Protein 1TV8 (pdb70)

B-factor: mean 43.77, std 9.43, range [25.91, 100.23]

Sequence (653 aa):
EQIKDKLGRPIRDLRLSVTDRCNFRCDYCMPKEVFGDDFVFLPKNELLTFDEMARIAKVYAELGVKKIRITGGEPLMRRDLDVLIAKLNQIDGIEDIGLTTNGLLLKKHGQKLYDAGLRRINVSLDAIDDTLFQSINNRNIKATTILEQIDYATSIGLNVKVNVVIQKGINDDQIIPMLEYFKDKHIEIRFIEFMDVGNDNGWDFSKVVTKDEMLTMIEQHFEIDPVEPKYFGEVAKYYRHKDNGVQFGLITSVSQSFCSTCTRARLSSDGKFYGCLFATVDGFNVKAFIRSGVTDEELKEQFKALWQIRDDRYSDERTAQTVANRQQIKDKLGRPIRDLRLSVTDRCNFRCDYCMPKEVFGDDFVFLPKNELLTFDEMARIAKVYAELGVKKIRITGGEPLMRRDLDVLIAKLNQIDGIEDIGLTTNGLLLKKHGQKLYDAGLRRINVSLDAIDDTLFQSINNRNIKATTILEQIDYATSIGLNVKVNVVIQKGINDDQIIPMLEYFKDKHIEIRFIEFMDVGNDNGWDFSKVVTKDEMLTMIEQHFEIDPVEPKYFGEVAKYYRHKDNGVQFGLITSVSQSFCSTCTRARLSSDGKFYGCLFATVDGFNVKAFIRSGVTDEELKEQFKALWQIRDDRYSDERTAQTVANRQ

Nearest PDB structures (foldseek):
  2fb2-assembly1_B  TM=1.000E+00  e=4.065E-64  Staphylococcus aureus
  1tv7-assembly1_B  TM=9.977E-01  e=3.564E-62  Staphylococcus aureus
  6efn-assembly1_A-2  TM=7.565E-01  e=4.386E-12  Bacillus subtilis subsp. subtilis str. 168
  7voc-assembly1_C  TM=6.382E-01  e=5.412E-11  Streptomyces griseochromogenes
  6q2q-assembly2_B  TM=7.773E-01  e=8.758E-09  Mus musculus

Secondary structure (DSSP, 8-state):
---B-TTSPBP-EEEEE--S--S---TTTS-TTTSSTT--PPPGGGSPPHHHHHHHHHHHHHTT--EEEEESS-GGGSTTHHHHHHHHTT-TT--EEEEEE-STTHHHHHHHHHHHT--EEEEE---SSHHHHHHHHSS---HHHHHHHHHHHHHTT-EEEEEEEE-TTTTGGGHHHHHHHHHHTT--EEEEEPP-B-SSSSB--SS---HHHHHHHHHHHS-EEEE--SSTT-SSEEEEETTT--EEEEE-TTTS--GGG--EEEE-TTS-EESSS--SS----HHHHHHT---HHHHHHHHHHHHHT----HHHHHHHHHHHHT-/--B-TTSPBP--EEEE--S--S---TTTS-TTTSSTTPPPPPGGGSPPHHHHHHHHHHHHTTT--EEEEESS-GGGSTTHHHHHHHHTT-TT--EEEEEE-STTHHHHHHHHHHTT--EEEEE-S-SSHHHHHHHHSS---HHHHHHHHHHHHHTT-EEEEEEEE-TTTTGGGHHHHHHHHHHTT-EEEEEEPP-B-TTSSB--TT---HHHHHHHHHTT--EEEPPPSSTT--SEEEEETTT--EEEEE-TTTS--GGG---EEE-TT-EEESSS--SS--EEHHHHHHS---HHHHHHHHHHHHHT----HHHHHHHHHHHHT-

Structure (mmCIF, N/CA/C/O backbone):
data_1TV8
#
_entry.id   1TV8
#
_cell.length_a   47.982
_cell.length_b   103.305
_cell.length_c   189.925
_cell.angle_alpha   90.00
_cell.angle_beta   90.00
_cell.angle_gamma   90.00
#
_symmetry.space_group_name_H-M   'P 21 21 21'
#
loop_
_entity.id
_entity.type
_entity.pdbx_description
1 polymer 'Molybdenum cofactor biosynthesis protein A'
2 non-polymer 'SULFATE ION'
3 non-polymer S-ADENOSYLMETHIONINE
4 non-polymer 'IRON/SULFUR CLUSTER'
5 non-polymer (2R,3S)-1,4-DIMERCAPTOBUTANE-2,3-DIOL
6 water water
#
loop_
_atom_site.group_PDB
_atom_site.id
_atom_site.type_symbol
_atom_site.label_atom_id
_atom_site.label_alt_id
_atom_site.label_comp_id
_atom_site.label_asym_id
_atom_site.label_entity_id
_atom_site.label_seq_id
_atom_site.pdbx_PDB_ins_code
_atom_site.Cartn_x
_atom_site.Cartn_y
_atom_site.Cartn_z
_atom_site.occupancy
_atom_site.B_iso_or_equiv
_atom_site.auth_seq_id
_atom_site.auth_comp_id
_atom_site.auth_asym_id
_atom_site.auth_atom_id
_atom_site.pdbx_PDB_model_num
ATOM 1 N N . GLU A 1 3 ? 41.927 84.353 26.929 1.00 59.91 3 GLU A N 1
ATOM 2 C CA . GLU A 1 3 ? 41.985 83.469 25.719 1.00 60.32 3 GLU A CA 1
ATOM 3 C C . GLU A 1 3 ? 41.278 82.109 25.995 1.00 59.50 3 GLU A C 1
ATOM 4 O O . GLU A 1 3 ? 40.871 81.423 25.039 1.00 60.17 3 GLU A O 1
ATOM 10 N N . GLN A 1 4 ? 41.162 81.737 27.283 1.00 57.55 4 GLN A N 1
ATOM 11 C CA . GLN A 1 4 ? 40.343 80.600 27.753 1.00 55.65 4 GLN A CA 1
ATOM 12 C C . GLN A 1 4 ? 39.468 80.995 28.948 1.00 53.93 4 GLN A C 1
ATOM 13 O O . GLN A 1 4 ? 39.937 81.309 30.038 1.00 54.11 4 GLN A O 1
ATOM 19 N N . ILE A 1 5 ? 38.179 80.903 28.730 1.00 51.48 5 ILE A N 1
ATOM 20 C CA . ILE A 1 5 ? 37.197 81.396 29.660 1.00 49.56 5 ILE A CA 1
ATOM 21 C C . ILE A 1 5 ? 36.476 80.136 30.136 1.00 46.25 5 ILE A C 1
ATOM 22 O O . ILE A 1 5 ? 36.258 79.219 29.343 1.00 45.97 5 ILE A O 1
ATOM 27 N N . LYS A 1 6 ? 36.205 80.052 31.429 1.00 42.56 6 LYS A N 1
ATOM 28 C CA . LYS A 1 6 ? 35.500 78.902 32.006 1.00 40.56 6 LYS A CA 1
ATOM 29 C C . LYS A 1 6 ? 34.277 79.368 32.742 1.00 38.67 6 LYS A C 1
ATOM 30 O O . LYS A 1 6 ? 34.263 80.454 33.270 1.00 37.76 6 LYS A O 1
ATOM 36 N N . ASP A 1 7 ? 33.254 78.519 32.767 1.00 37.23 7 ASP A N 1
ATOM 37 C CA . ASP A 1 7 ? 31.988 78.839 33.408 1.00 37.09 7 ASP A CA 1
ATOM 38 C C . ASP A 1 7 ? 31.945 78.325 34.851 1.00 36.28 7 ASP A C 1
ATOM 39 O O . ASP A 1 7 ? 32.916 77.811 35.331 1.00 34.59 7 ASP A O 1
ATOM 44 N N . LYS A 1 8 ? 30.817 78.435 35.531 1.00 36.55 8 LYS A N 1
ATOM 45 C CA . LYS A 1 8 ? 30.769 78.054 36.963 1.00 37.63 8 LYS A CA 1
ATOM 46 C C . LYS A 1 8 ? 31.057 76.581 37.234 1.00 36.55 8 LYS A C 1
ATOM 47 O O . LYS A 1 8 ? 31.316 76.215 38.343 1.00 36.47 8 LYS A O 1
ATOM 53 N N . LEU A 1 9 ? 30.961 75.717 36.235 1.00 36.41 9 LEU A N 1
ATOM 54 C CA . LEU A 1 9 ? 31.289 74.310 36.419 1.00 35.40 9 LEU A CA 1
ATOM 55 C C . LEU A 1 9 ? 32.612 73.923 35.776 1.00 34.60 9 LEU A C 1
ATOM 56 O O . LEU A 1 9 ? 32.806 72.756 35.478 1.00 35.77 9 LEU A O 1
ATOM 61 N N . GLY A 1 10 ? 33.519 74.875 35.568 1.00 34.04 10 GLY A N 1
ATOM 62 C CA . GLY A 1 10 ? 34.860 74.596 35.037 1.00 33.75 10 GLY A CA 1
ATOM 63 C C . GLY A 1 10 ? 34.970 74.393 33.509 1.00 33.73 10 GLY A C 1
ATOM 64 O O . GLY A 1 10 ? 36.031 74.044 32.988 1.00 31.98 10 GLY A O 1
ATOM 65 N N . ARG A 1 11 ? 33.865 74.543 32.795 1.00 33.50 11 ARG A N 1
ATOM 66 C CA . ARG A 1 11 ? 33.818 74.156 31.385 1.00 34.54 11 ARG A CA 1
ATOM 67 C C . ARG A 1 11 ? 34.250 75.332 30.479 1.00 35.12 11 ARG A C 1
ATOM 68 O O . ARG A 1 11 ? 33.735 76.441 30.621 1.00 35.29 11 ARG A O 1
ATOM 76 N N . PRO A 1 12 ? 35.202 75.103 29.584 1.00 35.36 12 PRO A N 1
ATOM 77 C CA . PRO A 1 12 ? 35.633 76.146 28.646 1.00 35.79 12 PRO A CA 1
ATOM 78 C C . PRO A 1 12 ? 34.600 76.365 27.539 1.00 36.32 12 PRO A C 1
ATOM 79 O O . PRO A 1 12 ? 33.786 75.476 27.241 1.00 36.06 12 PRO A O 1
ATOM 83 N N . ILE A 1 13 ? 34.587 77.557 26.970 1.00 37.14 13 ILE A N 1
ATOM 84 C CA . ILE A 1 13 ? 33.817 77.773 25.747 1.00 38.64 13 ILE A CA 1
ATOM 85 C C . ILE A 1 13 ? 34.604 77.268 24.517 1.00 38.98 13 ILE A C 1
ATOM 86 O O . ILE A 1 13 ? 35.792 77.483 24.389 1.00 39.45 13 ILE A O 1
ATOM 91 N N . ARG A 1 14 ? 33.933 76.520 23.661 1.00 40.12 14 ARG A N 1
ATOM 92 C CA . ARG A 1 14 ? 34.582 75.908 22.513 1.00 41.57 14 ARG A CA 1
ATOM 93 C C . ARG A 1 14 ? 33.755 75.898 21.244 1.00 41.33 14 ARG A C 1
ATOM 94 O O . ARG A 1 14 ? 34.332 75.920 20.164 1.00 39.74 14 ARG A O 1
ATOM 102 N N . ASP A 1 15 ? 32.425 75.831 21.363 1.00 41.18 15 ASP A N 1
ATOM 103 C CA . ASP A 1 15 ? 31.563 75.682 20.206 1.00 42.16 15 ASP A CA 1
ATOM 104 C C . ASP A 1 15 ? 30.492 76.770 20.227 1.00 41.42 15 ASP A C 1
ATOM 105 O O . ASP A 1 15 ? 30.013 77.174 21.290 1.00 42.13 15 ASP A O 1
ATOM 110 N N . LEU A 1 16 ? 30.158 77.276 19.061 1.00 39.80 16 LEU A N 1
ATOM 111 C CA . LEU A 1 16 ? 29.089 78.242 18.929 1.00 40.18 16 LEU A CA 1
ATOM 112 C C . LEU A 1 16 ? 28.072 77.670 17.954 1.00 39.70 16 LEU A C 1
ATOM 113 O O . LEU A 1 16 ? 28.390 77.314 16.832 1.00 40.15 16 LEU A O 1
ATOM 118 N N . ARG A 1 17 ? 26.863 77.496 18.424 1.00 41.20 17 ARG A N 1
ATOM 119 C CA . ARG A 1 17 ? 25.732 77.112 17.578 1.00 41.47 17 ARG A CA 1
ATOM 120 C C . ARG A 1 17 ? 25.052 78.395 17.179 1.00 39.76 17 ARG A C 1
ATOM 121 O O . ARG A 1 17 ? 24.579 79.133 18.035 1.00 38.97 17 ARG A O 1
ATOM 129 N N . LEU A 1 18 ? 25.018 78.680 15.874 1.00 39.53 18 LEU A N 1
ATOM 130 C CA . LEU A 1 18 ? 24.354 79.865 15.296 1.00 39.31 18 LEU A CA 1
ATOM 131 C C . LEU A 1 18 ? 23.119 79.464 14.613 1.00 37.99 18 LEU A C 1
ATOM 132 O O . LEU A 1 18 ? 23.153 78.808 13.558 1.00 37.13 18 LEU A O 1
ATOM 137 N N . SER A 1 19 ? 21.986 79.881 15.166 1.00 37.04 19 SER A N 1
ATOM 138 C CA . SER A 1 19 ? 20.732 79.609 14.546 1.00 37.99 19 SER A CA 1
ATOM 139 C C . SER A 1 19 ? 20.422 80.756 13.579 1.00 38.35 19 SER A C 1
ATOM 140 O O . SER A 1 19 ? 20.403 81.925 13.988 1.00 40.20 19 SER A O 1
ATOM 143 N N . VAL A 1 20 ? 20.162 80.459 12.301 1.00 36.46 20 VAL A N 1
ATOM 144 C CA . VAL A 1 20 ? 20.125 81.532 11.317 1.00 35.17 20 VAL A CA 1
ATOM 145 C C . VAL A 1 20 ? 18.751 81.829 10.844 1.00 35.61 20 VAL A C 1
ATOM 146 O O . VAL A 1 20 ? 18.541 82.792 10.089 1.00 36.67 20 VAL A O 1
ATOM 150 N N . THR A 1 21 ? 17.771 80.985 11.191 1.00 34.26 21 THR A N 1
ATOM 151 C CA . THR A 1 21 ? 16.424 81.286 10.927 1.00 34.08 21 THR A CA 1
ATOM 152 C C . THR A 1 21 ? 15.558 80.480 11.878 1.00 34.59 21 THR A C 1
ATOM 153 O O . THR A 1 21 ? 16.017 79.461 12.382 1.00 34.15 21 THR A O 1
ATOM 157 N N . ASP A 1 22 ? 14.360 80.964 12.124 1.00 34.19 22 ASP A N 1
ATOM 158 C CA . ASP A 1 22 ? 13.272 80.203 12.775 1.00 35.85 22 ASP A CA 1
ATOM 159 C C . ASP A 1 22 ? 12.340 79.479 11.770 1.00 34.86 22 ASP A C 1
ATOM 160 O O . ASP A 1 22 ? 11.557 78.689 12.163 1.00 36.54 22 ASP A O 1
ATOM 165 N N . ARG A 1 23 ? 12.455 79.756 10.491 1.00 35.57 23 ARG A N 1
ATOM 166 C CA . ARG A 1 23 ? 11.678 79.065 9.462 1.00 36.05 23 ARG A CA 1
ATOM 167 C C . ARG A 1 23 ? 12.082 77.632 9.271 1.00 34.18 23 ARG A C 1
ATOM 168 O O . ARG A 1 23 ? 13.197 77.269 9.496 1.00 33.19 23 ARG A O 1
ATOM 176 N N . CYS A 1 24 ? 11.155 76.816 8.802 1.00 34.81 24 CYS A N 1
ATOM 177 C CA . CYS A 1 24 ? 11.485 75.465 8.371 1.00 34.51 24 CYS A CA 1
ATOM 178 C C . CYS A 1 24 ? 10.562 74.952 7.250 1.00 34.73 24 CYS A C 1
ATOM 179 O O . CYS A 1 24 ? 9.435 75.412 7.087 1.00 34.02 24 CYS A O 1
ATOM 182 N N . ASN A 1 25 ? 11.083 74.023 6.452 1.00 35.10 25 ASN A N 1
ATOM 183 C CA . ASN A 1 25 ? 10.303 73.447 5.370 1.00 35.50 25 ASN A CA 1
ATOM 184 C C . ASN A 1 25 ? 9.686 72.106 5.746 1.00 35.76 25 ASN A C 1
ATOM 185 O O . ASN A 1 25 ? 8.878 71.560 4.975 1.00 35.64 25 ASN A O 1
ATOM 190 N N . PHE A 1 26 ? 10.026 71.609 6.929 1.00 35.87 26 PHE A N 1
ATOM 191 C CA . PHE A 1 26 ? 9.347 70.472 7.522 1.00 36.79 26 PHE A CA 1
ATOM 192 C C . PHE A 1 26 ? 8.510 70.947 8.725 1.00 37.18 26 PHE A C 1
ATOM 193 O O . PHE A 1 26 ? 8.592 72.100 9.131 1.00 36.04 26 PHE A O 1
ATOM 201 N N . ARG A 1 27 ? 7.705 70.037 9.284 1.00 38.53 27 ARG A N 1
ATOM 202 C CA . ARG A 1 27 ? 6.977 70.250 10.535 1.00 39.44 27 ARG A CA 1
ATOM 203 C C . ARG A 1 27 ? 7.068 68.962 11.374 1.00 40.25 27 ARG A C 1
ATOM 204 O O . ARG A 1 27 ? 6.107 68.283 11.614 1.00 40.41 27 ARG A O 1
ATOM 212 N N . CYS A 1 28 ? 8.266 68.626 11.799 1.00 42.06 28 CYS A N 1
ATOM 213 C CA . CYS A 1 28 ? 8.511 67.347 12.457 1.00 42.68 28 CYS A CA 1
ATOM 214 C C . CYS A 1 28 ? 7.706 67.319 13.757 1.00 43.56 28 CYS A C 1
ATOM 215 O O . CYS A 1 28 ? 7.700 68.289 14.484 1.00 42.39 28 CYS A O 1
ATOM 218 N N . ASP A 1 29 ? 6.997 66.223 14.006 1.00 45.77 29 ASP A N 1
ATOM 219 C CA . ASP A 1 29 ? 6.017 66.170 15.106 1.00 47.36 29 ASP A CA 1
ATOM 220 C C . ASP A 1 29 ? 6.632 66.567 16.467 1.00 47.73 29 ASP A C 1
ATOM 221 O O . ASP A 1 29 ? 6.032 67.352 17.204 1.00 47.53 29 ASP A O 1
ATOM 226 N N . TYR A 1 30 ? 7.880 66.159 16.722 1.00 47.43 30 TYR A N 1
ATOM 227 C CA . TYR A 1 30 ? 8.536 66.453 18.001 1.00 47.83 30 TYR A CA 1
ATOM 228 C C . TYR A 1 30 ? 9.362 67.756 18.097 1.00 47.40 30 TYR A C 1
ATOM 229 O O . TYR A 1 30 ? 9.990 68.002 19.130 1.00 45.95 30 TYR A O 1
ATOM 238 N N . CYS A 1 31 ? 9.335 68.593 17.046 1.00 46.00 31 CYS A N 1
ATOM 239 C CA . CYS A 1 31 ? 10.137 69.816 16.998 1.00 44.77 31 CYS A CA 1
ATOM 240 C C . CYS A 1 31 ? 9.336 71.035 16.602 1.00 44.18 31 CYS A C 1
ATOM 241 O O . CYS A 1 31 ? 9.277 72.013 17.329 1.00 43.01 31 CYS A O 1
ATOM 244 N N . MET A 1 32 ? 8.729 70.993 15.423 1.00 44.34 32 MET A N 1
ATOM 245 C CA . MET A 1 32 ? 7.793 72.023 15.012 1.00 43.86 32 MET A CA 1
ATOM 246 C C . MET A 1 32 ? 6.464 71.393 14.566 1.00 43.88 32 MET A C 1
ATOM 247 O O . MET A 1 32 ? 6.128 71.377 13.357 1.00 41.29 32 MET A O 1
ATOM 252 N N . PRO A 1 33 ? 5.679 70.894 15.545 1.00 44.81 33 PRO A N 1
ATOM 253 C CA . PRO A 1 33 ? 4.394 70.271 15.221 1.00 44.63 33 PRO A CA 1
ATOM 254 C C . PRO A 1 33 ? 3.543 71.317 14.513 1.00 45.32 33 PRO A C 1
ATOM 255 O O . PRO A 1 33 ? 3.588 72.486 14.913 1.00 43.63 33 PRO A O 1
ATOM 259 N N . LYS A 1 34 ? 2.808 70.908 13.483 1.00 47.23 34 LYS A N 1
ATOM 260 C CA . LYS A 1 34 ? 1.904 71.812 12.746 1.00 49.82 34 LYS A CA 1
ATOM 261 C C . LYS A 1 34 ? 0.791 72.455 13.619 1.00 50.49 34 LYS A C 1
ATOM 262 O O . LYS A 1 34 ? 0.244 73.500 13.264 1.00 50.96 34 LYS A O 1
ATOM 268 N N . GLU A 1 35 ? 0.467 71.837 14.749 1.00 50.95 35 GLU A N 1
ATOM 269 C CA . GLU A 1 35 ? -0.634 72.312 15.587 1.00 52.10 35 GLU A CA 1
ATOM 270 C C . GLU A 1 35 ? -0.209 73.629 16.233 1.00 52.22 35 GLU A C 1
ATOM 271 O O . GLU A 1 35 ? -1.040 74.473 16.562 1.00 51.74 35 GLU A O 1
ATOM 277 N N . VAL A 1 36 ? 1.101 73.783 16.409 1.00 51.79 36 VAL A N 1
ATOM 278 C CA . VAL A 1 36 ? 1.680 74.997 16.958 1.00 52.23 36 VAL A CA 1
ATOM 279 C C . VAL A 1 36 ? 2.213 75.906 15.821 1.00 52.41 36 VAL A C 1
ATOM 280 O O . VAL A 1 36 ? 1.898 77.099 15.774 1.00 52.51 36 VAL A O 1
ATOM 284 N N . PHE A 1 37 ? 3.041 75.343 14.930 1.00 51.22 37 PHE A N 1
ATOM 285 C CA . PHE A 1 37 ? 3.554 76.076 13.767 1.00 50.34 37 PHE A CA 1
ATOM 286 C C . PHE A 1 37 ? 2.684 75.854 12.493 1.00 50.27 37 PHE A C 1
ATOM 287 O O . PHE A 1 37 ? 3.160 75.305 11.495 1.00 51.18 37 PHE A O 1
ATOM 295 N N . GLY A 1 38 ? 1.431 76.313 12.529 1.00 49.06 38 GLY A N 1
ATOM 296 C CA . GLY A 1 38 ? 0.479 76.146 11.450 1.00 48.31 38 GLY A CA 1
ATOM 297 C C . GLY A 1 38 ? 0.283 77.496 10.807 1.00 48.14 38 GLY A C 1
ATOM 298 O O . GLY A 1 38 ? 1.124 78.386 10.977 1.00 45.86 38 GLY A O 1
ATOM 299 N N . ASP A 1 39 ? -0.864 77.664 10.175 1.00 47.59 39 ASP A N 1
ATOM 300 C CA . ASP A 1 39 ? -1.102 78.737 9.228 1.00 49.68 39 ASP A CA 1
ATOM 301 C C . ASP A 1 39 ? -0.980 80.134 9.863 1.00 49.75 39 ASP A C 1
ATOM 302 O O . ASP A 1 39 ? -0.426 81.125 9.225 1.00 51.86 39 ASP A O 1
ATOM 307 N N . ASP A 1 40 ? -1.514 80.212 11.106 1.00 48.82 40 ASP A N 1
ATOM 308 C CA . ASP A 1 40 ? -1.571 81.481 11.834 1.00 49.06 40 ASP A CA 1
ATOM 309 C C . ASP A 1 40 ? -0.354 81.847 12.635 1.00 47.36 40 ASP A C 1
ATOM 310 O O . ASP A 1 40 ? -0.336 82.968 13.185 1.00 46.91 40 ASP A O 1
ATOM 315 N N . PHE A 1 41 ? 0.665 80.950 12.666 1.00 47.78 41 PHE A N 1
ATOM 316 C CA . PHE A 1 41 ? 1.888 81.230 13.404 1.00 46.30 41 PHE A CA 1
ATOM 317 C C . PHE A 1 41 ? 2.421 82.466 12.718 1.00 45.79 41 PHE A C 1
ATOM 318 O O . PHE A 1 41 ? 2.348 82.586 11.501 1.00 48.02 41 PHE A O 1
ATOM 326 N N . VAL A 1 42 ? 2.962 83.394 13.518 1.00 44.83 42 VAL A N 1
ATOM 327 C CA . VAL A 1 42 ? 3.842 84.479 13.011 1.00 44.06 42 VAL A CA 1
ATOM 328 C C . VAL A 1 42 ? 5.371 84.259 13.314 1.00 42.31 42 VAL A C 1
ATOM 329 O O . VAL A 1 42 ? 5.809 84.239 14.450 1.00 40.48 42 VAL A O 1
ATOM 333 N N . PHE A 1 43 ? 6.143 84.095 12.256 1.00 41.97 43 PHE A N 1
ATOM 334 C CA . PHE A 1 43 ? 7.592 83.945 12.313 1.00 40.50 43 PHE A CA 1
ATOM 335 C C . PHE A 1 43 ? 8.249 85.307 12.488 1.00 41.51 43 PHE A C 1
ATOM 336 O O . PHE A 1 43 ? 7.563 86.333 12.408 1.00 41.52 43 PHE A O 1
ATOM 344 N N . LEU A 1 44 ? 9.564 85.336 12.758 1.00 42.38 44 LEU A N 1
ATOM 345 C CA . LEU A 1 44 ? 10.236 86.604 13.038 1.00 42.88 44 LEU A CA 1
ATOM 346 C C . LEU A 1 44 ? 10.239 87.483 11.814 1.00 42.82 44 LEU A C 1
ATOM 347 O O . LEU A 1 44 ? 10.581 87.011 10.761 1.00 42.31 44 LEU A O 1
ATOM 352 N N . PRO A 1 45 ? 9.953 88.772 11.951 1.00 43.59 45 PRO A N 1
ATOM 353 C CA . PRO A 1 45 ? 10.232 89.702 10.849 1.00 44.37 45 PRO A CA 1
ATOM 354 C C . PRO A 1 45 ? 11.749 89.698 10.482 1.00 45.77 45 PRO A C 1
ATOM 355 O O . PRO A 1 45 ? 12.6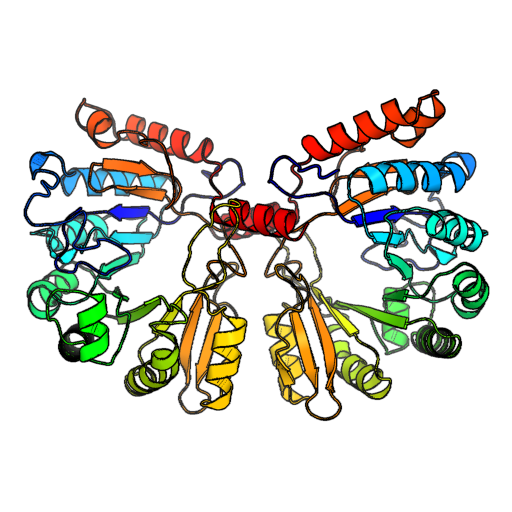35 89.420 11.333 1.00 42.98 45 PRO A O 1
ATOM 359 N N . LYS A 1 46 ? 12.013 89.959 9.205 1.00 47.27 46 LYS A N 1
ATOM 360 C CA . LYS A 1 46 ? 13.347 89.850 8.634 1.00 49.14 46 LYS A CA 1
ATOM 361 C C . LYS A 1 46 ? 14.357 90.691 9.434 1.00 48.55 46 LYS A C 1
ATOM 362 O O . LYS A 1 46 ? 15.412 90.215 9.821 1.00 47.63 46 LYS A O 1
ATOM 368 N N . ASN A 1 47 ? 13.990 91.927 9.720 1.00 48.50 47 ASN A N 1
ATOM 369 C CA . ASN A 1 47 ? 14.842 92.836 10.480 1.00 48.82 47 ASN A CA 1
ATOM 370 C C . ASN A 1 47 ? 15.099 92.433 11.953 1.00 47.69 47 ASN A C 1
ATOM 371 O O . ASN A 1 47 ? 16.005 92.989 12.592 1.00 47.78 47 ASN A O 1
ATOM 376 N N . GLU A 1 48 ? 14.290 91.521 12.502 1.00 45.62 48 GLU A N 1
ATOM 377 C CA . GLU A 1 48 ? 14.550 90.961 13.819 1.00 44.35 48 GLU A CA 1
ATOM 378 C C . GLU A 1 48 ? 15.519 89.762 13.793 1.00 42.33 48 GLU A C 1
ATOM 379 O O . GLU A 1 48 ? 15.885 89.275 14.847 1.00 41.32 48 GLU A O 1
ATOM 385 N N . LEU A 1 49 ? 15.913 89.282 12.616 1.00 40.76 49 LEU A N 1
ATOM 386 C CA . LEU A 1 49 ? 17.054 88.307 12.523 1.00 41.14 49 LEU A CA 1
ATOM 387 C C . LEU A 1 49 ? 18.346 89.070 12.706 1.00 39.53 49 LEU A C 1
ATOM 388 O O . LEU A 1 49 ? 18.370 90.252 12.476 1.00 40.90 49 LEU A O 1
ATOM 393 N N . LEU A 1 50 ? 19.390 88.449 13.233 1.00 39.34 50 LEU A N 1
ATOM 394 C CA . LEU A 1 50 ? 20.744 88.991 13.115 1.00 37.65 50 LEU A CA 1
ATOM 395 C C . LEU A 1 50 ? 21.165 89.075 11.663 1.00 37.42 50 LEU A C 1
ATOM 396 O O . LEU A 1 50 ? 20.860 88.205 10.850 1.00 37.41 50 LEU A O 1
ATOM 401 N N . THR A 1 51 ? 21.850 90.140 11.298 1.00 37.30 51 THR A N 1
ATOM 402 C CA . THR A 1 51 ? 22.464 90.191 9.988 1.00 36.98 51 THR A CA 1
ATOM 403 C C . THR A 1 51 ? 23.739 89.343 9.967 1.00 37.43 51 THR A C 1
ATOM 404 O O . THR A 1 51 ? 24.350 89.058 10.995 1.00 37.35 51 THR A O 1
ATOM 408 N N . PHE A 1 52 ? 24.173 88.985 8.775 1.00 36.71 52 PHE A N 1
ATOM 409 C CA . PHE A 1 52 ? 25.390 88.242 8.641 1.00 36.48 52 PHE A CA 1
ATOM 410 C C . PHE A 1 52 ? 26.618 89.012 9.170 1.00 37.26 52 PHE A C 1
ATOM 411 O O . PHE A 1 52 ? 27.521 88.389 9.736 1.00 35.73 52 PHE A O 1
ATOM 419 N N . ASP A 1 53 ? 26.671 90.324 8.976 1.00 37.02 53 ASP A N 1
ATOM 420 C CA . ASP A 1 53 ? 27.755 91.122 9.580 1.00 38.36 53 ASP A CA 1
ATOM 421 C C . ASP A 1 53 ? 27.724 91.018 11.108 1.00 37.77 53 ASP A C 1
ATOM 422 O O . ASP A 1 53 ? 28.759 90.889 11.743 1.00 36.94 53 ASP A O 1
ATOM 427 N N . GLU A 1 54 ? 26.526 91.057 11.695 1.00 37.55 54 GLU A N 1
ATOM 428 C CA . GLU A 1 54 ? 26.397 90.949 13.147 1.00 37.59 54 GLU A CA 1
ATOM 429 C C . GLU A 1 54 ? 26.912 89.564 13.611 1.00 36.40 54 GLU A C 1
ATOM 430 O O . GLU A 1 54 ? 27.685 89.463 14.550 1.00 35.66 54 GLU A O 1
ATOM 436 N N . MET A 1 55 ? 26.538 88.523 12.894 1.00 35.40 55 MET A N 1
ATOM 437 C CA . MET A 1 55 ? 27.013 87.185 13.186 1.00 35.43 55 MET A CA 1
ATOM 438 C C . MET A 1 55 ? 28.530 86.999 13.080 1.00 35.49 55 MET A C 1
ATOM 439 O O . MET A 1 55 ? 29.148 86.355 13.952 1.00 32.80 55 MET A O 1
ATOM 444 N N . ALA A 1 56 ? 29.134 87.601 12.067 1.00 35.32 56 ALA A N 1
ATOM 445 C CA . ALA A 1 56 ? 30.560 87.488 11.847 1.00 36.28 56 ALA A CA 1
ATOM 446 C C . ALA A 1 56 ? 31.314 88.201 12.965 1.00 36.36 56 ALA A C 1
ATOM 447 O O . ALA A 1 56 ? 32.325 87.721 13.440 1.00 35.43 56 ALA A O 1
ATOM 449 N N . ARG A 1 57 ? 30.797 89.357 13.349 1.00 36.43 57 ARG A N 1
ATOM 450 C CA . ARG A 1 57 ? 31.357 90.145 14.442 1.00 36.61 57 ARG A CA 1
ATOM 451 C C . ARG A 1 57 ? 31.197 89.399 15.761 1.00 35.36 57 ARG A C 1
ATOM 452 O O . ARG A 1 57 ? 32.085 89.308 16.553 1.00 35.96 57 ARG A O 1
ATOM 460 N N . ILE A 1 58 ? 30.080 88.742 15.951 1.00 36.17 58 ILE A N 1
ATOM 461 C CA . ILE A 1 58 ? 29.904 87.955 17.168 1.00 34.98 58 ILE A CA 1
ATOM 462 C C . ILE A 1 58 ? 30.890 86.759 17.164 1.00 35.18 58 ILE A C 1
ATOM 463 O O . ILE A 1 58 ? 31.480 86.441 18.171 1.00 33.62 58 ILE A O 1
ATOM 468 N N . ALA A 1 59 ? 31.043 86.094 16.013 1.00 35.26 59 ALA A N 1
ATOM 469 C CA . ALA A 1 59 ? 31.905 84.929 15.890 1.00 34.79 59 ALA A CA 1
ATOM 470 C C . ALA A 1 59 ? 33.381 85.266 16.094 1.00 35.54 59 ALA A C 1
ATOM 471 O O . ALA A 1 59 ? 34.106 84.534 16.739 1.00 34.34 59 ALA A O 1
ATOM 473 N N . LYS A 1 60 ? 33.799 86.414 15.601 1.00 35.49 60 LYS A N 1
ATOM 474 C CA . LYS A 1 60 ? 35.114 86.873 15.788 1.00 36.74 60 LYS A CA 1
ATOM 475 C C . LYS A 1 60 ? 35.500 87.068 17.258 1.00 36.54 60 LYS A C 1
ATOM 476 O O . LYS A 1 60 ? 36.540 86.598 17.727 1.00 34.69 60 LYS A O 1
ATOM 482 N N . VAL A 1 61 ? 34.662 87.795 17.981 1.00 36.92 61 VAL A N 1
ATOM 483 C CA . VAL A 1 61 ? 34.916 88.054 19.388 1.00 37.33 61 VAL A CA 1
ATOM 484 C C . VAL A 1 61 ? 34.866 86.730 20.201 1.00 36.28 61 VAL A C 1
ATOM 485 O O . VAL A 1 61 ? 35.688 86.510 21.053 1.00 34.63 61 VAL A O 1
ATOM 489 N N . TYR A 1 62 ? 33.919 85.842 19.908 1.00 35.31 62 TYR A N 1
ATOM 490 C CA . TYR A 1 62 ? 33.952 84.512 20.522 1.00 35.22 62 TYR A CA 1
ATOM 491 C C . TYR A 1 62 ? 35.236 83.685 20.197 1.00 35.30 62 TYR A C 1
ATOM 492 O O . TYR A 1 62 ? 35.732 82.935 21.020 1.00 33.76 62 TYR A O 1
ATOM 501 N N . ALA A 1 63 ? 35.738 83.806 18.980 1.00 35.71 63 ALA A N 1
ATOM 502 C CA . ALA A 1 63 ? 37.025 83.170 18.621 1.00 36.17 63 ALA A CA 1
ATOM 503 C C . ALA A 1 63 ? 38.171 83.674 19.535 1.00 36.14 63 ALA A C 1
ATOM 504 O O . ALA A 1 63 ? 39.004 82.889 19.955 1.00 35.59 63 ALA A O 1
ATOM 506 N N . GLU A 1 64 ? 38.152 84.949 19.889 1.00 36.19 64 GLU A N 1
ATOM 507 C CA . GLU A 1 64 ? 39.071 85.466 20.912 1.00 37.15 64 GLU A CA 1
ATOM 508 C C . GLU A 1 64 ? 38.884 84.876 22.273 1.00 36.49 64 GLU A C 1
ATOM 509 O O . GLU A 1 64 ? 39.794 84.865 23.030 1.00 37.47 64 GLU A O 1
ATOM 515 N N . LEU A 1 65 ? 37.702 84.382 22.594 1.00 37.13 65 LEU A N 1
ATOM 516 C CA . LEU A 1 65 ? 37.463 83.757 23.867 1.00 36.44 65 LEU A CA 1
ATOM 517 C C . LEU A 1 65 ? 37.601 82.252 23.861 1.00 36.52 65 LEU A C 1
ATOM 518 O O . LEU A 1 65 ? 37.221 81.595 24.860 1.00 36.68 65 LEU A O 1
ATOM 523 N N . GLY A 1 66 ? 38.120 81.700 22.758 1.00 36.45 66 GLY A N 1
ATOM 524 C CA . GLY A 1 66 ? 38.394 80.276 22.619 1.00 36.28 66 GLY A CA 1
ATOM 525 C C . GLY A 1 66 ? 37.426 79.427 21.796 1.00 36.00 66 GLY A C 1
ATOM 526 O O . GLY A 1 66 ? 37.632 78.222 21.650 1.00 36.02 66 GLY A O 1
ATOM 527 N N . VAL A 1 67 ? 36.387 80.018 21.205 1.00 35.46 67 VAL A N 1
ATOM 528 C CA . VAL A 1 67 ? 35.548 79.247 20.302 1.00 34.47 67 VAL A CA 1
ATOM 529 C C . VAL A 1 67 ? 36.395 78.832 19.107 1.00 35.26 67 VAL A C 1
ATOM 530 O O . VAL A 1 67 ? 37.141 79.652 18.534 1.00 34.05 67 VAL A O 1
ATOM 534 N N . LYS A 1 68 ? 36.281 77.550 18.760 1.00 36.02 68 LYS A N 1
ATOM 535 C CA . LYS A 1 68 ? 37.010 76.925 17.654 1.00 37.85 68 LYS A CA 1
ATOM 536 C C . LYS A 1 68 ? 36.050 76.351 16.559 1.00 36.97 68 LYS A C 1
ATOM 537 O O . LYS A 1 68 ? 36.485 76.083 15.471 1.00 36.47 68 LYS A O 1
ATOM 543 N N . LYS A 1 69 ? 34.823 76.036 16.911 1.00 37.72 69 LYS A N 1
ATOM 544 C CA . LYS A 1 69 ? 33.847 75.425 15.976 1.00 39.01 69 LYS A CA 1
ATOM 545 C C . LYS A 1 69 ? 32.604 76.232 15.972 1.00 36.72 69 LYS A C 1
ATOM 546 O O . LYS A 1 69 ? 32.171 76.708 17.025 1.00 36.10 69 LYS A O 1
ATOM 552 N N . ILE A 1 70 ? 32.034 76.376 14.785 1.00 35.92 70 ILE A N 1
ATOM 553 C CA . ILE A 1 70 ? 30.695 76.988 14.599 1.00 35.90 70 ILE A CA 1
ATOM 554 C C . ILE A 1 70 ? 29.806 76.011 13.849 1.00 35.17 70 ILE A C 1
ATOM 555 O O . ILE A 1 70 ? 30.165 75.500 12.775 1.00 35.11 70 ILE A O 1
ATOM 560 N N . ARG A 1 71 ? 28.635 75.780 14.388 1.00 36.12 71 ARG A N 1
ATOM 561 C CA . ARG A 1 71 ? 27.615 74.999 13.735 1.00 37.75 71 ARG A CA 1
ATOM 562 C C . ARG A 1 71 ? 26.480 75.932 13.308 1.00 36.78 71 ARG A C 1
ATOM 563 O O . ARG A 1 71 ? 25.954 76.712 14.133 1.00 35.52 71 ARG A O 1
ATOM 571 N N . ILE A 1 72 ? 26.097 75.868 12.033 1.00 35.90 72 ILE A N 1
ATOM 572 C CA . ILE A 1 72 ? 24.982 76.653 11.512 1.00 35.68 72 ILE A CA 1
ATOM 573 C C . ILE A 1 72 ? 23.724 75.761 11.541 1.00 36.56 72 ILE A C 1
ATOM 574 O O . ILE A 1 72 ? 23.722 74.610 11.062 1.00 34.61 72 ILE A O 1
ATOM 579 N N . THR A 1 73 ? 22.663 76.303 12.119 1.00 36.19 73 THR A N 1
ATOM 580 C CA . THR A 1 73 ? 21.420 75.555 12.254 1.00 38.09 73 THR A CA 1
ATOM 581 C C . THR A 1 73 ? 20.218 76.532 12.245 1.00 36.96 73 THR A C 1
ATOM 582 O O . THR A 1 73 ? 20.319 77.708 11.833 1.00 36.91 73 THR A O 1
ATOM 586 N N . GLY A 1 74 ? 19.101 76.088 12.740 1.00 37.47 74 GLY A N 1
ATOM 587 C CA . GLY A 1 74 ? 17.870 76.888 12.618 1.00 38.61 74 GLY A CA 1
ATOM 588 C C . GLY A 1 74 ? 16.852 76.359 13.600 1.00 37.82 74 GLY A C 1
ATOM 589 O O . GLY A 1 74 ? 17.243 76.008 14.661 1.00 39.52 74 GLY A O 1
ATOM 590 N N . GLY A 1 75 ? 15.613 76.115 13.222 1.00 36.40 75 GLY A N 1
ATOM 591 C CA . GLY A 1 75 ? 15.135 76.160 11.861 1.00 35.84 75 GLY A CA 1
ATOM 592 C C . GLY A 1 75 ? 15.899 75.258 10.893 1.00 34.91 75 GLY A C 1
ATOM 593 O O . GLY A 1 75 ? 16.784 74.502 11.283 1.00 34.65 75 GLY A O 1
ATOM 594 N N . GLU A 1 76 ? 15.554 75.386 9.618 1.00 31.96 76 GLU A N 1
ATOM 595 C CA . GLU A 1 76 ? 16.277 74.746 8.572 1.00 32.69 76 GLU A CA 1
ATOM 596 C C . GLU A 1 76 ? 17.165 75.847 7.961 1.00 31.77 76 GLU A C 1
ATOM 597 O O . GLU A 1 76 ? 16.666 76.752 7.326 1.00 31.89 76 GLU A O 1
ATOM 603 N N . PRO A 1 77 ? 18.458 75.794 8.219 1.00 32.12 77 PRO A N 1
ATOM 604 C CA . PRO A 1 77 ? 19.389 76.865 7.802 1.00 32.10 77 PRO A CA 1
ATOM 605 C C . PRO A 1 77 ? 19.447 77.130 6.301 1.00 31.99 77 PRO A C 1
ATOM 606 O O . PRO A 1 77 ? 19.645 78.269 5.936 1.00 31.60 77 PRO A O 1
ATOM 610 N N . LEU A 1 78 ? 19.169 76.130 5.456 1.00 32.47 78 LEU A N 1
ATOM 611 C CA . LEU A 1 78 ? 19.126 76.382 4.044 1.00 33.87 78 LEU A CA 1
ATOM 612 C C . LEU A 1 78 ? 17.990 77.307 3.559 1.00 35.37 78 LEU A C 1
ATOM 613 O O . LEU A 1 78 ? 18.011 77.780 2.412 1.00 35.25 78 LEU A O 1
ATOM 618 N N . MET A 1 79 ? 16.982 77.510 4.387 1.00 35.91 79 MET A N 1
ATOM 619 C CA . MET A 1 79 ? 15.969 78.487 4.062 1.00 36.53 79 MET A CA 1
ATOM 620 C C . MET A 1 79 ? 16.431 79.949 4.190 1.00 36.31 79 MET A C 1
ATOM 621 O O . MET A 1 79 ? 15.808 80.840 3.637 1.00 34.64 79 MET A O 1
ATOM 626 N N . ARG A 1 80 ? 17.545 80.190 4.891 1.00 35.31 80 ARG A N 1
ATOM 627 C CA . ARG A 1 80 ? 18.022 81.532 5.058 1.00 35.80 80 ARG A CA 1
ATOM 628 C C . ARG A 1 80 ? 18.698 81.947 3.724 1.00 36.54 80 ARG A C 1
ATOM 629 O O . ARG A 1 80 ? 19.739 81.349 3.284 1.00 35.82 80 ARG A O 1
ATOM 637 N N . ARG A 1 81 ? 18.135 82.984 3.127 1.00 36.49 81 ARG A N 1
ATOM 638 C CA . ARG A 1 81 ? 18.651 83.580 1.906 1.00 37.96 81 ARG A CA 1
ATOM 639 C C . ARG A 1 81 ? 20.168 83.978 2.013 1.00 36.28 81 ARG A C 1
ATOM 640 O O . ARG A 1 81 ? 20.603 84.646 2.970 1.00 36.51 81 ARG A O 1
ATOM 648 N N . ASP A 1 82 ? 20.906 83.619 0.978 1.00 35.41 82 ASP A N 1
ATOM 649 C CA . ASP A 1 82 ? 22.307 83.958 0.779 1.00 34.72 82 ASP A CA 1
ATOM 650 C C . ASP A 1 82 ? 23.188 83.462 1.938 1.00 34.52 82 ASP A C 1
ATOM 651 O O . ASP A 1 82 ? 24.118 84.151 2.339 1.00 34.05 82 ASP A O 1
ATOM 656 N N . LEU A 1 83 ? 22.885 82.269 2.443 1.00 33.47 83 LEU A N 1
ATOM 657 C CA . LEU A 1 83 ? 23.615 81.659 3.517 1.00 33.20 83 LEU A CA 1
ATOM 658 C C . LEU A 1 83 ? 25.172 81.588 3.200 1.00 33.68 83 LEU A C 1
ATOM 659 O O . LEU A 1 83 ? 26.001 81.671 4.102 1.00 32.53 83 LEU A O 1
ATOM 664 N N . ASP A 1 84 ? 25.497 81.398 1.928 1.00 33.88 84 ASP A N 1
ATOM 665 C CA . ASP A 1 84 ? 26.885 81.369 1.426 1.00 34.83 84 ASP A CA 1
ATOM 666 C C . ASP A 1 84 ? 27.722 82.630 1.737 1.00 34.59 84 ASP A C 1
ATOM 667 O O . ASP A 1 84 ? 28.895 82.554 2.058 1.00 35.43 84 ASP A O 1
ATOM 672 N N . VAL A 1 85 ? 27.070 83.766 1.838 1.00 35.46 85 VAL A N 1
ATOM 673 C CA . VAL A 1 85 ? 27.720 84.990 2.266 1.00 34.73 85 VAL A CA 1
ATOM 674 C C . VAL A 1 85 ? 28.134 84.886 3.744 1.00 34.30 85 VAL A C 1
ATOM 675 O O . VAL A 1 85 ? 29.214 85.299 4.071 1.00 33.36 85 VAL A O 1
ATOM 679 N N . LEU A 1 86 ? 27.289 84.309 4.614 1.00 33.91 86 LEU A N 1
ATOM 680 C CA . LEU A 1 86 ? 27.691 84.033 5.971 1.00 32.96 86 LEU A CA 1
ATOM 681 C C . LEU A 1 86 ? 28.836 83.048 6.042 1.00 31.89 86 LEU A C 1
ATOM 682 O O . LEU A 1 86 ? 29.791 83.253 6.781 1.00 31.89 86 LEU A O 1
ATOM 687 N N . ILE A 1 87 ? 28.747 81.949 5.321 1.00 30.85 87 ILE A N 1
ATOM 688 C CA . ILE A 1 87 ? 29.832 81.002 5.381 1.00 31.55 87 ILE A CA 1
ATOM 689 C C . ILE A 1 87 ? 31.162 81.722 5.038 1.00 30.89 87 ILE A C 1
ATOM 690 O O . ILE A 1 87 ? 32.171 81.504 5.696 1.00 30.71 87 ILE A O 1
ATOM 695 N N . ALA A 1 88 ? 31.129 82.629 4.060 1.00 31.73 88 ALA A N 1
ATOM 696 C CA . ALA A 1 88 ? 32.357 83.279 3.546 1.00 31.35 88 ALA A CA 1
ATOM 697 C C . ALA A 1 88 ? 32.929 84.191 4.591 1.00 31.70 88 ALA A C 1
ATOM 698 O O . ALA A 1 88 ? 34.171 84.271 4.783 1.00 32.92 88 ALA A O 1
ATOM 700 N N . LYS A 1 89 ? 32.062 84.893 5.299 1.00 32.61 89 LYS A N 1
ATOM 701 C CA . LYS A 1 89 ? 32.587 85.773 6.366 1.00 32.94 89 LYS A CA 1
ATOM 702 C C . LYS A 1 89 ? 33.153 84.944 7.509 1.00 31.69 89 LYS A C 1
ATOM 703 O O . LYS A 1 89 ? 34.134 85.286 8.042 1.00 32.75 89 LYS A O 1
ATOM 709 N N . LEU A 1 90 ? 32.558 83.816 7.829 1.00 33.25 90 LEU A N 1
ATOM 710 C CA . LEU A 1 90 ? 33.021 82.978 8.954 1.00 34.03 90 LEU A CA 1
ATOM 711 C C . LEU A 1 90 ? 34.298 82.311 8.613 1.00 35.22 90 LEU A C 1
ATOM 712 O O . LEU A 1 90 ? 35.167 82.149 9.472 1.00 36.55 90 LEU A O 1
ATOM 717 N N . ASN A 1 91 ? 34.459 81.987 7.342 1.00 36.27 91 ASN A N 1
ATOM 718 C CA . ASN A 1 91 ? 35.718 81.440 6.843 1.00 37.45 91 ASN A CA 1
ATOM 719 C C . ASN A 1 91 ? 36.882 82.388 6.918 1.00 36.98 91 ASN A C 1
ATOM 720 O O . ASN A 1 91 ? 38.001 81.962 6.761 1.00 37.32 91 ASN A O 1
ATOM 725 N N . GLN A 1 92 ? 36.644 83.675 7.130 1.00 37.16 92 GLN A N 1
ATOM 726 C CA . GLN A 1 92 ? 37.739 84.650 7.272 1.00 38.11 92 GLN A CA 1
ATOM 727 C C . GLN A 1 92 ? 38.162 84.903 8.724 1.00 38.15 92 GLN A C 1
ATOM 728 O O . GLN A 1 92 ? 38.949 85.789 8.952 1.00 39.78 92 GLN A O 1
ATOM 734 N N . ILE A 1 93 ? 37.675 84.139 9.702 1.00 37.55 93 ILE A N 1
ATOM 735 C CA . ILE A 1 93 ? 37.897 84.474 11.104 1.00 36.44 93 ILE A CA 1
ATOM 736 C C . ILE A 1 93 ? 38.968 83.600 11.713 1.00 37.68 93 ILE A C 1
ATOM 737 O O . ILE A 1 93 ? 38.776 82.388 11.756 1.00 35.06 93 ILE A O 1
ATOM 742 N N . ASP A 1 94 ? 40.098 84.245 12.141 1.00 38.34 94 ASP A N 1
ATOM 743 C CA . ASP A 1 94 ? 41.200 83.589 12.826 1.00 40.35 94 ASP A CA 1
ATOM 744 C C . ASP A 1 94 ? 40.699 82.850 14.049 1.00 39.92 94 ASP A C 1
ATOM 745 O O . ASP A 1 94 ? 39.932 83.381 14.854 1.00 39.46 94 ASP A O 1
ATOM 750 N N . GLY A 1 95 ? 41.160 81.635 14.196 1.00 39.75 95 GLY A N 1
ATOM 751 C CA . GLY A 1 95 ? 40.854 80.861 15.362 1.00 39.62 95 GLY A CA 1
ATOM 752 C C . GLY A 1 95 ? 39.737 79.905 15.077 1.00 39.67 95 GLY A C 1
ATOM 753 O O . GLY A 1 95 ? 39.696 78.909 15.753 1.00 39.33 95 GLY A O 1
ATOM 754 N N . ILE A 1 96 ? 38.830 80.179 14.118 1.00 39.22 96 ILE A N 1
ATOM 755 C CA . ILE A 1 96 ? 37.778 79.225 13.825 1.00 39.09 96 ILE A CA 1
ATOM 756 C C . ILE A 1 96 ? 38.455 78.165 12.965 1.00 39.57 96 ILE A C 1
ATOM 757 O O . ILE A 1 96 ? 38.984 78.444 11.942 1.00 38.15 96 ILE A O 1
ATOM 762 N N . GLU A 1 97 ? 38.437 76.935 13.415 1.00 40.96 97 GLU A N 1
ATOM 763 C CA . GLU A 1 97 ? 39.022 75.826 12.645 1.00 42.32 97 GLU A CA 1
ATOM 764 C C . GLU A 1 97 ? 37.933 74.988 11.866 1.00 42.31 97 GLU A C 1
ATOM 765 O O . GLU A 1 97 ? 38.276 74.276 10.967 1.00 43.70 97 GLU A O 1
ATOM 771 N N . ASP A 1 98 ? 36.702 74.976 12.321 1.00 41.68 98 ASP A N 1
ATOM 772 C CA . ASP A 1 98 ? 35.638 74.143 11.727 1.00 43.90 98 ASP A CA 1
ATOM 773 C C . ASP A 1 98 ? 34.322 74.890 11.685 1.00 40.83 98 ASP A C 1
ATOM 774 O O . ASP A 1 98 ? 33.986 75.528 12.650 1.00 40.22 98 ASP A O 1
ATOM 779 N N . ILE A 1 99 ? 33.634 74.821 10.540 1.00 39.93 99 ILE A N 1
ATOM 780 C CA . ILE A 1 99 ? 32.296 75.340 10.328 1.00 38.93 99 ILE A CA 1
ATOM 781 C C . ILE A 1 99 ? 31.486 74.175 9.806 1.00 38.83 99 ILE A C 1
ATOM 782 O O . ILE A 1 99 ? 31.922 73.503 8.892 1.00 38.60 99 ILE A O 1
ATOM 787 N N . GLY A 1 100 ? 30.349 73.909 10.449 1.00 37.14 100 GLY A N 1
ATOM 788 C CA . GLY A 1 100 ? 29.509 72.765 10.168 1.00 36.49 100 GLY A CA 1
ATOM 789 C C . GLY A 1 100 ? 28.083 73.254 9.946 1.00 36.41 100 GLY A C 1
ATOM 790 O O . GLY A 1 100 ? 27.707 74.312 10.416 1.00 35.82 100 GLY A O 1
ATOM 791 N N . LEU A 1 101 ? 27.302 72.501 9.200 1.00 36.27 101 LEU A N 1
ATOM 792 C CA . LEU A 1 101 ? 25.906 72.849 8.983 1.00 36.78 101 LEU A CA 1
ATOM 793 C C . LEU A 1 101 ? 25.055 71.684 9.313 1.00 35.13 101 LEU A C 1
ATOM 794 O O . LEU A 1 101 ? 25.346 70.593 8.897 1.00 35.36 101 LEU A O 1
ATOM 799 N N . THR A 1 102 ? 23.994 71.891 10.059 1.00 35.09 102 THR A N 1
ATOM 800 C CA . THR A 1 102 ? 23.036 70.809 10.198 1.00 36.38 102 THR A CA 1
ATOM 801 C C . THR A 1 102 ? 21.699 71.159 9.605 1.00 34.85 102 THR A C 1
ATOM 802 O O . THR A 1 102 ? 21.188 72.258 9.781 1.00 34.32 102 THR A O 1
ATOM 806 N N . THR A 1 103 ? 21.257 70.238 8.753 1.00 33.43 103 THR A N 1
ATOM 807 C CA . THR A 1 103 ? 20.222 70.478 7.812 1.00 33.84 103 THR A CA 1
ATOM 808 C C . THR A 1 103 ? 19.392 69.218 7.627 1.00 33.48 103 THR A C 1
ATOM 809 O O . THR A 1 103 ? 19.916 68.128 7.828 1.00 33.73 103 THR A O 1
ATOM 813 N N . ASN A 1 104 ? 18.127 69.383 7.299 1.00 32.00 104 ASN A N 1
ATOM 814 C CA . ASN A 1 104 ? 17.328 68.263 6.791 1.00 33.16 104 ASN A CA 1
ATOM 815 C C . ASN A 1 104 ? 17.705 67.864 5.357 1.00 32.36 104 ASN A C 1
ATOM 816 O O . ASN A 1 104 ? 17.222 66.883 4.864 1.00 32.46 104 ASN A O 1
ATOM 821 N N . GLY A 1 105 ? 18.549 68.652 4.700 1.00 32.16 105 GLY A N 1
ATOM 822 C CA . GLY A 1 105 ? 19.088 68.278 3.415 1.00 32.21 105 GLY A CA 1
ATOM 823 C C . GLY A 1 105 ? 18.256 68.529 2.179 1.00 32.08 105 GLY A C 1
ATOM 824 O O . GLY A 1 105 ? 18.773 68.389 1.063 1.00 31.86 105 GLY A O 1
ATOM 825 N N . LEU A 1 106 ? 16.996 68.912 2.351 1.00 32.13 106 LEU A N 1
ATOM 826 C CA . LEU A 1 106 ? 16.092 69.048 1.206 1.00 32.12 106 LEU A CA 1
ATOM 827 C C . LEU A 1 106 ? 16.631 70.010 0.121 1.00 32.32 106 LEU A C 1
ATOM 828 O O . LEU A 1 106 ? 16.442 69.738 -1.066 1.00 31.82 106 LEU A O 1
ATOM 833 N N . LEU A 1 107 ? 17.210 71.130 0.540 1.00 32.60 107 LEU A N 1
ATOM 834 C CA . LEU A 1 107 ? 17.697 72.178 -0.360 1.00 33.59 107 LEU A CA 1
ATOM 835 C C . LEU A 1 107 ? 19.184 72.079 -0.735 1.00 33.39 107 LEU A C 1
ATOM 836 O O . LEU A 1 107 ? 19.778 73.023 -1.269 1.00 33.28 107 LEU A O 1
ATOM 841 N N . LEU A 1 108 ? 19.783 70.908 -0.553 1.00 33.93 108 LEU A N 1
ATOM 842 C CA . LEU A 1 108 ? 21.213 70.763 -0.813 1.00 34.43 108 LEU A CA 1
ATOM 843 C C . LEU A 1 108 ? 21.603 70.883 -2.323 1.00 34.83 108 LEU A C 1
ATOM 844 O O . LEU A 1 108 ? 22.633 71.459 -2.622 1.00 34.49 108 LEU A O 1
ATOM 849 N N . LYS A 1 109 ? 20.815 70.332 -3.247 1.00 33.84 109 LYS A N 1
ATOM 850 C CA . LYS A 1 109 ? 20.973 70.551 -4.697 1.00 35.32 109 LYS A CA 1
ATOM 851 C C . LYS A 1 109 ? 20.822 71.998 -5.091 1.00 35.75 109 LYS A C 1
ATOM 852 O O . LYS A 1 109 ? 21.532 72.481 -5.952 1.00 36.60 109 LYS A O 1
ATOM 858 N N . LYS A 1 110 ? 19.919 72.702 -4.450 1.00 36.73 110 LYS A N 1
ATOM 859 C CA . LYS A 1 110 ? 19.746 74.102 -4.718 1.00 38.13 110 LYS A CA 1
ATOM 860 C C . LYS A 1 110 ? 20.940 74.968 -4.271 1.00 37.85 110 LYS A C 1
ATOM 861 O O . LYS A 1 110 ? 21.313 75.851 -4.975 1.00 37.59 110 LYS A O 1
ATOM 867 N N . HIS A 1 111 ? 21.548 74.697 -3.118 1.00 37.87 111 HIS A N 1
ATOM 868 C CA . HIS A 1 111 ? 22.472 75.633 -2.497 1.00 36.71 111 HIS A CA 1
ATOM 869 C C . HIS A 1 111 ? 23.856 75.097 -2.225 1.00 36.13 111 HIS A C 1
ATOM 870 O O . HIS A 1 111 ? 24.759 75.846 -1.913 1.00 35.40 111 HIS A O 1
ATOM 877 N N . GLY A 1 112 ? 24.000 73.797 -2.355 1.00 35.64 112 GLY A N 1
ATOM 878 C CA . GLY A 1 112 ? 25.184 73.096 -1.953 1.00 34.49 112 GLY A CA 1
ATOM 879 C C . GLY A 1 112 ? 26.451 73.631 -2.604 1.00 35.38 112 GLY A C 1
ATOM 880 O O . GLY A 1 112 ? 27.481 73.822 -1.900 1.00 33.93 112 GLY A O 1
ATOM 881 N N . GLN A 1 113 ? 26.406 73.903 -3.906 1.00 33.92 113 GLN A N 1
ATOM 882 C CA . GLN A 1 113 ? 27.612 74.334 -4.627 1.00 34.25 113 GLN A CA 1
ATOM 883 C C . GLN A 1 113 ? 28.069 75.703 -4.121 1.00 34.74 113 GLN A C 1
ATOM 884 O O . GLN A 1 113 ? 29.287 75.925 -3.952 1.00 32.95 113 GLN A O 1
ATOM 890 N N . LYS A 1 114 ? 27.118 76.618 -3.974 1.00 34.06 114 LYS A N 1
ATOM 891 C CA . LYS A 1 114 ? 27.386 77.942 -3.453 1.00 36.07 114 LYS A CA 1
ATOM 892 C C . LYS A 1 114 ? 28.065 77.874 -2.080 1.00 36.00 114 LYS A C 1
ATOM 893 O O . LYS A 1 114 ? 28.944 78.690 -1.781 1.00 35.13 114 LYS A O 1
ATOM 899 N N . LEU A 1 115 ? 27.583 76.955 -1.220 1.00 34.43 115 LEU A N 1
ATOM 900 C CA . LEU A 1 115 ? 28.098 76.828 0.110 1.00 32.73 115 LEU A CA 1
ATOM 901 C C . LEU A 1 115 ? 29.498 76.257 0.069 1.00 33.61 115 LEU A C 1
ATOM 902 O O . LEU A 1 115 ? 30.390 76.761 0.736 1.00 32.22 115 LEU A O 1
ATOM 907 N N . TYR A 1 116 ? 29.707 75.203 -0.698 1.00 32.43 116 TYR A N 1
ATOM 908 C CA . TYR A 1 116 ? 30.997 74.685 -0.966 1.00 32.94 116 TYR A CA 1
ATOM 909 C C . TYR A 1 116 ? 31.981 75.784 -1.458 1.00 33.23 116 TYR A C 1
ATOM 910 O O . TYR A 1 116 ? 33.099 75.930 -0.959 1.00 30.10 116 TYR A O 1
ATOM 919 N N . ASP A 1 117 ? 31.510 76.607 -2.374 1.00 33.05 117 ASP A N 1
ATOM 920 C CA . ASP A 1 117 ? 32.376 77.624 -2.972 1.00 33.01 117 ASP A CA 1
ATOM 921 C C . ASP A 1 117 ? 32.829 78.580 -1.915 1.00 31.85 117 ASP A C 1
ATOM 922 O O . ASP A 1 117 ? 33.928 79.029 -1.927 1.00 32.10 117 ASP A O 1
ATOM 927 N N . ALA A 1 118 ? 31.930 78.878 -0.987 1.00 33.23 118 ALA A N 1
ATOM 928 C CA . ALA A 1 118 ? 32.204 79.819 0.096 1.00 33.10 118 ALA A CA 1
ATOM 929 C C . ALA A 1 118 ? 33.013 79.215 1.261 1.00 31.83 118 ALA A C 1
ATOM 930 O O . ALA A 1 118 ? 33.412 79.931 2.105 1.00 32.45 118 ALA A O 1
ATOM 932 N N . GLY A 1 119 ? 33.296 77.913 1.236 1.00 31.94 119 GLY A N 1
ATOM 933 C CA . GLY A 1 119 ? 34.209 77.275 2.150 1.00 32.79 119 GLY A CA 1
ATOM 934 C C . GLY A 1 119 ? 33.603 76.199 3.017 1.00 33.21 119 GLY A C 1
ATOM 935 O O . GLY A 1 119 ? 34.284 75.609 3.829 1.00 33.19 119 GLY A O 1
ATOM 936 N N . LEU A 1 120 ? 32.323 75.889 2.861 1.00 33.63 120 LEU A N 1
ATOM 937 C CA . LEU A 1 120 ? 31.735 74.812 3.673 1.00 34.07 120 LEU A CA 1
ATOM 938 C C . LEU A 1 120 ? 32.223 73.456 3.220 1.00 33.88 120 LEU A C 1
ATOM 939 O O . LEU A 1 120 ? 32.202 73.184 2.043 1.00 33.32 120 LEU A O 1
ATOM 944 N N . ARG A 1 121 ? 32.576 72.577 4.145 1.00 33.94 121 ARG A N 1
ATOM 945 C CA . ARG A 1 121 ? 33.107 71.263 3.784 1.00 36.39 121 ARG A CA 1
ATOM 946 C C . ARG A 1 121 ? 32.433 70.131 4.513 1.00 38.17 121 ARG A C 1
ATOM 947 O O . ARG A 1 121 ? 32.649 69.001 4.138 1.00 39.75 121 ARG A O 1
ATOM 955 N N . ARG A 1 122 ? 31.635 70.421 5.542 1.00 40.20 122 ARG A N 1
ATOM 956 C CA . ARG A 1 122 ? 31.032 69.402 6.404 1.00 41.26 122 ARG A CA 1
ATOM 957 C C . ARG A 1 122 ? 29.575 69.740 6.631 1.00 41.14 122 ARG A C 1
ATOM 958 O O . ARG A 1 122 ? 29.250 70.882 6.989 1.00 41.37 122 ARG A O 1
ATOM 966 N N . ILE A 1 123 ? 28.717 68.738 6.483 1.00 39.61 123 ILE A N 1
ATOM 967 C CA . ILE A 1 123 ? 27.324 68.868 6.799 1.00 40.36 123 ILE A CA 1
ATOM 968 C C . ILE A 1 123 ? 26.871 67.664 7.619 1.00 39.34 123 ILE A C 1
ATOM 969 O O . ILE A 1 123 ? 27.435 66.582 7.494 1.00 39.32 123 ILE A O 1
ATOM 974 N N . ASN A 1 124 ? 25.918 67.880 8.505 1.00 37.61 124 ASN A N 1
ATOM 975 C CA . ASN A 1 124 ? 25.234 66.808 9.212 1.00 38.28 124 ASN A CA 1
ATOM 976 C C . ASN A 1 124 ? 23.772 66.845 8.772 1.00 36.44 124 ASN A C 1
ATOM 977 O O . ASN A 1 124 ? 23.107 67.843 8.988 1.00 36.59 124 ASN A O 1
ATOM 982 N N . VAL A 1 125 ? 23.308 65.786 8.133 1.00 36.51 125 VAL A N 1
ATOM 983 C CA . VAL A 1 125 ? 21.934 65.677 7.597 1.00 36.88 125 VAL A CA 1
ATOM 984 C C . VAL A 1 125 ? 21.072 64.925 8.595 1.00 35.87 125 VAL A C 1
ATOM 985 O O . VAL A 1 125 ? 21.420 63.834 8.969 1.00 34.99 125 VAL A O 1
ATOM 989 N N . SER A 1 126 ? 20.007 65.543 9.104 1.00 35.28 126 SER A N 1
ATOM 990 C CA . SER A 1 126 ? 19.050 64.841 9.986 1.00 35.56 126 SER A CA 1
ATOM 991 C C . SER A 1 126 ? 18.073 64.041 9.134 1.00 36.32 126 SER A C 1
ATOM 992 O O . SER A 1 126 ? 17.413 64.638 8.310 1.00 37.18 126 SER A O 1
ATOM 995 N N . LEU A 1 127 ? 17.974 62.722 9.330 1.00 36.35 127 LEU A N 1
ATOM 996 C CA . LEU A 1 127 ? 17.049 61.847 8.575 1.00 37.55 127 LEU A CA 1
ATOM 997 C C . LEU A 1 127 ? 16.555 60.733 9.486 1.00 37.53 127 LEU A C 1
ATOM 998 O O . LEU A 1 127 ? 17.338 59.867 9.872 1.00 38.47 127 LEU A O 1
ATOM 1003 N N . ASP A 1 128 ? 15.291 60.795 9.889 1.00 37.65 128 ASP A N 1
ATOM 1004 C CA . ASP A 1 128 ? 14.751 59.897 10.930 1.00 37.85 128 ASP A CA 1
ATOM 1005 C C . ASP A 1 128 ? 14.175 58.558 10.413 1.00 37.73 128 ASP A C 1
ATOM 1006 O O . ASP A 1 128 ? 13.793 57.696 11.192 1.00 37.10 128 ASP A O 1
ATOM 1011 N N . ALA A 1 129 ? 14.109 58.394 9.106 1.00 38.42 129 ALA A N 1
ATOM 1012 C CA . ALA A 1 129 ? 13.682 57.138 8.508 1.00 39.24 129 ALA A CA 1
ATOM 1013 C C . ALA A 1 129 ? 14.136 57.075 7.059 1.00 40.02 129 ALA A C 1
ATOM 1014 O O . ALA A 1 129 ? 14.415 58.095 6.451 1.00 40.37 129 ALA A O 1
ATOM 1016 N N . ILE A 1 130 ? 14.203 55.870 6.520 1.00 41.46 130 ILE A N 1
ATOM 1017 C CA . ILE A 1 130 ? 14.596 55.614 5.129 1.00 42.37 130 ILE A CA 1
ATOM 1018 C C . ILE A 1 130 ? 13.439 55.016 4.284 1.00 43.06 130 ILE A C 1
ATOM 1019 O O . ILE A 1 130 ? 13.522 54.886 3.041 1.00 43.53 130 ILE A O 1
ATOM 1024 N N . ASP A 1 131 ? 12.350 54.665 4.962 1.00 43.36 131 ASP A N 1
ATOM 1025 C CA . ASP A 1 131 ? 11.123 54.251 4.310 1.00 43.49 131 ASP A CA 1
ATOM 1026 C C . ASP A 1 131 ? 10.278 55.504 4.066 1.00 43.01 131 ASP A C 1
ATOM 1027 O O . ASP A 1 131 ? 10.078 56.300 4.982 1.00 41.67 131 ASP A O 1
ATOM 1032 N N . ASP A 1 132 ? 9.761 55.646 2.841 1.00 42.91 132 ASP A N 1
ATOM 1033 C CA . ASP A 1 132 ? 9.085 56.868 2.406 1.00 43.17 132 ASP A CA 1
ATOM 1034 C C . ASP A 1 132 ? 7.795 57.207 3.136 1.00 42.92 132 ASP A C 1
ATOM 1035 O O . ASP A 1 132 ? 7.582 58.369 3.516 1.00 42.24 132 ASP A O 1
ATOM 1040 N N . THR A 1 133 ? 6.959 56.197 3.370 1.00 43.00 133 THR A N 1
ATOM 1041 C CA . THR A 1 133 ? 5.678 56.410 4.039 1.00 42.86 133 THR A CA 1
ATOM 1042 C C . THR A 1 133 ? 5.906 56.850 5.465 1.00 42.29 133 THR A C 1
ATOM 1043 O O . THR A 1 133 ? 5.350 57.843 5.908 1.00 41.71 133 THR A O 1
ATOM 1047 N N . LEU A 1 134 ? 6.717 56.092 6.186 1.00 42.46 134 LEU A N 1
ATOM 1048 C CA . LEU A 1 134 ? 7.158 56.506 7.529 1.00 42.53 134 LEU A CA 1
ATOM 1049 C C . LEU A 1 134 ? 7.722 57.943 7.561 1.00 41.39 134 LEU A C 1
ATOM 1050 O O . LEU A 1 134 ? 7.289 58.769 8.355 1.00 41.44 134 LEU A O 1
ATOM 1055 N N . PHE A 1 135 ? 8.674 58.251 6.696 1.00 40.89 135 PHE A N 1
ATOM 1056 C CA . PHE A 1 135 ? 9.329 59.575 6.757 1.00 40.57 135 PHE A CA 1
ATOM 1057 C C . PHE A 1 135 ? 8.357 60.720 6.551 1.00 40.33 135 PHE A C 1
ATOM 1058 O O . PHE A 1 135 ? 8.407 61.730 7.273 1.00 38.98 135 PHE A O 1
ATOM 1066 N N . GLN A 1 136 ? 7.468 60.543 5.577 1.00 40.25 136 GLN A N 1
ATOM 1067 C CA . GLN A 1 136 ? 6.381 61.479 5.353 1.00 41.08 136 GLN A CA 1
ATOM 1068 C C . GLN A 1 136 ? 5.519 61.672 6.592 1.00 40.72 136 GLN A C 1
ATOM 1069 O O . GLN A 1 136 ? 5.114 62.791 6.891 1.00 41.11 136 GLN A O 1
ATOM 1075 N N . SER A 1 137 ? 5.258 60.607 7.333 1.00 40.26 137 SER A N 1
ATOM 1076 C CA . SER A 1 137 ? 4.423 60.722 8.539 1.00 41.15 137 SER A CA 1
ATOM 1077 C C . SER A 1 137 ? 5.161 61.531 9.633 1.00 41.08 137 SER A C 1
ATOM 1078 O O . SER A 1 137 ? 4.535 62.123 10.512 1.00 42.78 137 SER A O 1
ATOM 1081 N N . ILE A 1 138 ? 6.476 61.561 9.576 1.00 40.56 138 ILE A N 1
ATOM 1082 C CA . ILE A 1 138 ? 7.281 62.332 10.541 1.00 40.53 138 ILE A CA 1
ATOM 1083 C C . ILE A 1 138 ? 7.477 63.803 10.149 1.00 39.26 138 ILE A C 1
ATOM 1084 O O . ILE A 1 138 ? 7.231 64.683 10.942 1.00 39.44 138 ILE A O 1
ATOM 1089 N N . ASN A 1 139 ? 7.939 64.073 8.936 1.00 38.36 139 ASN A N 1
ATOM 1090 C CA . ASN A 1 139 ? 8.109 65.456 8.500 1.00 37.99 139 ASN A CA 1
ATOM 1091 C C . ASN A 1 139 ? 6.820 66.243 8.274 1.00 37.49 139 ASN A C 1
ATOM 1092 O O . ASN A 1 139 ? 6.833 67.478 8.309 1.00 36.75 139 ASN A O 1
ATOM 1097 N N . ASN A 1 140 ? 5.727 65.526 7.986 1.00 37.70 140 ASN A N 1
ATOM 1098 C CA . ASN A 1 140 ? 4.399 66.115 7.785 1.00 37.73 140 ASN A CA 1
ATOM 1099 C C . ASN A 1 140 ? 4.316 67.115 6.619 1.00 38.70 140 ASN A C 1
ATOM 1100 O O . ASN A 1 140 ? 3.397 67.927 6.549 1.00 38.54 140 ASN A O 1
ATOM 1105 N N . ARG A 1 141 ? 5.284 67.061 5.698 1.00 39.00 141 ARG A N 1
ATOM 1106 C CA . ARG A 1 141 ? 5.254 67.929 4.510 1.00 38.79 141 ARG A CA 1
ATOM 1107 C C . ARG A 1 141 ? 5.421 67.143 3.224 1.00 38.25 141 ARG A C 1
ATOM 1108 O O . ARG A 1 141 ? 5.821 67.696 2.218 1.00 37.89 141 ARG A O 1
ATOM 1116 N N . ASN A 1 142 ? 5.112 65.847 3.272 1.00 37.50 142 ASN A N 1
ATOM 1117 C CA . ASN A 1 142 ? 5.051 65.016 2.097 1.00 38.14 142 ASN A CA 1
ATOM 1118 C C . ASN A 1 142 ? 6.412 64.857 1.437 1.00 37.90 142 ASN A C 1
ATOM 1119 O O . ASN A 1 142 ? 6.491 64.565 0.279 1.00 37.91 142 ASN A O 1
ATOM 1124 N N . ILE A 1 143 ? 7.498 64.999 2.200 1.00 37.91 143 ILE A N 1
ATOM 1125 C CA . ILE A 1 143 ? 8.820 64.772 1.663 1.00 38.13 143 ILE A CA 1
ATOM 1126 C C . ILE A 1 143 ? 9.241 63.336 1.894 1.00 37.73 143 ILE A C 1
ATOM 1127 O O . ILE A 1 143 ? 9.175 62.817 3.021 1.00 37.64 143 ILE A O 1
ATOM 1132 N N . LYS A 1 144 ? 9.658 62.705 0.802 1.00 38.35 144 LYS A N 1
ATOM 1133 C CA . LYS A 1 144 ? 10.089 61.320 0.779 1.00 38.96 144 LYS A CA 1
ATOM 1134 C C . LYS A 1 144 ? 11.510 61.224 1.211 1.00 39.32 144 LYS A C 1
ATOM 1135 O O . LYS A 1 144 ? 12.299 62.133 0.960 1.00 40.65 144 LYS A O 1
ATOM 1141 N N . ALA A 1 145 ? 11.855 60.123 1.883 1.00 39.49 145 ALA A N 1
ATOM 1142 C CA . ALA A 1 145 ? 13.220 59.890 2.323 1.00 38.37 145 ALA A CA 1
ATOM 1143 C C . ALA A 1 145 ? 14.124 59.771 1.124 1.00 38.28 145 ALA A C 1
ATOM 1144 O O . ALA A 1 145 ? 15.258 60.257 1.155 1.00 37.55 145 ALA A O 1
ATOM 1146 N N . THR A 1 146 ? 13.603 59.157 0.060 1.00 37.48 146 THR A N 1
ATOM 1147 C CA . THR A 1 146 ? 14.329 59.010 -1.185 1.00 37.58 146 THR A CA 1
ATOM 1148 C C . THR A 1 146 ? 14.790 60.364 -1.736 1.00 36.63 146 THR A C 1
ATOM 1149 O O . THR A 1 146 ? 15.849 60.460 -2.319 1.00 35.63 146 THR A O 1
ATOM 1153 N N . THR A 1 147 ? 13.992 61.405 -1.568 1.00 35.37 147 THR A N 1
ATOM 1154 C CA . THR A 1 147 ? 14.453 62.709 -1.987 1.00 35.68 147 THR A CA 1
ATOM 1155 C C . THR A 1 147 ? 15.723 63.092 -1.146 1.00 35.70 147 THR A C 1
ATOM 1156 O O . THR A 1 147 ? 16.735 63.517 -1.693 1.00 34.88 147 THR A O 1
ATOM 1160 N N . ILE A 1 148 ? 15.677 62.895 0.170 1.00 34.78 148 ILE A N 1
ATOM 1161 C CA . ILE A 1 148 ? 16.820 63.219 1.008 1.00 35.02 148 ILE A CA 1
ATOM 1162 C C . ILE A 1 148 ? 18.070 62.397 0.634 1.00 35.66 148 ILE A C 1
ATOM 1163 O O . ILE A 1 148 ? 19.181 62.936 0.623 1.00 35.82 148 ILE A O 1
ATOM 1168 N N . LEU A 1 149 ? 17.889 61.135 0.256 1.00 36.08 149 LEU A N 1
ATOM 1169 C CA . LEU A 1 149 ? 19.011 60.282 -0.135 1.00 36.49 149 LEU A CA 1
ATOM 1170 C C . LEU A 1 149 ? 19.732 60.797 -1.386 1.00 37.03 149 LEU A C 1
ATOM 1171 O O . LEU A 1 149 ? 20.975 60.734 -1.469 1.00 37.24 149 LEU A O 1
ATOM 1176 N N . GLU A 1 150 ? 18.958 61.291 -2.352 1.00 37.15 150 GLU A N 1
ATOM 1177 C CA . GLU A 1 150 ? 19.516 61.904 -3.560 1.00 37.66 150 GLU A CA 1
ATOM 1178 C C . GLU A 1 150 ? 20.263 63.212 -3.216 1.00 36.80 150 GLU A C 1
ATOM 1179 O O . GLU A 1 150 ? 21.273 63.525 -3.806 1.00 35.93 150 GLU A O 1
ATOM 1185 N N . GLN A 1 151 ? 19.781 63.948 -2.224 1.00 36.16 151 GLN A N 1
ATOM 1186 C CA . GLN A 1 151 ? 20.452 65.178 -1.809 1.00 35.58 151 GLN A CA 1
ATOM 1187 C C . GLN A 1 151 ? 21.809 64.836 -1.201 1.00 35.30 151 GLN A C 1
ATOM 1188 O O . GLN A 1 151 ? 22.799 65.479 -1.495 1.00 35.32 151 GLN A O 1
ATOM 1194 N N . ILE A 1 152 ? 21.822 63.829 -0.341 1.00 35.06 152 ILE A N 1
ATOM 1195 C CA . ILE A 1 152 ? 23.037 63.322 0.250 1.00 36.07 152 ILE A CA 1
ATOM 1196 C C . ILE A 1 152 ? 24.048 62.923 -0.809 1.00 36.79 152 ILE A C 1
ATOM 1197 O O . ILE A 1 152 ? 25.210 63.321 -0.709 1.00 36.47 152 ILE A O 1
ATOM 1202 N N . ASP A 1 153 ? 23.615 62.180 -1.837 1.00 37.98 153 ASP A N 1
ATOM 1203 C CA . ASP A 1 153 ? 24.543 61.719 -2.888 1.00 38.33 153 ASP A CA 1
ATOM 1204 C C . ASP A 1 153 ? 25.031 62.882 -3.726 1.00 38.25 153 ASP A C 1
ATOM 1205 O O . ASP A 1 153 ? 26.199 62.926 -4.054 1.00 39.10 153 ASP A O 1
ATOM 1210 N N . TYR A 1 154 ? 24.189 63.866 -4.029 1.00 36.76 154 TYR A N 1
ATOM 1211 C CA . TYR A 1 154 ? 24.732 65.077 -4.635 1.00 36.28 154 TYR A CA 1
ATOM 1212 C C . TYR A 1 154 ? 25.745 65.822 -3.716 1.00 36.42 154 TYR A C 1
ATOM 1213 O O . TYR A 1 154 ? 26.756 66.311 -4.190 1.00 36.10 154 TYR A O 1
ATOM 1222 N N . ALA A 1 155 ? 25.486 65.933 -2.418 1.00 36.54 155 ALA A N 1
ATOM 1223 C CA . ALA A 1 155 ? 26.420 66.665 -1.563 1.00 36.34 155 ALA A CA 1
ATOM 1224 C C . ALA A 1 155 ? 27.800 66.002 -1.550 1.00 36.13 155 ALA A C 1
ATOM 1225 O O . ALA A 1 155 ? 28.805 66.686 -1.665 1.00 35.24 155 ALA A O 1
ATOM 1227 N N . THR A 1 156 ? 27.852 64.682 -1.410 1.00 37.25 156 THR A N 1
ATOM 1228 C CA . THR A 1 156 ? 29.134 63.970 -1.487 1.00 38.30 156 THR A CA 1
ATOM 1229 C C . THR A 1 156 ? 29.800 64.171 -2.840 1.00 37.87 156 THR A C 1
ATOM 1230 O O . THR A 1 156 ? 30.956 64.481 -2.901 1.00 38.36 156 THR A O 1
ATOM 1234 N N . SER A 1 157 ? 29.044 64.104 -3.917 1.00 38.61 157 SER A N 1
ATOM 1235 C CA . SER A 1 157 ? 29.646 64.231 -5.230 1.00 39.29 157 SER A CA 1
ATOM 1236 C C . SER A 1 157 ? 30.320 65.611 -5.430 1.00 39.15 157 SER A C 1
ATOM 1237 O O . SER A 1 157 ? 31.254 65.696 -6.187 1.00 37.81 157 SER A O 1
ATOM 1240 N N . ILE A 1 158 ? 29.878 66.683 -4.763 1.00 37.85 158 ILE A N 1
ATOM 1241 C CA . ILE A 1 158 ? 30.519 67.973 -5.021 1.00 37.06 158 ILE A CA 1
ATOM 1242 C C . ILE A 1 158 ? 31.667 68.251 -4.059 1.00 36.61 158 ILE A C 1
ATOM 1243 O O . ILE A 1 158 ? 32.330 69.278 -4.162 1.00 36.37 158 ILE A O 1
ATOM 1248 N N . GLY A 1 159 ? 31.877 67.328 -3.131 1.00 35.91 159 GLY A N 1
ATOM 1249 C CA . GLY A 1 159 ? 33.006 67.351 -2.229 1.00 36.34 159 GLY A CA 1
ATOM 1250 C C . GLY A 1 159 ? 32.635 67.838 -0.830 1.00 36.95 159 GLY A C 1
ATOM 1251 O O . GLY A 1 159 ? 33.471 68.351 -0.159 1.00 37.03 159 GLY A O 1
ATOM 1252 N N . LEU A 1 160 ? 31.362 67.804 -0.454 1.00 37.35 160 LEU A N 1
ATOM 1253 C CA . LEU A 1 160 ? 31.006 67.975 0.957 1.00 37.49 160 LEU A CA 1
ATOM 1254 C C . LEU A 1 160 ? 31.167 66.633 1.679 1.00 37.32 160 LEU A C 1
ATOM 1255 O O . LEU A 1 160 ? 30.812 65.599 1.140 1.00 38.42 160 LEU A O 1
ATOM 1260 N N . ASN A 1 161 ? 31.661 66.668 2.906 1.00 36.99 161 ASN A N 1
ATOM 1261 C CA . ASN A 1 161 ? 31.635 65.515 3.786 1.00 36.91 161 ASN A CA 1
ATOM 1262 C C . ASN A 1 161 ? 30.273 65.475 4.496 1.00 36.94 161 ASN A C 1
ATOM 1263 O O . ASN A 1 161 ? 29.872 66.430 5.108 1.00 34.13 161 ASN A O 1
ATOM 1268 N N . VAL A 1 162 ? 29.584 64.348 4.389 1.00 37.35 162 VAL A N 1
ATOM 1269 C CA . VAL A 1 162 ? 28.262 64.173 4.957 1.00 37.09 162 VAL A CA 1
ATOM 1270 C C . VAL A 1 162 ? 28.255 63.159 6.075 1.00 36.68 162 VAL A C 1
ATOM 1271 O O . VAL A 1 162 ? 28.730 62.062 5.916 1.00 36.51 162 VAL A O 1
ATOM 1275 N N . LYS A 1 163 ? 27.659 63.543 7.196 1.00 37.15 163 LYS A N 1
ATOM 1276 C CA . LYS A 1 163 ? 27.229 62.613 8.236 1.00 37.85 163 LYS A CA 1
ATOM 1277 C C . LYS A 1 163 ? 25.716 62.697 8.395 1.00 37.61 163 LYS A C 1
ATOM 1278 O O . LYS A 1 163 ? 25.099 63.703 8.037 1.00 36.74 163 LYS A O 1
ATOM 1284 N N . VAL A 1 164 ? 25.126 61.641 8.943 1.00 37.30 164 VAL A N 1
ATOM 1285 C CA . VAL A 1 164 ? 23.687 61.548 9.118 1.00 37.17 164 VAL A CA 1
ATOM 1286 C C . VAL A 1 164 ? 23.357 61.367 10.591 1.00 36.91 164 VAL A C 1
ATOM 1287 O O . VAL A 1 164 ? 23.967 60.570 11.274 1.00 36.41 164 VAL A O 1
ATOM 1291 N N . ASN A 1 165 ? 22.367 62.102 11.075 1.00 37.36 165 ASN A N 1
ATOM 1292 C CA . ASN A 1 165 ? 21.885 61.973 12.455 1.00 38.75 165 ASN A CA 1
ATOM 1293 C C . ASN A 1 165 ? 20.471 61.408 12.412 1.00 37.34 165 ASN A C 1
ATOM 1294 O O . ASN A 1 165 ? 19.631 61.946 11.660 1.00 35.81 165 ASN A O 1
ATOM 1299 N N . VAL A 1 166 ? 20.162 60.456 13.295 1.00 36.84 166 VAL A N 1
ATOM 1300 C CA . VAL A 1 166 ? 18.824 59.828 13.365 1.00 36.17 166 VAL A CA 1
ATOM 1301 C C . VAL A 1 166 ? 18.338 59.773 14.809 1.00 37.13 166 VAL A C 1
ATOM 1302 O O . VAL A 1 166 ? 18.935 59.109 15.630 1.00 36.77 166 VAL A O 1
ATOM 1306 N N . VAL A 1 167 ? 17.266 60.482 15.123 1.00 38.10 167 VAL A N 1
ATOM 1307 C CA . VAL A 1 167 ? 16.622 60.373 16.427 1.00 38.65 167 VAL A CA 1
ATOM 1308 C C . VAL A 1 167 ? 15.608 59.220 16.439 1.00 39.05 167 VAL A C 1
ATOM 1309 O O . VAL A 1 167 ? 14.745 59.127 15.586 1.00 39.14 167 VAL A O 1
ATOM 1313 N N . ILE A 1 168 ? 15.718 58.357 17.441 1.00 39.88 168 ILE A N 1
ATOM 1314 C CA . ILE A 1 168 ? 14.890 57.178 17.514 1.00 40.02 168 ILE A CA 1
ATOM 1315 C C . ILE A 1 168 ? 13.875 57.333 18.605 1.00 40.86 168 ILE A C 1
ATOM 1316 O O . ILE A 1 168 ? 14.236 57.698 19.725 1.00 39.97 168 ILE A O 1
ATOM 1321 N N . GLN A 1 169 ? 12.601 57.135 18.221 1.00 41.39 169 GLN A N 1
ATOM 1322 C CA . GLN A 1 169 ? 11.467 57.033 19.127 1.00 42.24 169 GLN A CA 1
ATOM 1323 C C . GLN A 1 169 ? 10.940 55.609 19.056 1.00 42.43 169 GLN A C 1
ATOM 1324 O O . GLN A 1 169 ? 10.614 55.158 17.978 1.00 41.71 169 GLN A O 1
ATOM 1330 N N . LYS A 1 170 ? 10.906 54.895 20.182 1.00 43.67 170 LYS A N 1
ATOM 1331 C CA . LYS A 1 170 ? 10.326 53.552 20.230 1.00 44.30 170 LYS A CA 1
ATOM 1332 C C . LYS A 1 170 ? 8.831 53.574 19.809 1.00 44.49 170 LYS A C 1
ATOM 1333 O O . LYS A 1 170 ? 8.033 54.399 20.279 1.00 44.26 170 LYS A O 1
ATOM 1339 N N . GLY A 1 171 ? 8.465 52.672 18.914 1.00 44.55 171 GLY A N 1
ATOM 1340 C CA . GLY A 1 171 ? 7.110 52.631 18.393 1.00 45.00 171 GLY A CA 1
ATOM 1341 C C . GLY A 1 171 ? 6.953 53.325 17.054 1.00 45.29 171 GLY A C 1
ATOM 1342 O O . GLY A 1 171 ? 5.992 53.062 16.363 1.00 45.03 171 GLY A O 1
ATOM 1343 N N . ILE A 1 172 ? 7.908 54.177 16.676 1.00 45.22 172 ILE A N 1
ATOM 1344 C CA . ILE A 1 172 ? 7.804 54.973 15.457 1.00 45.57 172 ILE A CA 1
ATOM 1345 C C . ILE A 1 172 ? 8.851 54.573 14.422 1.00 44.89 172 ILE A C 1
ATOM 1346 O O . ILE A 1 172 ? 8.504 54.088 13.363 1.00 45.23 172 ILE A O 1
ATOM 1351 N N . ASN A 1 173 ? 10.130 54.774 14.725 1.00 44.75 173 ASN A N 1
ATOM 1352 C CA . ASN A 1 173 ? 11.204 54.533 13.755 1.00 44.32 173 ASN A CA 1
ATOM 1353 C C . ASN A 1 173 ? 12.357 53.661 14.259 1.00 44.49 173 ASN A C 1
ATOM 1354 O O . ASN A 1 173 ? 13.466 53.711 13.708 1.00 44.57 173 ASN A O 1
ATOM 1359 N N . ASP A 1 174 ? 12.106 52.863 15.296 1.00 44.08 174 ASP A N 1
ATOM 1360 C CA . ASP A 1 174 ? 13.147 51.974 15.816 1.00 44.19 174 ASP A CA 1
ATOM 1361 C C . ASP A 1 174 ? 13.359 50.759 14.911 1.00 43.68 174 ASP A C 1
ATOM 1362 O O . ASP A 1 174 ? 14.436 50.172 14.888 1.00 43.14 174 ASP A O 1
ATOM 1367 N N . ASP A 1 175 ? 12.338 50.411 14.130 1.00 43.66 175 ASP A N 1
ATOM 1368 C CA . ASP A 1 175 ? 12.504 49.430 13.057 1.00 43.64 175 ASP A CA 1
ATOM 1369 C C . ASP A 1 175 ? 13.389 49.933 11.890 1.00 42.98 175 ASP A C 1
ATOM 1370 O O . ASP A 1 175 ? 13.707 49.179 10.985 1.00 42.73 175 ASP A O 1
ATOM 1375 N N . GLN A 1 176 ? 13.807 51.199 11.935 1.00 42.54 176 GLN A N 1
ATOM 1376 C CA . GLN A 1 176 ? 14.665 51.775 10.901 1.00 41.96 176 GLN A CA 1
ATOM 1377 C C . GLN A 1 176 ? 16.174 51.671 11.181 1.00 41.90 176 GLN A C 1
ATOM 1378 O O . GLN A 1 176 ? 16.976 51.898 10.273 1.00 41.59 176 GLN A O 1
ATOM 1384 N N . ILE A 1 177 ? 16.564 51.340 12.415 1.00 41.53 177 ILE A N 1
ATOM 1385 C CA . ILE A 1 177 ? 17.989 51.268 12.765 1.00 41.44 177 ILE A CA 1
ATOM 1386 C C . ILE A 1 177 ? 18.746 50.368 11.799 1.00 41.53 177 ILE A C 1
ATOM 1387 O O . ILE A 1 177 ? 19.776 50.778 11.299 1.00 41.80 177 ILE A O 1
ATOM 1392 N N . ILE A 1 178 ? 18.232 49.162 11.520 1.00 41.90 178 ILE A N 1
ATOM 1393 C CA . ILE A 1 178 ? 18.953 48.188 10.668 1.00 41.71 178 ILE A CA 1
ATOM 1394 C C . ILE A 1 178 ? 19.017 48.566 9.169 1.00 41.28 178 ILE A C 1
ATOM 1395 O O . ILE A 1 178 ? 20.092 48.519 8.583 1.00 41.18 178 ILE A O 1
ATOM 1400 N N . PRO A 1 179 ? 17.894 48.891 8.531 1.00 40.99 179 PRO A N 1
ATOM 1401 C CA . PRO A 1 179 ? 17.929 49.378 7.141 1.00 40.75 179 PRO A CA 1
ATOM 1402 C C . PRO A 1 179 ? 18.867 50.588 6.908 1.00 40.61 179 PRO A C 1
ATOM 1403 O O . PRO A 1 179 ? 19.591 50.604 5.906 1.00 40.13 179 PRO A O 1
ATOM 1407 N N . MET A 1 180 ? 18.879 51.558 7.824 1.00 40.27 180 MET A N 1
ATOM 1408 C CA . MET A 1 180 ? 19.729 52.736 7.674 1.00 40.58 180 MET A CA 1
ATOM 1409 C C . MET A 1 180 ? 21.197 52.404 7.879 1.00 40.68 180 MET A C 1
ATOM 1410 O O . MET A 1 180 ? 22.043 52.883 7.128 1.00 39.98 180 MET A O 1
ATOM 1415 N N . LEU A 1 181 ? 21.511 51.557 8.864 1.00 41.47 181 LEU A N 1
ATOM 1416 C CA . LEU A 1 181 ? 22.898 51.108 9.061 1.00 41.92 181 LEU A CA 1
ATOM 1417 C C . LEU A 1 181 ? 23.398 50.431 7.797 1.00 42.26 181 LEU A C 1
ATOM 1418 O O . LEU A 1 181 ? 24.491 50.720 7.333 1.00 41.91 181 LEU A O 1
ATOM 1423 N N . GLU A 1 182 ? 22.582 49.537 7.229 1.00 43.11 182 GLU A N 1
ATOM 1424 C CA . GLU A 1 182 ? 22.960 48.810 6.011 1.00 43.46 182 GLU A CA 1
ATOM 1425 C C . GLU A 1 182 ? 23.185 49.772 4.847 1.00 42.90 182 GLU A C 1
ATOM 1426 O O . GLU A 1 182 ? 24.205 49.671 4.155 1.00 43.04 182 GLU A O 1
ATOM 1432 N N . TYR A 1 183 ? 22.266 50.719 4.661 1.00 42.38 183 TYR A N 1
ATOM 1433 C CA . TYR A 1 183 ? 22.320 51.617 3.504 1.00 42.14 183 TYR A CA 1
ATOM 1434 C C . TYR A 1 183 ? 23.541 52.513 3.533 1.00 41.89 183 TYR A C 1
ATOM 1435 O O . TYR A 1 183 ? 24.211 52.678 2.520 1.00 41.90 183 TYR A O 1
ATOM 1444 N N . PHE A 1 184 ? 23.842 53.096 4.686 1.00 42.27 184 PHE A N 1
ATOM 1445 C CA . PHE A 1 184 ? 24.969 54.046 4.780 1.00 42.23 184 PHE A CA 1
ATOM 1446 C C . PHE A 1 184 ? 26.307 53.366 4.985 1.00 42.39 184 PHE A C 1
ATOM 1447 O O . PHE A 1 184 ? 27.345 53.949 4.681 1.00 42.33 184 PHE A O 1
ATOM 1455 N N . LYS A 1 185 ? 26.294 52.145 5.501 1.00 43.32 185 LYS A N 1
ATOM 1456 C CA . LYS A 1 185 ? 27.506 51.316 5.511 1.00 44.13 185 LYS A CA 1
ATOM 1457 C C . LYS A 1 185 ? 28.028 51.116 4.089 1.00 44.70 185 LYS A C 1
ATOM 1458 O O . LYS A 1 185 ? 29.225 51.206 3.834 1.00 45.05 185 LYS A O 1
ATOM 1464 N N . ASP A 1 186 ? 27.117 50.823 3.173 1.00 45.60 186 ASP A N 1
ATOM 1465 C CA . ASP A 1 186 ? 27.468 50.609 1.770 1.00 46.58 186 ASP A CA 1
ATOM 1466 C C . ASP A 1 186 ? 27.844 51.934 1.065 1.00 46.67 186 ASP A C 1
ATOM 1467 O O . ASP A 1 186 ? 28.594 51.914 0.092 1.00 46.77 186 ASP A O 1
ATOM 1472 N N . LYS A 1 187 ? 27.360 53.078 1.573 1.00 46.96 187 LYS A N 1
ATOM 1473 C CA . LYS A 1 187 ? 27.727 54.402 1.024 1.00 46.74 187 LYS A CA 1
ATOM 1474 C C . LYS A 1 187 ? 28.980 55.014 1.663 1.00 46.38 187 LYS A C 1
ATOM 1475 O O . LYS A 1 187 ? 29.412 56.100 1.274 1.00 46.67 187 LYS A O 1
ATOM 1481 N N . HIS A 1 188 ? 29.562 54.323 2.637 1.00 45.92 188 HIS A N 1
ATOM 1482 C CA . HIS A 1 188 ? 30.739 54.820 3.379 1.00 45.77 188 HIS A CA 1
ATOM 1483 C C . HIS A 1 188 ? 30.476 56.165 4.070 1.00 44.48 188 HIS A C 1
ATOM 1484 O O . HIS A 1 188 ? 31.334 57.056 4.106 1.00 44.30 188 HIS A O 1
ATOM 1491 N N . ILE A 1 189 ? 29.286 56.269 4.638 1.00 43.03 189 ILE A N 1
ATOM 1492 C CA . ILE A 1 189 ? 28.856 57.466 5.334 1.00 42.15 189 ILE A CA 1
ATOM 1493 C C . ILE A 1 189 ? 28.569 57.096 6.778 1.00 42.01 189 ILE A C 1
ATOM 1494 O O . ILE A 1 189 ? 27.936 56.079 7.060 1.00 42.35 189 ILE A O 1
ATOM 1499 N N . GLU A 1 190 ? 29.054 57.932 7.684 1.00 41.79 190 GLU A N 1
ATOM 1500 C CA . GLU A 1 190 ? 28.901 57.744 9.114 1.00 41.97 190 GLU A CA 1
ATOM 1501 C C . GLU A 1 190 ? 27.505 58.159 9.564 1.00 41.91 190 GLU A C 1
ATOM 1502 O O . GLU A 1 190 ? 27.082 59.302 9.348 1.00 41.69 190 GLU A O 1
ATOM 1508 N N . ILE A 1 191 ? 26.790 57.229 10.189 1.00 41.54 191 ILE A N 1
ATOM 1509 C CA . ILE A 1 191 ? 25.475 57.512 10.732 1.00 42.01 191 ILE A CA 1
ATOM 1510 C C . ILE A 1 191 ? 25.547 57.496 12.251 1.00 42.58 191 ILE A C 1
ATOM 1511 O O . ILE A 1 191 ? 26.376 56.794 12.831 1.00 42.99 191 ILE A O 1
ATOM 1516 N N . ARG A 1 192 ? 24.692 58.290 12.883 1.00 42.43 192 ARG A N 1
ATOM 1517 C CA . ARG A 1 192 ? 24.638 58.397 14.330 1.00 43.05 192 ARG A CA 1
ATOM 1518 C C . ARG A 1 192 ? 23.211 58.290 14.845 1.00 41.27 192 ARG A C 1
ATOM 1519 O O . ARG A 1 192 ? 22.370 59.041 14.398 1.00 41.21 192 ARG A O 1
ATOM 1527 N N . PHE A 1 193 ? 22.955 57.400 15.798 1.00 39.13 193 PHE A N 1
ATOM 1528 C CA . PHE A 1 193 ? 21.642 57.288 16.378 1.00 38.83 193 PHE A CA 1
ATOM 1529 C C . PHE A 1 193 ? 21.566 57.984 17.728 1.00 39.38 193 PHE A C 1
ATOM 1530 O O . PHE A 1 193 ? 22.459 57.824 18.567 1.00 39.81 193 PHE A O 1
ATOM 1538 N N . ILE A 1 194 ? 20.483 58.730 17.940 1.00 38.81 194 ILE A N 1
ATOM 1539 C CA . ILE A 1 194 ? 20.347 59.614 19.082 1.00 39.21 194 ILE A CA 1
ATOM 1540 C C . ILE A 1 194 ? 19.145 59.226 19.936 1.00 39.64 194 ILE A C 1
ATOM 1541 O O . ILE A 1 194 ? 18.056 58.984 19.418 1.00 39.83 194 ILE A O 1
ATOM 1546 N N . GLU A 1 195 ? 19.350 59.156 21.246 1.00 39.75 195 GLU A N 1
ATOM 1547 C CA . GLU A 1 195 ? 18.270 58.855 22.141 1.00 39.87 195 GLU A CA 1
ATOM 1548 C C . GLU A 1 195 ? 17.324 60.044 22.141 1.00 40.54 195 GLU A C 1
ATOM 1549 O O . GLU A 1 195 ? 17.761 61.196 22.200 1.00 39.86 195 GLU A O 1
ATOM 1555 N N . PHE A 1 196 ? 16.030 59.740 22.069 1.00 41.13 196 PHE A N 1
ATOM 1556 C CA . PHE A 1 196 ? 14.968 60.726 22.178 1.00 41.91 196 PHE A CA 1
ATOM 1557 C C . PHE A 1 196 ? 14.912 61.313 23.588 1.00 42.41 196 PHE A C 1
ATOM 1558 O O . PHE A 1 196 ? 14.860 60.592 24.580 1.00 42.29 196 PHE A O 1
ATOM 1566 N N . MET A 1 197 ? 14.941 62.632 23.664 1.00 42.99 197 MET A N 1
ATOM 1567 C CA . MET A 1 197 ? 14.823 63.339 24.912 1.00 44.05 197 MET A CA 1
ATOM 1568 C C . MET A 1 197 ? 13.387 63.831 25.080 1.00 44.83 197 MET A C 1
ATOM 1569 O O . MET A 1 197 ? 12.872 64.575 24.255 1.00 44.98 197 MET A O 1
ATOM 1574 N N . ASP A 1 198 ? 12.778 63.431 26.177 1.00 45.48 198 ASP A N 1
ATOM 1575 C CA . ASP A 1 198 ? 11.422 63.811 26.517 1.00 46.69 198 ASP A CA 1
ATOM 1576 C C . ASP A 1 198 ? 11.299 63.810 28.032 1.00 46.99 198 ASP A C 1
ATOM 1577 O O . ASP A 1 198 ? 11.603 62.811 28.664 1.00 47.07 198 ASP A O 1
ATOM 1582 N N . VAL A 1 199 ? 10.918 64.946 28.605 1.00 47.71 199 VAL A N 1
ATOM 1583 C CA . VAL A 1 199 ? 10.822 65.100 30.044 1.00 48.32 199 VAL A CA 1
ATOM 1584 C C . VAL A 1 199 ? 9.412 64.786 30.434 1.00 49.36 199 VAL A C 1
ATOM 1585 O O . VAL A 1 199 ? 8.472 65.364 29.894 1.00 50.07 199 VAL A O 1
ATOM 1589 N N . GLY A 1 200 ? 9.278 63.853 31.370 1.00 50.32 200 GLY A N 1
ATOM 1590 C CA . GLY A 1 200 ? 7.992 63.394 31.833 1.00 50.82 200 GLY A CA 1
ATOM 1591 C C . GLY A 1 200 ? 7.362 64.343 32.813 1.00 51.69 200 GLY A C 1
ATOM 1592 O O . GLY A 1 200 ? 7.905 65.384 33.185 1.00 51.29 200 GLY A O 1
ATOM 1593 N N . ASN A 1 201 ? 6.186 63.932 33.248 1.00 53.17 201 ASN A N 1
ATOM 1594 C CA . ASN A 1 201 ? 5.380 64.695 34.164 1.00 54.30 201 ASN A CA 1
ATOM 1595 C C . ASN A 1 201 ? 6.145 65.078 35.424 1.00 54.19 201 ASN A C 1
ATOM 1596 O O . ASN A 1 201 ? 5.942 66.186 35.963 1.00 55.05 201 ASN A O 1
ATOM 1601 N N . ASP A 1 202 ? 7.071 64.193 35.836 1.00 54.35 202 ASP A N 1
ATOM 1602 C CA . ASP A 1 202 ? 7.433 63.997 37.265 1.00 54.33 202 ASP A CA 1
ATOM 1603 C C . ASP A 1 202 ? 8.625 64.669 38.011 1.00 54.16 202 ASP A C 1
ATOM 1604 O O . ASP A 1 202 ? 8.609 64.658 39.251 1.00 55.64 202 ASP A O 1
ATOM 1609 N N . ASN A 1 203 ? 9.651 65.223 37.390 1.00 53.63 203 ASN A N 1
ATOM 1610 C CA . ASN A 1 203 ? 9.838 65.382 35.952 1.00 53.42 203 ASN A CA 1
ATOM 1611 C C . ASN A 1 203 ? 11.311 65.061 35.606 1.00 51.98 203 ASN A C 1
ATOM 1612 O O . ASN A 1 203 ? 12.134 65.944 35.362 1.00 51.98 203 ASN A O 1
ATOM 1617 N N . GLY A 1 204 ? 11.626 63.766 35.657 1.00 50.32 204 GLY A N 1
ATOM 1618 C CA . GLY A 1 204 ? 12.860 63.229 35.131 1.00 48.99 204 GLY A CA 1
ATOM 1619 C C . GLY A 1 204 ? 12.557 62.811 33.721 1.00 47.32 204 GLY A C 1
ATOM 1620 O O . GLY A 1 204 ? 11.555 63.234 33.176 1.00 47.55 204 GLY A O 1
ATOM 1621 N N . TRP A 1 205 ? 13.411 61.983 33.140 1.00 45.34 205 TRP A N 1
ATOM 1622 C CA . TRP A 1 205 ? 13.237 61.524 31.777 1.00 43.66 205 TRP A CA 1
ATOM 1623 C C . TRP A 1 205 ? 11.992 60.660 31.623 1.00 43.88 205 TRP A C 1
ATOM 1624 O O . TRP A 1 205 ? 11.629 59.908 32.523 1.00 42.61 205 TRP A O 1
ATOM 1635 N N . ASP A 1 206 ? 11.352 60.777 30.464 1.00 43.76 206 ASP A N 1
ATOM 1636 C CA . ASP A 1 206 ? 10.245 59.913 30.078 1.00 43.89 206 ASP A CA 1
ATOM 1637 C C . ASP A 1 206 ? 10.858 58.880 29.162 1.00 43.69 206 ASP A C 1
ATOM 1638 O O . ASP A 1 206 ? 11.244 59.197 28.054 1.00 42.93 206 ASP A O 1
ATOM 1643 N N . PHE A 1 207 ? 10.956 57.640 29.620 1.00 44.14 207 PHE A N 1
ATOM 1644 C CA . PHE A 1 207 ? 11.538 56.586 28.792 1.00 45.03 207 PHE A CA 1
ATOM 1645 C C . PHE A 1 207 ? 10.543 55.893 27.865 1.00 45.29 207 PHE A C 1
ATOM 1646 O O . PHE A 1 207 ? 10.907 54.922 27.183 1.00 45.30 207 PHE A O 1
ATOM 1654 N N . SER A 1 208 ? 9.307 56.389 27.800 1.00 45.75 208 SER A N 1
ATOM 1655 C CA . SER A 1 208 ? 8.242 55.590 27.175 1.00 46.58 208 SER A CA 1
ATOM 1656 C C . SER A 1 208 ? 8.567 55.323 25.700 1.00 46.83 208 SER A C 1
ATOM 1657 O O . SER A 1 208 ? 8.044 54.382 25.119 1.00 46.73 208 SER A O 1
ATOM 1660 N N . LYS A 1 209 ? 9.466 56.115 25.102 1.00 47.79 209 LYS A N 1
ATOM 1661 C CA . LYS A 1 209 ? 10.014 55.735 23.801 1.00 47.66 209 LYS A CA 1
ATOM 1662 C C . LYS A 1 209 ? 11.161 56.574 23.377 1.00 46.37 209 LYS A C 1
ATOM 1663 O O . LYS A 1 209 ? 11.231 56.937 22.216 1.00 46.42 209 LYS A O 1
ATOM 1669 N N . VAL A 1 210 ? 12.161 56.820 24.189 1.00 45.39 210 VAL A N 1
ATOM 1670 C CA . VAL A 1 210 ? 13.314 55.978 24.533 1.00 43.72 210 VAL A CA 1
ATOM 1671 C C . VAL A 1 210 ? 13.499 54.523 24.181 1.00 42.44 210 VAL A C 1
ATOM 1672 O O . VAL A 1 210 ? 12.924 53.634 24.780 1.00 43.38 210 VAL A O 1
ATOM 1676 N N . VAL A 1 211 ? 14.357 54.334 23.182 1.00 41.00 211 VAL A N 1
ATOM 1677 C CA . VAL A 1 211 ? 15.226 53.182 23.058 1.00 40.15 211 VAL A CA 1
ATOM 1678 C C . VAL A 1 211 ? 16.616 53.656 23.481 1.00 40.04 211 VAL A C 1
ATOM 1679 O O . VAL A 1 211 ? 17.158 54.605 22.917 1.00 39.24 211 VAL A O 1
ATOM 1683 N N . THR A 1 212 ? 17.196 52.990 24.474 1.00 40.53 212 THR A N 1
ATOM 1684 C CA . THR A 1 212 ? 18.505 53.379 25.007 1.00 41.13 212 THR A CA 1
ATOM 1685 C C . THR A 1 212 ? 19.606 52.871 24.088 1.00 41.96 212 THR A C 1
ATOM 1686 O O . THR A 1 212 ? 19.390 51.954 23.296 1.00 41.92 212 THR A O 1
ATOM 1690 N N . LYS A 1 213 ? 20.781 53.472 24.222 1.00 42.91 213 LYS A N 1
ATOM 1691 C CA . LYS A 1 213 ? 21.984 53.049 23.524 1.00 44.05 213 LYS A CA 1
ATOM 1692 C C . LYS A 1 213 ? 22.267 51.572 23.769 1.00 44.11 213 LYS A C 1
ATOM 1693 O O . LYS A 1 213 ? 22.652 50.858 22.859 1.00 43.66 213 LYS A O 1
ATOM 1699 N N . ASP A 1 214 ? 22.077 51.129 25.006 1.00 44.97 214 ASP A N 1
ATOM 1700 C CA . ASP A 1 214 ? 22.268 49.716 25.362 1.00 45.83 214 ASP A CA 1
ATOM 1701 C C . ASP A 1 214 ? 21.318 48.805 24.575 1.00 45.92 214 ASP A C 1
ATOM 1702 O O . ASP A 1 214 ? 21.747 47.787 24.030 1.00 45.97 214 ASP A O 1
ATOM 1707 N N . GLU A 1 215 ? 20.040 49.176 24.512 1.00 46.35 215 GLU A N 1
ATOM 1708 C CA . GLU A 1 215 ? 19.044 48.395 23.765 1.00 46.99 215 GLU A CA 1
ATOM 1709 C C . GLU A 1 215 ? 19.320 48.440 22.266 1.00 47.05 215 GLU A C 1
ATOM 1710 O O . GLU A 1 215 ? 19.111 47.448 21.569 1.00 46.85 215 GLU A O 1
ATOM 1716 N N . MET A 1 216 ? 19.749 49.605 21.775 1.00 47.37 216 MET A N 1
ATOM 1717 C CA . MET A 1 216 ? 20.009 49.807 20.344 1.00 47.60 216 MET A CA 1
ATOM 1718 C C . MET A 1 216 ? 21.122 48.863 19.919 1.00 47.71 216 MET A C 1
ATOM 1719 O O . MET A 1 216 ? 21.081 48.266 18.859 1.00 47.48 216 MET A O 1
ATOM 1724 N N . LEU A 1 217 ? 22.109 48.723 20.787 1.00 48.14 217 LEU A N 1
ATOM 1725 C CA . LEU A 1 217 ? 23.258 47.871 20.532 1.00 48.74 217 LEU A CA 1
ATOM 1726 C C . LEU A 1 217 ? 22.882 46.375 20.515 1.00 48.39 217 LEU A C 1
ATOM 1727 O O . LEU A 1 217 ? 23.461 45.609 19.751 1.00 48.11 217 LEU A O 1
ATOM 1732 N N . THR A 1 218 ? 21.916 45.967 21.342 1.00 48.38 218 THR A N 1
ATOM 1733 C CA . THR A 1 218 ? 21.449 44.576 21.348 1.00 48.45 218 THR A CA 1
ATOM 1734 C C . THR A 1 218 ? 20.743 44.244 20.026 1.00 49.03 218 THR A C 1
ATOM 1735 O O . THR A 1 218 ? 20.902 43.153 19.484 1.00 49.10 218 THR A O 1
ATOM 1739 N N . MET A 1 219 ? 19.951 45.187 19.522 1.00 49.66 219 MET A N 1
ATOM 1740 C CA . MET A 1 219 ? 19.400 45.096 18.174 1.00 50.12 219 MET A CA 1
ATOM 1741 C C . MET A 1 219 ? 20.526 45.005 17.138 1.00 49.78 219 MET A C 1
ATOM 1742 O O . MET A 1 219 ? 20.494 44.153 16.252 1.00 49.76 219 MET A O 1
ATOM 1747 N N . ILE A 1 220 ? 21.525 45.879 17.259 1.00 49.72 220 ILE A N 1
ATOM 1748 C CA . ILE A 1 220 ? 22.547 46.026 16.219 1.00 49.53 220 ILE A CA 1
ATOM 1749 C C . ILE A 1 220 ? 23.447 44.794 16.107 1.00 49.50 220 ILE A C 1
ATOM 1750 O O . ILE A 1 220 ? 23.747 44.359 15.005 1.00 49.31 220 ILE A O 1
ATOM 1755 N N . GLU A 1 221 ? 23.876 44.241 17.237 1.00 49.78 221 GLU A N 1
ATOM 1756 C CA . GLU A 1 221 ? 24.878 43.166 17.221 1.00 50.27 221 GLU A CA 1
ATOM 1757 C C . GLU A 1 221 ? 24.343 41.844 16.653 1.00 50.45 221 GLU A C 1
ATOM 1758 O O . GLU A 1 221 ? 25.116 40.917 16.423 1.00 50.52 221 GLU A O 1
ATOM 1764 N N . GLN A 1 222 ? 23.035 41.769 16.411 1.00 50.68 222 GLN A N 1
ATOM 1765 C CA . GLN A 1 222 ? 22.434 40.585 15.805 1.00 51.04 222 GLN A CA 1
ATOM 1766 C C . GLN A 1 222 ? 22.593 40.561 14.279 1.00 51.18 222 GLN A C 1
ATOM 1767 O O . GLN A 1 222 ? 22.871 39.512 13.702 1.00 51.54 222 GLN A O 1
ATOM 1773 N N . HIS A 1 223 ? 22.439 41.711 13.629 1.00 51.40 223 HIS A N 1
ATOM 1774 C CA . HIS A 1 223 ? 22.554 41.794 12.166 1.00 51.54 223 HIS A CA 1
ATOM 1775 C C . HIS A 1 223 ? 23.991 42.069 11.673 1.00 51.44 223 HIS A C 1
ATOM 1776 O O . HIS A 1 223 ? 24.323 41.759 10.524 1.00 51.36 223 HIS A O 1
ATOM 1783 N N . PHE A 1 224 ? 24.833 42.638 12.537 1.00 51.33 224 PHE A N 1
ATOM 1784 C CA . PHE A 1 224 ? 26.184 43.055 12.157 1.00 51.24 224 PHE A CA 1
ATOM 1785 C C . PHE A 1 224 ? 27.216 42.617 13.183 1.00 51.29 224 PHE A C 1
ATOM 1786 O O . PHE A 1 224 ? 26.920 42.542 14.376 1.00 51.26 224 PHE A O 1
ATOM 1794 N N . GLU A 1 225 ? 28.434 42.351 12.717 1.00 51.34 225 GLU A N 1
ATOM 1795 C CA . GLU A 1 225 ? 29.545 42.012 13.605 1.00 51.45 225 GLU A CA 1
ATOM 1796 C C . GLU A 1 225 ? 30.355 43.274 13.843 1.00 51.22 225 GLU A C 1
ATOM 1797 O O . GLU A 1 225 ? 30.882 43.865 12.900 1.00 51.00 225 GLU A O 1
ATOM 1803 N N . ILE A 1 226 ? 30.463 43.675 15.107 1.00 51.30 226 ILE A N 1
ATOM 1804 C CA . ILE A 1 226 ? 30.907 45.026 15.449 1.00 51.35 226 ILE A CA 1
ATOM 1805 C C . ILE A 1 226 ? 31.938 45.040 16.574 1.00 51.31 226 ILE A C 1
ATOM 1806 O O . ILE A 1 226 ? 31.931 44.172 17.443 1.00 51.33 226 ILE A O 1
ATOM 1811 N N . ASP A 1 227 ? 32.826 46.031 16.529 1.00 51.21 227 ASP A N 1
ATOM 1812 C CA . ASP A 1 227 ? 33.763 46.295 17.608 1.00 51.30 227 ASP A CA 1
ATOM 1813 C C . ASP A 1 227 ? 33.660 47.738 18.068 1.00 51.57 227 ASP A C 1
ATOM 1814 O O . ASP A 1 227 ? 33.272 48.612 17.286 1.00 51.37 227 ASP A O 1
ATOM 1819 N N . PRO A 1 228 ? 34.007 48.010 19.326 1.00 51.79 228 PRO A N 1
ATOM 1820 C CA . PRO A 1 228 ? 34.111 49.404 19.771 1.00 51.99 228 PRO A CA 1
ATOM 1821 C C . PRO A 1 228 ? 35.230 50.128 19.029 1.00 52.24 228 PRO A C 1
ATOM 1822 O O . PRO A 1 228 ? 36.109 49.497 18.434 1.00 51.83 228 PRO A O 1
ATOM 1826 N N . VAL A 1 229 ? 35.141 51.448 19.027 1.00 52.65 229 VAL A N 1
ATOM 1827 C CA . VAL A 1 229 ? 36.211 52.318 18.584 1.00 53.05 229 VAL A CA 1
ATOM 1828 C C . VAL A 1 229 ? 36.527 53.142 19.822 1.00 53.83 229 VAL A C 1
ATOM 1829 O O . VAL A 1 229 ? 35.630 53.699 20.449 1.00 53.69 229 VAL A O 1
ATOM 1833 N N . GLU A 1 230 ? 37.787 53.191 20.218 1.00 54.98 230 GLU A N 1
ATOM 1834 C CA . GLU A 1 230 ? 38.129 53.962 21.395 1.00 55.84 230 GLU A CA 1
ATOM 1835 C C . GLU A 1 230 ? 37.941 55.440 21.057 1.00 56.52 230 GLU A C 1
ATOM 1836 O O . GLU A 1 230 ? 38.053 55.823 19.890 1.00 56.92 230 GLU A O 1
ATOM 1842 N N . PRO A 1 231 ? 37.607 56.260 22.049 1.00 56.93 231 PRO A N 1
ATOM 1843 C CA . PRO A 1 231 ? 37.474 57.702 21.824 1.00 57.38 231 PRO A CA 1
ATOM 1844 C C . PRO A 1 231 ? 38.707 58.369 21.193 1.00 57.93 231 PRO A C 1
ATOM 1845 O O . PRO A 1 231 ? 39.831 58.165 21.644 1.00 58.58 231 PRO A O 1
ATOM 1849 N N . LYS A 1 232 ? 38.470 59.167 20.157 1.00 58.63 232 LYS A N 1
ATOM 1850 C CA . LYS A 1 232 ? 39.508 59.959 19.487 1.00 59.14 232 LYS A CA 1
ATOM 1851 C C . LYS A 1 232 ? 40.136 60.991 20.439 1.00 58.95 232 LYS A C 1
ATOM 1852 O O . LYS A 1 232 ? 41.348 61.227 20.397 1.00 58.81 232 LYS A O 1
ATOM 1858 N N . TYR A 1 233 ? 39.292 61.625 21.257 1.00 58.56 233 TYR A N 1
ATOM 1859 C CA . TYR A 1 233 ? 39.732 62.488 22.354 1.00 58.02 233 TYR A CA 1
ATOM 1860 C C . TYR A 1 233 ? 38.898 62.235 23.626 1.00 57.64 233 TYR A C 1
ATOM 1861 O O . TYR A 1 233 ? 37.815 61.620 23.581 1.00 57.10 233 TYR A O 1
ATOM 1870 N N . PHE A 1 234 ? 39.404 62.725 24.760 1.00 57.13 234 PHE A N 1
ATOM 1871 C CA . PHE A 1 234 ? 38.747 62.547 26.060 1.00 56.44 234 PHE A CA 1
ATOM 1872 C C . PHE A 1 234 ? 37.451 63.359 26.110 1.00 56.62 234 PHE A C 1
ATOM 1873 O O . PHE A 1 234 ? 37.439 64.528 25.718 1.00 56.63 234 PHE A O 1
ATOM 1881 N N . GLY A 1 235 ? 36.383 62.735 26.613 1.00 56.50 235 GLY A N 1
ATOM 1882 C CA . GLY A 1 235 ? 35.083 63.373 26.716 1.00 56.72 235 GLY A CA 1
ATOM 1883 C C . GLY A 1 235 ? 34.338 63.460 25.398 1.00 56.77 235 GLY A C 1
ATOM 1884 O O . GLY A 1 235 ? 33.478 64.320 25.226 1.00 56.96 235 GLY A O 1
ATOM 1885 N N . GLU A 1 236 ? 34.679 62.579 24.460 1.00 56.83 236 GLU A N 1
ATOM 1886 C CA . GLU A 1 236 ? 33.936 62.446 23.213 1.00 56.73 236 GLU A CA 1
ATOM 1887 C C . GLU A 1 236 ? 32.535 61.946 23.576 1.00 56.43 236 GLU A C 1
ATOM 1888 O O . GLU A 1 236 ? 32.392 60.978 24.322 1.00 55.54 236 GLU A O 1
ATOM 1894 N N . VAL A 1 237 ? 31.512 62.638 23.080 1.00 56.64 237 VAL A N 1
ATOM 1895 C CA . VAL A 1 237 ? 30.128 62.330 23.473 1.00 56.93 237 VAL A CA 1
ATOM 1896 C C . VAL A 1 237 ? 29.624 61.046 22.797 1.00 55.62 237 VAL A C 1
ATOM 1897 O O . VAL A 1 237 ? 29.189 60.128 23.464 1.00 54.88 237 VAL A O 1
ATOM 1901 N N . ALA A 1 238 ? 29.748 60.976 21.481 1.00 54.73 238 ALA A N 1
ATOM 1902 C CA . ALA A 1 238 ? 29.313 59.812 20.725 1.00 54.08 238 ALA A CA 1
ATOM 1903 C C . ALA A 1 238 ? 30.160 58.611 21.079 1.00 53.38 238 ALA A C 1
ATOM 1904 O O . ALA A 1 238 ? 31.351 58.745 21.256 1.00 52.79 238 ALA A O 1
ATOM 1906 N N . LYS A 1 239 ? 29.529 57.446 21.201 1.00 52.75 239 LYS A N 1
ATOM 1907 C CA . LYS A 1 239 ? 30.239 56.181 21.378 1.00 52.29 239 LYS A CA 1
ATOM 1908 C C . LYS A 1 239 ? 30.284 55.542 19.998 1.00 51.34 239 LYS A C 1
ATOM 1909 O O . LYS A 1 239 ? 29.227 55.285 19.395 1.00 51.18 239 LYS A O 1
ATOM 1915 N N . TYR A 1 240 ? 31.497 55.326 19.487 1.00 50.22 240 TYR A N 1
ATOM 1916 C CA . TYR A 1 240 ? 31.689 54.892 18.111 1.00 49.56 240 TYR A CA 1
ATOM 1917 C C . TYR A 1 240 ? 31.905 53.416 18.054 1.00 49.19 240 TYR A C 1
ATOM 1918 O O . TYR A 1 240 ? 32.320 52.807 19.016 1.00 49.78 240 TYR A O 1
ATOM 1927 N N . TYR A 1 241 ? 31.555 52.854 16.914 1.00 49.04 241 TYR A N 1
ATOM 1928 C CA . TYR A 1 241 ? 31.687 51.445 16.624 1.00 49.36 241 TYR A CA 1
ATOM 1929 C C . TYR A 1 241 ? 32.026 51.361 15.154 1.00 49.82 241 TYR A C 1
ATOM 1930 O O . TYR A 1 241 ? 31.775 52.299 14.406 1.00 49.64 241 TYR A O 1
ATOM 1939 N N . ARG A 1 242 ? 32.638 50.263 14.739 1.00 50.71 242 ARG A N 1
ATOM 1940 C CA . ARG A 1 242 ? 32.968 50.088 13.341 1.00 51.62 242 ARG A CA 1
ATOM 1941 C C . ARG A 1 242 ? 32.587 48.687 12.893 1.00 51.88 242 ARG A C 1
ATOM 1942 O O . ARG A 1 242 ? 32.622 47.740 13.689 1.00 51.76 242 ARG A O 1
ATOM 1950 N N . HIS A 1 243 ? 32.158 48.583 11.632 1.00 52.32 243 HIS A N 1
ATOM 1951 C CA . HIS A 1 243 ? 31.880 47.296 10.989 1.00 52.70 243 HIS A CA 1
ATOM 1952 C C . HIS A 1 243 ? 33.209 46.589 10.720 1.00 52.97 243 HIS A C 1
ATOM 1953 O O . HIS A 1 243 ? 34.155 47.208 10.254 1.00 52.90 243 HIS A O 1
ATOM 1960 N N . LYS A 1 244 ? 33.288 45.304 11.030 1.00 53.82 244 LYS A N 1
ATOM 1961 C CA . LYS A 1 244 ? 34.456 44.499 10.646 1.00 54.49 244 LYS A CA 1
ATOM 1962 C C . LYS A 1 244 ? 34.230 43.950 9.233 1.00 54.62 244 LYS A C 1
ATOM 1963 O O . LYS A 1 244 ? 33.626 42.895 9.074 1.00 54.89 244 LYS A O 1
ATOM 1969 N N . ASP A 1 245 ? 34.677 44.682 8.210 1.00 54.79 245 ASP A N 1
ATOM 1970 C CA . ASP A 1 245 ? 34.414 44.291 6.815 1.00 54.92 245 ASP A CA 1
ATOM 1971 C C . ASP A 1 245 ? 35.477 44.821 5.806 1.00 54.59 245 ASP A C 1
ATOM 1972 O O . ASP A 1 245 ? 36.140 43.972 5.221 1.00 55.24 245 ASP A O 1
ATOM 1977 N N . ASN A 1 246 ? 35.688 46.124 5.510 1.00 54.24 246 ASN A N 1
ATOM 1978 C CA . ASN A 1 246 ? 34.797 47.333 5.540 1.00 53.29 246 ASN A CA 1
ATOM 1979 C C . ASN A 1 246 ? 35.298 48.515 6.392 1.00 52.77 246 ASN A C 1
ATOM 1980 O O . ASN A 1 246 ? 35.840 49.471 5.839 1.00 53.07 246 ASN A O 1
ATOM 1985 N N . GLY A 1 247 ? 35.084 48.475 7.708 1.00 51.88 247 GLY A N 1
ATOM 1986 C CA . GLY A 1 247 ? 35.604 49.502 8.616 1.00 51.03 247 GLY A CA 1
ATOM 1987 C C . GLY A 1 247 ? 34.794 50.777 8.817 1.00 50.07 247 GLY A C 1
ATOM 1988 O O . GLY A 1 247 ? 35.194 51.666 9.580 1.00 50.35 247 GLY A O 1
ATOM 1989 N N . VAL A 1 248 ? 33.647 50.879 8.157 1.00 48.97 248 VAL A N 1
ATOM 1990 C CA . VAL A 1 248 ? 32.815 52.076 8.256 1.00 47.65 248 VAL A CA 1
ATOM 1991 C C . VAL A 1 248 ? 32.272 52.273 9.681 1.00 47.14 248 VAL A C 1
ATOM 1992 O O . VAL A 1 248 ? 31.712 51.345 10.282 1.00 46.25 248 VAL A O 1
ATOM 1996 N N . GLN A 1 249 ? 32.431 53.498 10.191 1.00 46.24 249 GLN A N 1
ATOM 1997 C CA . GLN A 1 249 ? 32.018 53.850 11.544 1.00 46.12 249 GLN A CA 1
ATOM 1998 C C . GLN A 1 249 ? 30.565 54.295 11.608 1.00 45.04 249 GLN A C 1
ATOM 1999 O O . GLN A 1 249 ? 30.071 54.940 10.683 1.00 45.13 249 GLN A O 1
ATOM 2005 N N . PHE A 1 250 ? 29.904 53.951 12.714 1.00 44.00 250 PHE A N 1
ATOM 2006 C CA . PHE A 1 250 ? 28.680 54.618 13.160 1.00 42.87 250 PHE A CA 1
ATOM 2007 C C . PHE A 1 250 ? 28.751 54.997 14.641 1.00 42.57 250 PHE A C 1
ATOM 2008 O O . PHE A 1 250 ? 29.606 54.484 15.398 1.00 41.91 250 PHE A O 1
ATOM 2016 N N . GLY A 1 251 ? 27.841 55.887 15.052 1.00 41.87 251 GLY A N 1
ATOM 2017 C CA . GLY A 1 251 ? 27.828 56.449 16.402 1.00 41.65 251 GLY A CA 1
ATOM 2018 C C . GLY A 1 251 ? 26.515 56.229 17.132 1.00 41.32 251 GLY A C 1
ATOM 2019 O O . GLY A 1 251 ? 25.474 56.095 16.504 1.00 41.90 251 GLY A O 1
ATOM 2020 N N . LEU A 1 252 ? 26.567 56.180 18.457 1.00 40.99 252 LEU A N 1
ATOM 2021 C CA . LEU A 1 252 ? 25.375 56.135 19.283 1.00 40.66 252 LEU A CA 1
ATOM 2022 C C . LEU A 1 252 ? 25.517 57.165 20.402 1.00 41.20 252 LEU A C 1
ATOM 2023 O O . LEU A 1 252 ? 26.526 57.191 21.111 1.00 41.36 252 LEU A O 1
ATOM 2028 N N . ILE A 1 253 ? 24.472 57.962 20.593 1.00 41.66 253 ILE A N 1
ATOM 2029 C CA . ILE A 1 253 ? 24.484 59.125 21.464 1.00 41.91 253 ILE A CA 1
ATOM 2030 C C . ILE A 1 253 ? 23.525 58.938 22.627 1.00 41.77 253 ILE A C 1
ATOM 2031 O O . ILE A 1 253 ? 22.327 58.795 22.440 1.00 42.58 253 ILE A O 1
ATOM 2036 N N . THR A 1 254 ? 24.071 58.973 23.835 1.00 42.13 254 THR A N 1
ATOM 2037 C CA . THR A 1 254 ? 23.374 58.570 25.052 1.00 41.70 254 THR A CA 1
ATOM 2038 C C . THR A 1 254 ? 22.812 59.821 25.737 1.00 41.70 254 THR A C 1
ATOM 2039 O O . THR A 1 254 ? 23.069 60.061 26.917 1.00 41.27 254 THR A O 1
ATOM 2043 N N . SER A 1 255 ? 22.049 60.615 24.995 1.00 41.27 255 SER A N 1
ATOM 2044 C CA . SER A 1 255 ? 21.522 61.879 25.495 1.00 41.57 255 SER A CA 1
ATOM 2045 C C . SER A 1 255 ? 20.746 61.771 26.814 1.00 40.55 255 SER A C 1
ATOM 2046 O O . SER A 1 255 ? 20.749 62.696 27.644 1.00 39.88 255 SER A O 1
ATOM 2049 N N . VAL A 1 256 ? 20.109 60.624 27.004 1.00 39.54 256 VAL A N 1
ATOM 2050 C CA . VAL A 1 256 ? 19.208 60.384 28.120 1.00 39.21 256 VAL A CA 1
ATOM 2051 C C . VAL A 1 256 ? 19.777 59.334 29.097 1.00 38.91 256 VAL A C 1
ATOM 2052 O O . VAL A 1 256 ? 19.760 59.543 30.308 1.00 38.89 256 VAL A O 1
ATOM 2056 N N . SER A 1 257 ? 20.315 58.235 28.581 1.00 39.16 257 SER A N 1
ATOM 2057 C CA . SER A 1 257 ? 20.827 57.160 29.433 1.00 40.06 257 SER A CA 1
ATOM 2058 C C . SER A 1 257 ? 22.171 57.512 30.090 1.00 41.32 257 SER A C 1
ATOM 2059 O O . SER A 1 257 ? 22.476 57.025 31.174 1.00 39.71 257 SER A O 1
ATOM 2062 N N . GLN A 1 258 ? 22.970 58.359 29.446 1.00 42.79 258 GLN A N 1
ATOM 2063 C CA . GLN A 1 258 ? 24.289 58.722 30.001 1.00 44.35 258 GLN A CA 1
ATOM 2064 C C . GLN A 1 258 ? 24.649 60.158 29.716 1.00 44.53 258 GLN A C 1
ATOM 2065 O O . GLN A 1 258 ? 25.509 60.435 28.890 1.00 44.99 258 GLN A O 1
ATOM 2071 N N . SER A 1 259 ? 23.995 61.063 30.434 1.00 45.37 259 SER A N 1
ATOM 2072 C CA . SER A 1 259 ? 24.017 62.496 30.129 1.00 46.58 259 SER A CA 1
ATOM 2073 C C . SER A 1 259 ? 25.381 63.106 30.409 1.00 46.04 259 SER A C 1
ATOM 2074 O O . SER A 1 259 ? 26.016 62.729 31.363 1.00 45.22 259 SER A O 1
ATOM 2077 N N . PHE A 1 260 ? 25.793 64.072 29.592 1.00 46.18 260 PHE A N 1
ATOM 2078 C CA . PHE A 1 260 ? 27.209 64.522 29.543 1.00 46.62 260 PHE A CA 1
ATOM 2079 C C . PHE A 1 260 ? 27.442 66.050 29.682 1.00 44.70 260 PHE A C 1
ATOM 2080 O O . PHE A 1 260 ? 28.329 66.610 29.041 1.00 45.29 260 PHE A O 1
ATOM 2088 N N . CYS A 1 261 ? 26.663 66.709 30.526 1.00 42.44 261 CYS A N 1
ATOM 2089 C CA . CYS A 1 261 ? 26.757 68.144 30.685 1.00 40.05 261 CYS A CA 1
ATOM 2090 C C . CYS A 1 261 ? 28.137 68.598 31.169 1.00 39.26 261 CYS A C 1
ATOM 2091 O O . CYS A 1 261 ? 28.550 69.723 30.900 1.00 37.61 261 CYS A O 1
ATOM 2094 N N . SER A 1 262 ? 28.839 67.717 31.877 1.00 39.01 262 SER A N 1
ATOM 2095 C CA . SER A 1 262 ? 30.162 68.017 32.433 1.00 39.15 262 SER A CA 1
ATOM 2096 C C . SER A 1 262 ? 31.220 68.377 31.369 1.00 38.64 262 SER A C 1
ATOM 2097 O O . SER A 1 262 ? 32.170 69.074 31.692 1.00 38.08 262 SER A O 1
ATOM 2100 N N . THR A 1 263 ? 31.056 67.912 30.125 1.00 38.52 263 THR A N 1
ATOM 2101 C CA . THR A 1 263 ? 32.004 68.243 29.051 1.00 38.97 263 THR A CA 1
ATOM 2102 C C . THR A 1 263 ? 31.384 69.226 28.034 1.00 38.88 263 THR A C 1
ATOM 2103 O O . THR A 1 263 ? 31.934 69.440 26.970 1.00 40.07 263 THR A O 1
ATOM 2107 N N . CYS A 1 264 ? 30.267 69.837 28.378 1.00 38.36 264 CYS A N 1
ATOM 2108 C CA . CYS A 1 264 ? 29.526 70.650 27.419 1.00 37.56 264 CYS A CA 1
ATOM 2109 C C . CYS A 1 264 ? 30.129 72.051 27.297 1.00 37.64 264 CYS A C 1
ATOM 2110 O O . CYS A 1 264 ? 30.159 72.830 28.269 1.00 36.06 264 CYS A O 1
ATOM 2113 N N . THR A 1 265 ? 30.603 72.356 26.087 1.00 37.53 265 THR A N 1
ATOM 2114 C CA . THR A 1 265 ? 31.350 73.579 25.814 1.00 37.74 265 THR A CA 1
ATOM 2115 C C . THR A 1 265 ? 30.617 74.482 24.798 1.00 38.83 265 THR A C 1
ATOM 2116 O O . THR A 1 265 ? 31.241 75.305 24.122 1.00 39.08 265 THR A O 1
ATOM 2120 N N . ARG A 1 266 ? 29.299 74.350 24.745 1.00 39.72 266 ARG A N 1
ATOM 2121 C CA . ARG A 1 266 ? 28.464 74.980 23.716 1.00 41.03 266 ARG A CA 1
ATOM 2122 C C . ARG A 1 266 ? 27.816 76.261 24.147 1.00 38.99 266 ARG A C 1
ATOM 2123 O O . ARG A 1 266 ? 27.157 76.283 25.159 1.00 39.47 266 ARG A O 1
ATOM 2131 N N . ALA A 1 267 ? 28.056 77.328 23.412 1.00 38.56 267 ALA A N 1
ATOM 2132 C CA . ALA A 1 267 ? 27.248 78.557 23.471 1.00 38.39 267 ALA A CA 1
ATOM 2133 C C . ALA A 1 267 ? 26.281 78.579 22.300 1.00 37.43 267 ALA A C 1
ATOM 2134 O O . ALA A 1 267 ? 26.574 78.076 21.211 1.00 37.08 267 ALA A O 1
ATOM 2136 N N . ARG A 1 268 ? 25.193 79.286 22.449 1.00 36.30 268 ARG A N 1
ATOM 2137 C CA . ARG A 1 268 ? 24.200 79.243 21.412 1.00 37.74 268 ARG A CA 1
ATOM 2138 C C . ARG A 1 268 ? 23.672 80.640 21.230 1.00 36.37 268 ARG A C 1
ATOM 2139 O O . ARG A 1 268 ? 23.407 81.346 22.208 1.00 36.57 268 ARG A O 1
ATOM 2147 N N . LEU A 1 269 ? 23.494 81.059 19.988 1.00 35.68 269 LEU A N 1
ATOM 2148 C CA . LEU A 1 269 ? 22.691 82.232 19.680 1.00 36.14 269 LEU A CA 1
ATOM 2149 C C . LEU A 1 269 ? 21.451 81.842 18.942 1.00 35.49 269 LEU A C 1
ATOM 2150 O O . LEU A 1 269 ? 21.541 81.225 17.893 1.00 35.78 269 LEU A O 1
ATOM 2155 N N . SER A 1 270 ? 20.287 82.272 19.430 1.00 36.48 270 SER A N 1
ATOM 2156 C CA . SER A 1 270 ? 19.020 82.004 18.783 1.00 36.06 270 SER A CA 1
ATOM 2157 C C . SER A 1 270 ? 18.809 82.848 17.519 1.00 36.55 270 SER A C 1
ATOM 2158 O O . SER A 1 270 ? 19.576 83.778 17.209 1.00 34.78 270 SER A O 1
ATOM 2161 N N . SER A 1 271 ? 17.782 82.474 16.756 1.00 37.08 271 SER A N 1
ATOM 2162 C CA . SER A 1 271 ? 17.471 83.188 15.511 1.00 37.90 271 SER A CA 1
ATOM 2163 C C . SER A 1 271 ? 17.045 84.609 15.809 1.00 38.28 271 SER A C 1
ATOM 2164 O O . SER A 1 271 ? 17.293 85.481 15.001 1.00 37.39 271 SER A O 1
ATOM 2167 N N . ASP A 1 272 ? 16.432 84.849 16.980 1.00 39.58 272 ASP A N 1
ATOM 2168 C CA . ASP A 1 272 ? 16.143 86.233 17.403 1.00 40.49 272 ASP A CA 1
ATOM 2169 C C . ASP A 1 272 ? 17.301 86.951 18.150 1.00 40.45 272 ASP A C 1
ATOM 2170 O O . ASP A 1 272 ? 17.116 88.036 18.684 1.00 40.61 272 ASP A O 1
ATOM 2175 N N . GLY A 1 273 ? 18.464 86.326 18.146 1.00 38.77 273 GLY A N 1
ATOM 2176 C CA . GLY A 1 273 ? 19.698 86.902 18.651 1.00 39.31 273 GLY A CA 1
ATOM 2177 C C . GLY A 1 273 ? 19.811 87.025 20.180 1.00 37.66 273 GLY A C 1
ATOM 2178 O O . GLY A 1 273 ? 20.233 88.039 20.646 1.00 37.70 273 GLY A O 1
ATOM 2179 N N . LYS A 1 274 ? 19.391 86.000 20.912 1.00 36.28 274 LYS A N 1
ATOM 2180 C CA . LYS A 1 274 ? 19.523 85.883 22.340 1.00 34.91 274 LYS A CA 1
ATOM 2181 C C . LYS A 1 274 ? 20.516 84.764 22.639 1.00 34.13 274 LYS A C 1
ATOM 2182 O O . LYS A 1 274 ? 20.629 83.832 21.878 1.00 33.06 274 LYS A O 1
ATOM 2188 N N . PHE A 1 275 ? 21.310 84.937 23.696 1.00 32.39 275 PHE A N 1
ATOM 2189 C CA . PHE A 1 275 ? 22.302 83.970 24.090 1.00 32.55 275 PHE A CA 1
ATOM 2190 C C . PHE A 1 275 ? 21.661 82.928 24.988 1.00 32.50 275 PHE A C 1
ATOM 2191 O O . PHE A 1 275 ? 20.856 83.273 25.836 1.00 32.18 275 PHE A O 1
ATOM 2199 N N . TYR A 1 276 ? 22.044 81.674 24.806 1.00 32.72 276 TYR A N 1
ATOM 2200 C CA . TYR A 1 276 ? 21.639 80.573 25.661 1.00 33.65 276 TYR A CA 1
ATOM 2201 C C . TYR A 1 276 ? 22.864 79.741 25.914 1.00 34.56 276 TYR A C 1
ATOM 2202 O O . TYR A 1 276 ? 23.708 79.527 25.002 1.00 34.80 276 TYR A O 1
ATOM 2211 N N . GLY A 1 277 ? 22.982 79.278 27.148 1.00 34.70 277 GLY A N 1
ATOM 2212 C CA . GLY A 1 277 ? 24.063 78.411 27.584 1.00 35.19 277 GLY A CA 1
ATOM 2213 C C . GLY A 1 277 ? 23.737 76.932 27.512 1.00 36.07 277 GLY A C 1
ATOM 2214 O O . GLY A 1 277 ? 24.530 76.101 27.924 1.00 35.86 277 GLY A O 1
ATOM 2215 N N . CYS A 1 278 ? 22.600 76.607 26.933 1.00 37.61 278 CYS A N 1
ATOM 2216 C CA . CYS A 1 278 ? 22.101 75.248 26.856 1.00 40.06 278 CYS A CA 1
ATOM 2217 C C . CYS A 1 278 ? 21.088 75.165 25.713 1.00 42.55 278 CYS A C 1
ATOM 2218 O O . CYS A 1 278 ? 20.412 76.147 25.427 1.00 41.76 278 CYS A O 1
ATOM 2221 N N . LEU A 1 279 ? 20.942 73.975 25.132 1.00 45.47 279 LEU A N 1
ATOM 2222 C CA . LEU A 1 279 ? 19.849 73.686 24.197 1.00 47.73 279 LEU A CA 1
ATOM 2223 C C . LEU A 1 279 ? 18.457 73.790 24.788 1.00 48.88 279 LEU A C 1
ATOM 2224 O O . LEU A 1 279 ? 17.493 73.980 24.045 1.00 47.95 279 LEU A O 1
ATOM 2229 N N . PHE A 1 280 ? 18.331 73.613 26.098 1.00 50.37 280 PHE A N 1
ATOM 2230 C CA . PHE A 1 280 ? 17.043 73.701 26.771 1.00 51.95 280 PHE A CA 1
ATOM 2231 C C . PHE A 1 280 ? 17.005 75.014 27.518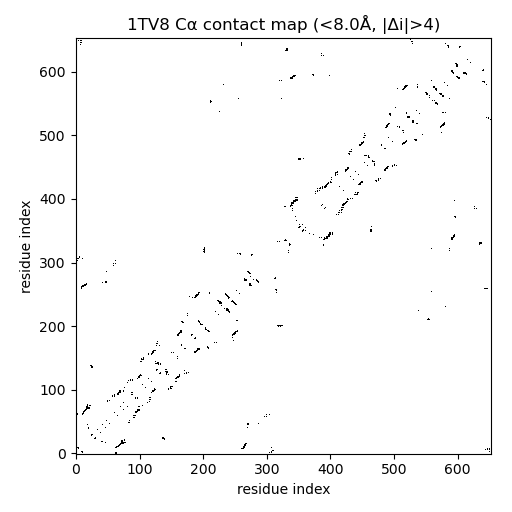 1.00 53.16 280 PHE A C 1
ATOM 2232 O O . PHE A 1 280 ? 17.934 75.366 28.250 1.00 54.28 280 PHE A O 1
ATOM 2240 N N . ALA A 1 281 ? 15.919 75.726 27.390 1.00 54.33 281 ALA A N 1
ATOM 2241 C CA . ALA A 1 281 ? 15.792 76.994 28.063 1.00 54.97 281 ALA A CA 1
ATOM 2242 C C . ALA A 1 281 ? 14.323 77.327 28.170 1.00 55.39 281 ALA A C 1
ATOM 2243 O O . ALA A 1 281 ? 13.564 77.163 27.212 1.00 55.39 281 ALA A O 1
ATOM 2245 N N . THR A 1 282 ? 13.916 77.788 29.336 1.00 56.04 282 THR A N 1
ATOM 2246 C CA . THR A 1 282 ? 12.507 78.108 29.563 1.00 56.63 282 THR A CA 1
ATOM 2247 C C . THR A 1 282 ? 12.270 79.610 29.468 1.00 55.25 282 THR A C 1
ATOM 2248 O O . THR A 1 282 ? 11.146 80.061 29.133 1.00 56.28 282 THR A O 1
ATOM 2252 N N . VAL A 1 283 ? 13.334 80.372 29.725 1.00 52.25 283 VAL A N 1
ATOM 2253 C CA . VAL A 1 283 ? 13.247 81.810 29.804 1.00 50.15 283 VAL A CA 1
ATOM 2254 C C . VAL A 1 283 ? 14.082 82.468 28.732 1.00 47.43 283 VAL A C 1
ATOM 2255 O O . VAL A 1 283 ? 14.991 81.870 28.232 1.00 45.19 283 VAL A O 1
ATOM 2259 N N . ASP A 1 284 ? 13.751 83.701 28.389 1.00 45.14 284 ASP A N 1
ATOM 2260 C CA . ASP A 1 284 ? 14.520 84.465 27.431 1.00 44.34 284 ASP A CA 1
ATOM 2261 C C . ASP A 1 284 ? 15.955 84.693 27.906 1.00 41.74 284 ASP A C 1
ATOM 2262 O O . ASP A 1 284 ? 16.211 84.992 29.075 1.00 39.18 284 ASP A O 1
ATOM 2267 N N . GLY A 1 285 ? 16.892 84.529 26.980 1.00 38.94 285 GLY A N 1
ATOM 2268 C CA . GLY A 1 285 ? 18.275 84.829 27.235 1.00 37.21 285 GLY A CA 1
ATOM 2269 C C . GLY A 1 285 ? 18.600 86.285 27.054 1.00 35.97 285 GLY A C 1
ATOM 2270 O O . GLY A 1 285 ? 17.763 87.085 26.604 1.00 33.75 285 GLY A O 1
ATOM 2271 N N . PHE A 1 286 ? 19.850 86.631 27.400 1.00 34.79 286 PHE A N 1
ATOM 2272 C CA . PHE A 1 286 ? 20.339 87.984 27.235 1.00 33.68 286 PHE A CA 1
ATOM 2273 C C . PHE A 1 286 ? 20.177 88.426 25.801 1.00 33.33 286 PHE A C 1
ATOM 2274 O O . PHE A 1 286 ? 20.575 87.708 24.876 1.00 32.81 286 PHE A O 1
ATOM 2282 N N . ASN A 1 287 ? 19.651 89.634 25.616 1.00 32.93 287 ASN A N 1
ATOM 2283 C CA . ASN A 1 287 ? 19.441 90.191 24.280 1.00 32.39 287 ASN A CA 1
ATOM 2284 C C . ASN A 1 287 ? 20.709 90.705 23.597 1.00 31.60 287 ASN A C 1
ATOM 2285 O O . ASN A 1 287 ? 20.949 91.906 23.499 1.00 31.18 287 ASN A O 1
ATOM 2290 N N . VAL A 1 288 ? 21.489 89.781 23.061 1.00 32.15 288 VAL A N 1
ATOM 2291 C CA . VAL A 1 288 ? 22.734 90.104 22.346 1.00 32.74 288 VAL A CA 1
ATOM 2292 C C . VAL A 1 288 ? 22.402 91.048 21.187 1.00 32.79 288 VAL A C 1
ATOM 2293 O O . VAL A 1 288 ? 23.093 92.007 20.962 1.00 31.06 288 VAL A O 1
ATOM 2297 N N . LYS A 1 289 ? 21.292 90.795 20.506 1.00 34.00 289 LYS A N 1
ATOM 2298 C CA . LYS A 1 289 ? 20.900 91.589 19.340 1.00 34.54 289 LYS A CA 1
ATOM 2299 C C . LYS A 1 289 ? 20.659 93.035 19.671 1.00 33.48 289 LYS A C 1
ATOM 2300 O O . LYS A 1 289 ? 21.214 93.896 19.022 1.00 32.86 289 LYS A O 1
ATOM 2306 N N . ALA A 1 290 ? 19.839 93.313 20.680 1.00 34.17 290 ALA A N 1
ATOM 2307 C CA . ALA A 1 290 ? 19.632 94.706 21.105 1.00 33.96 290 ALA A CA 1
ATOM 2308 C C . ALA A 1 290 ? 20.907 95.310 21.730 1.00 34.69 290 ALA A C 1
ATOM 2309 O O . ALA A 1 290 ? 21.208 96.489 21.520 1.00 34.74 290 ALA A O 1
ATOM 2311 N N . PHE A 1 291 ? 21.678 94.503 22.446 1.00 35.10 291 PHE A N 1
ATOM 2312 C CA . PHE A 1 291 ? 22.946 94.968 22.984 1.00 35.69 291 PHE A CA 1
ATOM 2313 C C . PHE A 1 291 ? 23.823 95.546 21.893 1.00 36.50 291 PHE A C 1
ATOM 2314 O O . PHE A 1 291 ? 24.246 96.683 22.002 1.00 34.38 291 PHE A O 1
ATOM 2322 N N . ILE A 1 292 ? 24.086 94.792 20.820 1.00 37.64 292 ILE A N 1
ATOM 2323 C CA . ILE A 1 292 ? 24.963 95.338 19.785 1.00 39.51 292 ILE A CA 1
ATOM 2324 C C . ILE A 1 292 ? 24.317 96.445 18.965 1.00 39.59 292 ILE A C 1
ATOM 2325 O O . ILE A 1 292 ? 25.029 97.305 18.501 1.00 39.48 292 ILE A O 1
ATOM 2330 N N . ARG A 1 293 ? 22.996 96.417 18.765 1.00 39.27 293 ARG A N 1
ATOM 2331 C CA . ARG A 1 293 ? 22.332 97.500 18.018 1.00 39.88 293 ARG A CA 1
ATOM 2332 C C . ARG A 1 293 ? 22.208 98.784 18.840 1.00 40.15 293 ARG A C 1
ATOM 2333 O O . ARG A 1 293 ? 21.904 99.824 18.289 1.00 40.18 293 ARG A O 1
ATOM 2341 N N . SER A 1 294 ? 22.453 98.702 20.144 1.00 40.29 294 SER A N 1
ATOM 2342 C CA . SER A 1 294 ? 22.498 99.886 21.001 1.00 41.12 294 SER A CA 1
ATOM 2343 C C . SER A 1 294 ? 23.793 100.686 20.820 1.00 41.89 294 SER A C 1
ATOM 2344 O O . SER A 1 294 ? 23.884 101.803 21.279 1.00 42.38 294 SER A O 1
ATOM 2347 N N . GLY A 1 295 ? 24.778 100.125 20.128 1.00 43.11 295 GLY A N 1
ATOM 2348 C CA . GLY A 1 295 ? 26.055 100.797 19.913 1.00 43.44 295 GLY A CA 1
ATOM 2349 C C . GLY A 1 295 ? 27.054 100.387 20.981 1.00 43.46 295 GLY A C 1
ATOM 2350 O O . GLY A 1 295 ? 27.018 100.844 22.126 1.00 43.51 295 GLY A O 1
ATOM 2351 N N . VAL A 1 296 ? 27.922 99.470 20.600 1.00 43.57 296 VAL A N 1
ATOM 2352 C CA . VAL A 1 296 ? 28.939 98.963 21.488 1.00 43.75 296 VAL A CA 1
ATOM 2353 C C . VAL A 1 296 ? 30.193 98.686 20.699 1.00 43.70 296 VAL A C 1
ATOM 2354 O O . VAL A 1 296 ? 30.167 98.463 19.493 1.00 43.48 296 VAL A O 1
ATOM 2358 N N . THR A 1 297 ? 31.282 98.729 21.442 1.00 43.39 297 THR A N 1
ATOM 2359 C CA . THR A 1 297 ? 32.613 98.470 20.970 1.00 43.56 297 THR A CA 1
ATOM 2360 C C . THR A 1 297 ? 32.849 96.949 20.929 1.00 43.10 297 THR A C 1
ATOM 2361 O O . THR A 1 297 ? 32.118 96.178 21.559 1.00 40.95 297 THR A O 1
ATOM 2365 N N . ASP A 1 298 ? 33.892 96.524 20.222 1.00 43.44 298 ASP A N 1
ATOM 2366 C CA . ASP A 1 298 ? 34.211 95.101 20.146 1.00 44.12 298 ASP A CA 1
ATOM 2367 C C . ASP A 1 298 ? 34.655 94.615 21.517 1.00 43.37 298 ASP A C 1
ATOM 2368 O O . ASP A 1 298 ? 34.319 93.515 21.930 1.00 42.04 298 ASP A O 1
ATOM 2373 N N . GLU A 1 299 ? 35.410 95.446 22.212 1.00 42.84 299 GLU A N 1
ATOM 2374 C CA . GLU A 1 299 ? 35.753 95.162 23.587 1.00 43.73 299 GLU A CA 1
ATOM 2375 C C . GLU A 1 299 ? 34.518 95.010 24.520 1.00 42.53 299 GLU A C 1
ATOM 2376 O O . GLU A 1 299 ? 34.490 94.109 25.349 1.00 41.91 299 GLU A O 1
ATOM 2382 N N . GLU A 1 300 ? 33.535 95.900 24.424 1.00 41.51 300 GLU A N 1
ATOM 2383 C CA . GLU A 1 300 ? 32.357 95.826 25.295 1.00 41.40 300 GLU A CA 1
ATOM 2384 C C . GLU A 1 300 ? 31.588 94.537 24.977 1.00 40.99 300 GLU A C 1
ATOM 2385 O O . GLU A 1 300 ? 31.177 93.834 25.884 1.00 41.36 300 GLU A O 1
ATOM 2391 N N . LEU A 1 301 ? 31.486 94.200 23.693 1.00 39.70 301 LEU A N 1
ATOM 2392 C CA . LEU A 1 301 ? 30.887 92.954 23.273 1.00 40.25 301 LEU A CA 1
ATOM 2393 C C . LEU A 1 301 ? 31.583 91.725 23.887 1.00 39.24 301 LEU A C 1
ATOM 2394 O O . LEU A 1 301 ? 30.941 90.844 24.474 1.00 37.55 301 LEU A O 1
ATOM 2399 N N . LYS A 1 302 ? 32.894 91.695 23.744 1.00 38.45 302 LYS A N 1
ATOM 2400 C CA . LYS A 1 302 ? 33.725 90.616 24.247 1.00 38.90 302 LYS A CA 1
ATOM 2401 C C . LYS A 1 302 ? 33.606 90.435 25.747 1.00 38.20 302 LYS A C 1
ATOM 2402 O O . LYS A 1 302 ? 33.501 89.312 26.201 1.00 37.55 302 LYS A O 1
ATOM 2408 N N . GLU A 1 303 ? 33.666 91.545 26.487 1.00 37.23 303 GLU A N 1
ATOM 2409 C CA . GLU A 1 303 ? 33.464 91.569 27.926 1.00 37.93 303 GLU A CA 1
ATOM 2410 C C . GLU A 1 303 ? 32.075 91.043 28.336 1.00 36.62 303 GLU A C 1
ATOM 2411 O O . GLU A 1 303 ? 31.953 90.319 29.305 1.00 35.92 303 GLU A O 1
ATOM 2417 N N . GLN A 1 304 ? 31.029 91.341 27.571 1.00 36.10 304 GLN A N 1
ATOM 2418 C CA . GLN A 1 304 ? 29.714 90.782 27.885 1.00 35.74 304 GLN A CA 1
ATOM 2419 C C . GLN A 1 304 ? 29.687 89.290 27.590 1.00 35.05 304 GLN A C 1
ATOM 2420 O O . GLN A 1 304 ? 29.157 88.534 28.346 1.00 32.90 304 GLN A O 1
ATOM 2426 N N . PHE A 1 305 ? 30.271 88.849 26.475 1.00 35.23 305 PHE A N 1
ATOM 2427 C CA . PHE A 1 305 ? 30.258 87.416 26.190 1.00 35.90 305 PHE A CA 1
ATOM 2428 C C . PHE A 1 305 ? 31.040 86.643 27.249 1.00 35.89 305 PHE A C 1
ATOM 2429 O O . PHE A 1 305 ? 30.692 85.528 27.639 1.00 35.03 305 PHE A O 1
ATOM 2437 N N . LYS A 1 306 ? 32.084 87.275 27.749 1.00 35.89 306 LYS A N 1
ATOM 2438 C CA . LYS A 1 306 ? 32.912 86.653 28.737 1.00 37.13 306 LYS A CA 1
ATOM 2439 C C . LYS A 1 306 ? 32.122 86.568 30.024 1.00 36.76 306 LYS A C 1
ATOM 2440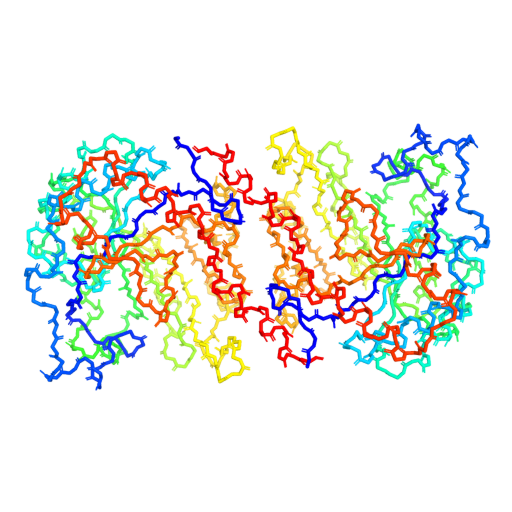 O O . LYS A 1 306 ? 32.110 85.514 30.651 1.00 36.65 306 LYS A O 1
ATOM 2446 N N . ALA A 1 307 ? 31.438 87.645 30.402 1.00 36.41 307 ALA A N 1
ATOM 2447 C CA . ALA A 1 307 ? 30.587 87.589 31.582 1.00 37.01 307 ALA A CA 1
ATOM 2448 C C . ALA A 1 307 ? 29.448 86.550 31.416 1.00 37.19 307 ALA A C 1
ATOM 2449 O O . ALA A 1 307 ? 29.184 85.793 32.351 1.00 36.78 307 ALA A O 1
ATOM 2451 N N . LEU A 1 308 ? 28.809 86.484 30.241 1.00 36.51 308 LEU A N 1
ATOM 2452 C CA . LEU A 1 308 ? 27.740 85.516 30.043 1.00 36.68 308 LEU A CA 1
ATOM 2453 C C . LEU A 1 308 ? 28.240 84.096 30.235 1.00 37.08 308 LEU A C 1
ATOM 2454 O O . LEU A 1 308 ? 27.559 83.280 30.845 1.00 37.54 308 LEU A O 1
ATOM 2459 N N . TRP A 1 309 ? 29.455 83.813 29.774 1.00 36.37 309 TRP A N 1
ATOM 2460 C CA . TRP A 1 309 ? 30.005 82.488 29.947 1.00 36.53 309 TRP A CA 1
ATOM 2461 C C . TRP A 1 309 ? 30.476 82.190 31.369 1.00 37.17 309 TRP A C 1
ATOM 2462 O O . TRP A 1 309 ? 30.323 81.075 31.834 1.00 36.24 309 TRP A O 1
ATOM 2473 N N . GLN A 1 310 ? 31.082 83.170 32.035 1.00 37.81 310 GLN A N 1
ATOM 2474 C CA . GLN A 1 310 ? 31.586 82.965 33.379 1.00 38.69 310 GLN A CA 1
ATOM 2475 C C . GLN A 1 310 ? 30.475 82.656 34.383 1.00 38.84 310 GLN A C 1
ATOM 2476 O O . GLN A 1 310 ? 30.691 81.897 35.288 1.00 38.07 310 GLN A O 1
ATOM 2482 N N . ILE A 1 311 ? 29.279 83.203 34.195 1.00 38.93 311 ILE A N 1
ATOM 2483 C CA . ILE A 1 311 ? 28.140 82.823 35.039 1.00 39.86 311 ILE A CA 1
ATOM 2484 C C . ILE A 1 311 ? 27.328 81.620 34.572 1.00 39.20 311 ILE A C 1
ATOM 2485 O O . ILE A 1 311 ? 26.380 81.251 35.241 1.00 38.03 311 ILE A O 1
ATOM 2490 N N . ARG A 1 312 ? 27.682 81.019 33.436 1.00 38.59 312 ARG A N 1
ATOM 2491 C CA . ARG A 1 312 ? 26.925 79.876 32.937 1.00 38.15 312 ARG A CA 1
ATOM 2492 C C . ARG A 1 312 ? 27.026 78.698 33.900 1.00 38.26 312 ARG A C 1
ATOM 2493 O O . ARG A 1 312 ? 28.116 78.342 34.342 1.00 35.86 312 ARG A O 1
ATOM 2501 N N . ASP A 1 313 ? 25.874 78.122 34.243 1.00 38.12 313 ASP A N 1
ATOM 2502 C CA . ASP A 1 313 ? 25.824 76.931 35.074 1.00 38.61 313 ASP A CA 1
ATOM 2503 C C . ASP A 1 313 ? 24.793 75.925 34.552 1.00 38.69 313 ASP A C 1
ATOM 2504 O O . ASP A 1 313 ? 24.320 75.082 35.299 1.00 39.28 313 ASP A O 1
ATOM 2509 N N . ASP A 1 314 ? 24.435 75.991 33.281 1.00 39.11 314 ASP A N 1
ATOM 2510 C CA . ASP A 1 314 ? 23.371 75.106 32.778 1.00 38.23 314 ASP A CA 1
ATOM 2511 C C . ASP A 1 314 ? 23.857 73.663 32.824 1.00 37.47 314 ASP A C 1
ATOM 2512 O O . ASP A 1 314 ? 25.041 73.393 32.642 1.00 35.72 314 ASP A O 1
ATOM 2517 N N . ARG A 1 315 ? 22.931 72.743 33.067 1.00 36.70 315 ARG A N 1
ATOM 2518 C CA . ARG A 1 315 ? 23.224 71.319 33.056 1.00 36.23 315 ARG A CA 1
ATOM 2519 C C . ARG A 1 315 ? 21.921 70.543 33.012 1.00 36.21 315 ARG A C 1
ATOM 2520 O O . ARG A 1 315 ? 21.710 69.605 33.769 1.00 36.83 315 ARG A O 1
ATOM 2528 N N . TYR A 1 316 ? 21.045 70.947 32.091 1.00 36.30 316 TYR A N 1
ATOM 2529 C CA . TYR A 1 316 ? 19.700 70.458 32.014 1.00 35.33 316 TYR A CA 1
ATOM 2530 C C . TYR A 1 316 ? 19.594 68.945 32.035 1.00 34.12 316 TYR A C 1
ATOM 2531 O O . TYR A 1 316 ? 18.818 68.391 32.786 1.00 34.23 316 TYR A O 1
ATOM 2540 N N . SER A 1 317 ? 20.339 68.277 31.188 1.00 33.44 317 SER A N 1
ATOM 2541 C CA . SER A 1 317 ? 20.195 66.831 31.077 1.00 34.27 317 SER A CA 1
ATOM 2542 C C . SER A 1 317 ? 20.620 66.097 32.342 1.00 33.79 317 SER A C 1
ATOM 2543 O O . SER A 1 317 ? 20.008 65.116 32.694 1.00 33.37 317 SER A O 1
ATOM 2546 N N . ASP A 1 318 ? 21.663 66.606 33.007 1.00 33.96 318 ASP A N 1
ATOM 2547 C CA . ASP A 1 318 ? 22.089 66.110 34.285 1.00 34.38 318 ASP A CA 1
ATOM 2548 C C . ASP A 1 318 ? 21.046 66.420 35.348 1.00 34.22 318 ASP A C 1
ATOM 2549 O O . ASP A 1 318 ? 20.862 65.619 36.226 1.00 33.23 318 ASP A O 1
ATOM 2554 N N . GLU A 1 319 ? 20.385 67.577 35.292 1.00 34.32 319 GLU A N 1
ATOM 2555 C CA . GLU A 1 319 ? 19.308 67.823 36.227 1.00 35.75 319 GLU A CA 1
ATOM 2556 C C . GLU A 1 319 ? 18.206 66.763 36.029 1.00 35.10 319 GLU A C 1
ATOM 2557 O O . GLU A 1 319 ? 17.745 66.173 36.992 1.00 35.14 319 GLU A O 1
ATOM 2563 N N . ARG A 1 320 ? 17.812 66.519 34.781 1.00 35.37 320 ARG A N 1
ATOM 2564 C CA . ARG A 1 320 ? 16.759 65.550 34.518 1.00 35.63 320 ARG A CA 1
ATOM 2565 C C . ARG A 1 320 ? 17.202 64.170 35.037 1.00 35.72 320 ARG A C 1
ATOM 2566 O O . ARG A 1 320 ? 16.400 63.422 35.605 1.00 36.07 320 ARG A O 1
ATOM 2574 N N . THR A 1 321 ? 18.478 63.858 34.875 1.00 34.08 321 THR A N 1
ATOM 2575 C CA . THR A 1 321 ? 19.007 62.578 35.300 1.00 33.01 321 THR A CA 1
ATOM 2576 C C . THR A 1 321 ? 18.896 62.436 36.813 1.00 31.79 321 THR A C 1
ATOM 2577 O O . THR A 1 321 ? 18.453 61.410 37.330 1.00 31.10 321 THR A O 1
ATOM 2581 N N . ALA A 1 322 ? 19.280 63.483 37.524 1.00 30.24 322 ALA A N 1
ATOM 2582 C CA . ALA A 1 322 ? 19.166 63.497 38.953 1.00 29.54 322 ALA A CA 1
ATOM 2583 C C . ALA A 1 322 ? 17.701 63.394 39.456 1.00 28.98 322 ALA A C 1
ATOM 2584 O O . ALA A 1 322 ? 17.435 62.797 40.463 1.00 29.39 322 ALA A O 1
ATOM 2586 N N . GLN A 1 323 ? 16.777 64.042 38.786 1.00 28.75 323 GLN A N 1
ATOM 2587 C CA . GLN A 1 323 ? 15.377 63.960 39.148 1.00 28.61 323 GLN A CA 1
ATOM 2588 C C . GLN A 1 323 ? 14.856 62.535 38.905 1.00 28.63 323 GLN A C 1
ATOM 2589 O O . GLN A 1 323 ? 13.966 62.047 39.658 1.00 27.10 323 GLN A O 1
ATOM 2595 N N . THR A 1 324 ? 15.381 61.892 37.851 1.00 28.14 324 THR A N 1
ATOM 2596 C CA . THR A 1 324 ? 15.028 60.514 37.542 1.00 28.08 324 THR A CA 1
ATOM 2597 C C . THR A 1 324 ? 15.469 59.584 38.625 1.00 28.02 324 THR A C 1
ATOM 2598 O O . THR A 1 324 ? 14.667 58.770 39.058 1.00 27.84 324 THR A O 1
ATOM 2602 N N . VAL A 1 325 ? 16.725 59.697 39.068 1.00 28.23 325 VAL A N 1
ATOM 2603 C CA . VAL A 1 325 ? 17.194 58.895 40.209 1.00 29.75 325 VAL A CA 1
ATOM 2604 C C . VAL A 1 325 ? 16.336 59.205 41.430 1.00 30.44 325 VAL A C 1
ATOM 2605 O O . VAL A 1 325 ? 15.992 58.323 42.173 1.00 31.13 325 VAL A O 1
ATOM 2609 N N . ALA A 1 326 ? 15.998 60.473 41.617 1.00 32.07 326 ALA A N 1
ATOM 2610 C CA . ALA A 1 326 ? 15.226 60.918 42.763 1.00 33.67 326 ALA A CA 1
ATOM 2611 C C . ALA A 1 326 ? 13.774 60.425 42.719 1.00 35.09 326 ALA A C 1
ATOM 2612 O O . ALA A 1 326 ? 13.144 60.242 43.762 1.00 35.17 326 ALA A O 1
ATOM 2614 N N . ASN A 1 327 ? 13.247 60.183 41.519 1.00 37.03 327 ASN A N 1
ATOM 2615 C CA . ASN A 1 327 ? 11.870 59.672 41.395 1.00 38.78 327 ASN A CA 1
ATOM 2616 C C . ASN A 1 327 ? 11.764 58.187 41.642 1.00 40.37 327 ASN A C 1
ATOM 2617 O O . ASN A 1 327 ? 10.678 57.716 41.961 1.00 40.45 327 ASN A O 1
ATOM 2622 N N . ARG A 1 328 ? 12.866 57.451 41.528 1.00 42.82 328 ARG A N 1
ATOM 2623 C CA . ARG A 1 328 ? 12.864 56.058 41.972 1.00 45.11 328 ARG A CA 1
ATOM 2624 C C . ARG A 1 328 ? 12.507 55.963 43.485 1.00 46.11 328 ARG A C 1
ATOM 2625 O O . ARG A 1 328 ? 11.990 54.905 43.901 1.00 47.23 328 ARG A O 1
ATOM 2633 N N . GLN A 1 329 ? 12.555 57.098 44.301 1.00 47.26 329 GLN A N 1
ATOM 2634 C CA . GLN A 1 329 ? 12.395 56.949 45.784 1.00 48.07 329 GLN A CA 1
ATOM 2635 C C . GLN A 1 329 ? 13.458 55.998 46.365 1.00 48.25 329 GLN A C 1
ATOM 2636 O O . GLN A 1 329 ? 13.516 55.763 47.575 1.00 48.05 329 GLN A O 1
ATOM 2642 N N . GLN B 1 4 ? 10.963 65.355 50.357 1.00 53.22 4 GLN B N 1
ATOM 2643 C CA . GLN B 1 4 ? 12.189 64.591 49.943 1.00 53.14 4 GLN B CA 1
ATOM 2644 C C . GLN B 1 4 ? 13.425 65.492 49.900 1.00 51.68 4 GLN B C 1
ATOM 2645 O O . GLN B 1 4 ? 13.375 66.618 49.407 1.00 51.41 4 GLN B O 1
ATOM 2651 N N . ILE B 1 5 ? 14.537 64.943 50.372 1.00 49.85 5 ILE B N 1
ATOM 2652 C CA . ILE B 1 5 ? 15.723 65.705 50.738 1.00 48.36 5 ILE B CA 1
ATOM 2653 C C . ILE B 1 5 ? 16.733 65.652 49.599 1.00 46.10 5 ILE B C 1
ATOM 2654 O O . ILE B 1 5 ? 17.235 64.589 49.257 1.00 45.86 5 ILE B O 1
ATOM 2659 N N . LYS B 1 6 ? 17.020 66.803 49.008 1.00 43.82 6 LYS B N 1
ATOM 2660 C CA . LYS B 1 6 ? 17.906 66.876 47.843 1.00 42.16 6 LYS B CA 1
ATOM 2661 C C . LYS B 1 6 ? 18.934 67.969 48.032 1.00 40.55 6 LYS B C 1
ATOM 2662 O O . LYS B 1 6 ? 18.658 68.980 48.654 1.00 40.54 6 LYS B O 1
ATOM 2668 N N . ASP B 1 7 ? 20.115 67.779 47.471 1.00 39.41 7 ASP B N 1
ATOM 2669 C CA . ASP B 1 7 ? 21.177 68.776 47.581 1.00 39.10 7 ASP B CA 1
ATOM 2670 C C . ASP B 1 7 ? 21.088 69.823 46.462 1.00 38.81 7 ASP B C 1
ATOM 2671 O O . ASP B 1 7 ? 20.102 69.858 45.736 1.00 38.64 7 ASP B O 1
ATOM 2676 N N . LYS B 1 8 ? 22.110 70.665 46.339 1.00 38.52 8 LYS B N 1
ATOM 2677 C CA . LYS B 1 8 ? 22.125 71.762 45.366 1.00 38.93 8 LYS B CA 1
ATOM 2678 C C . LYS B 1 8 ? 22.094 71.304 43.904 1.00 38.17 8 LYS B C 1
ATOM 2679 O O . LYS B 1 8 ? 21.578 72.025 43.049 1.00 37.72 8 LYS B O 1
ATOM 2685 N N . LEU B 1 9 ? 22.657 70.129 43.620 1.00 37.07 9 LEU B N 1
ATOM 2686 C CA . LEU B 1 9 ? 22.627 69.573 42.258 1.00 36.13 9 LEU B CA 1
ATOM 2687 C C . LEU B 1 9 ? 21.441 68.619 41.997 1.00 35.35 9 LEU B C 1
ATOM 2688 O O . LEU B 1 9 ? 21.477 67.838 41.041 1.00 33.85 9 LEU B O 1
ATOM 2693 N N . GLY B 1 10 ? 20.420 68.667 42.860 1.00 34.38 10 GLY B N 1
ATOM 2694 C CA . GLY B 1 10 ? 19.227 67.845 42.724 1.00 34.59 10 GLY B CA 1
ATOM 2695 C C . GLY B 1 10 ? 19.337 66.372 43.163 1.00 34.46 10 GLY B C 1
ATOM 2696 O O . GLY B 1 10 ? 18.404 65.590 42.980 1.00 34.30 10 GLY B O 1
ATOM 2697 N N . ARG B 1 11 ? 20.457 65.986 43.737 1.00 34.28 11 ARG B N 1
ATOM 2698 C CA . ARG B 1 11 ? 20.669 64.594 44.159 1.00 34.73 11 ARG B CA 1
ATOM 2699 C C . ARG B 1 11 ? 20.104 64.289 45.568 1.00 35.07 11 ARG B C 1
ATOM 2700 O O . ARG B 1 11 ? 20.256 65.095 46.485 1.00 34.92 11 ARG B O 1
ATOM 2708 N N . PRO B 1 12 ? 19.405 63.165 45.721 1.00 35.43 12 PRO B N 1
ATOM 2709 C CA . PRO B 1 12 ? 18.857 62.764 47.023 1.00 35.74 12 PRO B CA 1
ATOM 2710 C C . PRO B 1 12 ? 19.883 62.024 47.866 1.00 36.44 12 PRO B C 1
ATOM 2711 O O . PRO B 1 12 ? 20.915 61.638 47.323 1.00 35.87 12 PRO B O 1
ATOM 2715 N N . ILE B 1 13 ? 19.610 61.841 49.158 1.00 37.78 13 ILE B N 1
ATOM 2716 C CA . ILE B 1 13 ? 20.444 60.965 49.991 1.00 39.45 13 ILE B CA 1
ATOM 2717 C C . ILE B 1 13 ? 19.964 59.537 49.869 1.00 40.42 13 ILE B C 1
ATOM 2718 O O . ILE B 1 13 ? 18.807 59.210 50.188 1.00 40.68 13 ILE B O 1
ATOM 2723 N N . ARG B 1 14 ? 20.858 58.731 49.332 1.00 41.50 14 ARG B N 1
ATOM 2724 C CA . ARG B 1 14 ? 20.781 57.296 49.315 1.00 43.71 14 ARG B CA 1
ATOM 2725 C C . ARG B 1 14 ? 22.257 56.850 49.369 1.00 45.04 14 ARG B C 1
ATOM 2726 O O . ARG B 1 14 ? 23.065 57.096 48.383 1.00 48.48 14 ARG B O 1
ATOM 2734 N N . ASP B 1 15 ? 22.632 56.252 50.466 1.00 43.60 15 ASP B N 1
ATOM 2735 C CA . ASP B 1 15 ? 23.902 55.562 50.647 1.00 44.69 15 ASP B CA 1
ATOM 2736 C C . ASP B 1 15 ? 24.580 56.316 51.751 1.00 43.26 15 ASP B C 1
ATOM 2737 O O . ASP B 1 15 ? 24.813 57.508 51.638 1.00 43.21 15 ASP B O 1
ATOM 2742 N N . LEU B 1 16 ? 24.834 55.613 52.835 1.00 41.98 16 LEU B N 1
ATOM 2743 C CA . LEU B 1 16 ? 25.671 56.108 53.907 1.00 41.09 16 LEU B CA 1
ATOM 2744 C C . LEU B 1 16 ? 26.901 55.228 53.917 1.00 40.73 16 LEU B C 1
ATOM 2745 O O . LEU B 1 16 ? 26.794 54.033 54.040 1.00 40.82 16 LEU B O 1
ATOM 2750 N N . ARG B 1 17 ? 28.065 55.822 53.765 1.00 40.54 17 ARG B N 1
ATOM 2751 C CA . ARG B 1 17 ? 29.304 55.097 53.850 1.00 41.30 17 ARG B CA 1
ATOM 2752 C C . ARG B 1 17 ? 29.800 55.315 55.287 1.00 40.50 17 ARG B C 1
ATOM 2753 O O . ARG B 1 17 ? 30.081 56.455 55.679 1.00 39.96 17 ARG B O 1
ATOM 2761 N N . LEU B 1 18 ? 29.871 54.223 56.057 1.00 38.72 18 LEU B N 1
ATOM 2762 C CA . LEU B 1 18 ? 30.270 54.250 57.446 1.00 38.73 18 LEU B CA 1
ATOM 2763 C C . LEU B 1 18 ? 31.715 53.771 57.618 1.00 37.00 18 LEU B C 1
ATOM 2764 O O . LEU B 1 18 ? 31.997 52.593 57.453 1.00 34.82 18 LEU B O 1
ATOM 2769 N N . SER B 1 19 ? 32.608 54.694 57.948 1.00 36.17 19 SER B N 1
ATOM 2770 C CA . SER B 1 19 ? 33.982 54.335 58.254 1.00 36.81 19 SER B CA 1
ATOM 2771 C C . SER B 1 19 ? 34.100 54.008 59.730 1.00 35.88 19 SER B C 1
ATOM 2772 O O . SER B 1 19 ? 33.708 54.778 60.614 1.00 36.20 19 SER B O 1
ATOM 2775 N N . VAL B 1 20 ? 34.659 52.846 59.979 1.00 35.02 20 VAL B N 1
ATOM 2776 C CA . VAL B 1 20 ? 34.488 52.177 61.254 1.00 35.21 20 VAL B CA 1
ATOM 2777 C C . VAL B 1 20 ? 35.818 52.014 61.984 1.00 35.33 20 VAL B C 1
ATOM 2778 O O . VAL B 1 20 ? 35.869 51.747 63.198 1.00 35.46 20 VAL B O 1
ATOM 2782 N N . THR B 1 21 ? 36.896 52.178 61.231 1.00 34.46 21 THR B N 1
ATOM 2783 C CA . THR B 1 21 ? 38.193 52.345 61.821 1.00 35.21 21 THR B CA 1
ATOM 2784 C C . THR B 1 21 ? 39.155 53.092 60.882 1.00 35.37 21 THR B C 1
ATOM 2785 O O . THR B 1 21 ? 38.904 53.213 59.698 1.00 35.84 21 THR B O 1
ATOM 2789 N N . ASP B 1 22 ? 40.226 53.630 61.447 1.00 36.05 22 ASP B N 1
ATOM 2790 C CA . ASP B 1 22 ? 41.317 54.196 60.647 1.00 36.87 22 ASP B CA 1
ATOM 2791 C C . ASP B 1 22 ? 42.470 53.213 60.515 1.00 37.04 22 ASP B C 1
ATOM 2792 O O . ASP B 1 22 ? 43.462 53.507 59.862 1.00 38.03 22 ASP B O 1
ATOM 2797 N N . ARG B 1 23 ? 42.347 52.048 61.145 1.00 37.24 23 ARG B N 1
ATOM 2798 C CA . ARG B 1 23 ? 43.455 51.099 61.227 1.00 37.18 23 ARG B CA 1
ATOM 2799 C C . ARG B 1 23 ? 43.382 50.180 60.022 1.00 36.44 23 ARG B C 1
ATOM 2800 O O . ARG B 1 23 ? 42.359 50.111 59.355 1.00 34.80 23 ARG B O 1
ATOM 2808 N N . CYS B 1 24 ? 44.493 49.499 59.739 1.00 36.43 24 CYS B N 1
ATOM 2809 C CA . CYS B 1 24 ? 44.522 48.524 58.650 1.00 36.60 24 CYS B CA 1
ATOM 2810 C C . CYS B 1 24 ? 45.716 47.609 58.769 1.00 36.36 24 CYS B C 1
ATOM 2811 O O . CYS B 1 24 ? 46.752 47.967 59.365 1.00 36.37 24 CYS B O 1
ATOM 2814 N N . ASN B 1 25 ? 45.509 46.403 58.223 1.00 37.10 25 ASN B N 1
ATOM 2815 C CA . ASN B 1 25 ? 46.462 45.282 58.316 1.00 37.84 25 ASN B CA 1
ATOM 2816 C C . ASN B 1 25 ? 47.214 45.118 56.995 1.00 39.11 25 ASN B C 1
ATOM 2817 O O . ASN B 1 25 ? 48.132 44.268 56.882 1.00 39.94 25 ASN B O 1
ATOM 2822 N N . PHE B 1 26 ? 46.814 45.942 55.996 1.00 41.63 26 PHE B N 1
ATOM 2823 C CA . PHE B 1 26 ? 47.628 46.167 54.796 1.00 43.31 26 PHE B CA 1
ATOM 2824 C C . PHE B 1 26 ? 48.106 47.635 54.780 1.00 45.60 26 PHE B C 1
ATOM 2825 O O . PHE B 1 26 ? 47.556 48.536 55.529 1.00 49.02 26 PHE B O 1
ATOM 2833 N N . ARG B 1 27 ? 49.187 47.811 53.961 1.00 45.47 27 ARG B N 1
ATOM 2834 C CA . ARG B 1 27 ? 49.828 49.107 53.705 1.00 44.77 27 ARG B CA 1
ATOM 2835 C C . ARG B 1 27 ? 50.047 49.297 52.198 1.00 44.73 27 ARG B C 1
ATOM 2836 O O . ARG B 1 27 ? 51.137 49.628 51.712 1.00 46.22 27 ARG B O 1
ATOM 2844 N N . CYS B 1 28 ? 48.973 49.047 51.478 1.00 45.10 28 CYS B N 1
ATOM 2845 C CA . CYS B 1 28 ? 48.891 49.142 50.037 1.00 46.00 28 CYS B CA 1
ATOM 2846 C C . CYS B 1 28 ? 49.568 50.421 49.572 1.00 47.23 28 CYS B C 1
ATOM 2847 O O . CYS B 1 28 ? 49.312 51.494 50.119 1.00 47.93 28 CYS B O 1
ATOM 2850 N N . ASP B 1 29 ? 50.443 50.290 48.577 1.00 48.28 29 ASP B N 1
ATOM 2851 C CA . ASP B 1 29 ? 51.369 51.353 48.210 1.00 49.49 29 ASP B CA 1
ATOM 2852 C C . ASP B 1 29 ? 50.666 52.664 47.870 1.00 49.66 29 ASP B C 1
ATOM 2853 O O . ASP B 1 29 ? 51.222 53.733 48.130 1.00 50.42 29 ASP B O 1
ATOM 2858 N N . TYR B 1 30 ? 49.464 52.590 47.300 1.00 49.77 30 TYR B N 1
ATOM 2859 C CA . TYR B 1 30 ? 48.705 53.788 46.963 1.00 50.13 30 TYR B CA 1
ATOM 2860 C C . TYR B 1 30 ? 47.713 54.332 47.995 1.00 49.62 30 TYR B C 1
ATOM 2861 O O . TYR B 1 30 ? 47.110 55.401 47.771 1.00 49.68 30 TYR B O 1
ATOM 2870 N N . CYS B 1 31 ? 47.481 53.610 49.079 1.00 48.16 31 CYS B N 1
ATOM 2871 C CA . CYS B 1 31 ? 46.424 54.007 49.988 1.00 48.20 31 CYS B CA 1
ATOM 2872 C C . CYS B 1 31 ? 47.009 54.395 51.352 1.00 47.13 31 CYS B C 1
ATOM 2873 O O . CYS B 1 31 ? 46.844 55.543 51.813 1.00 46.85 31 CYS B O 1
ATOM 2876 N N . MET B 1 32 ? 47.671 53.432 51.999 1.00 46.53 32 MET B N 1
ATOM 2877 C CA . MET B 1 32 ? 48.329 53.667 53.293 1.00 46.16 32 MET B CA 1
ATOM 2878 C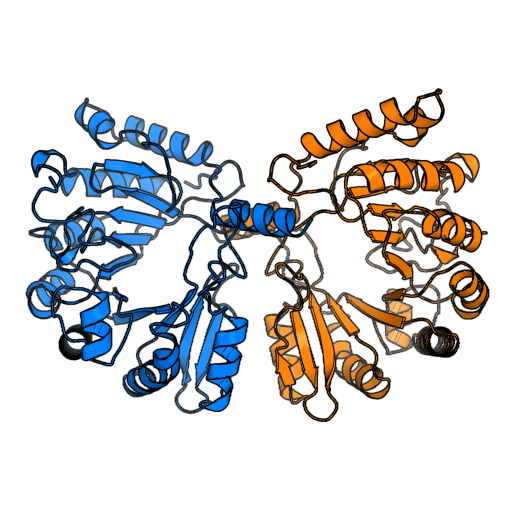 C . MET B 1 32 ? 49.809 53.276 53.204 1.00 46.15 32 MET B C 1
ATOM 2879 O O . MET B 1 32 ? 50.268 52.404 53.951 1.00 45.62 32 MET B O 1
ATOM 2884 N N . PRO B 1 33 ? 50.567 53.930 52.310 1.00 46.61 33 PRO B N 1
ATOM 2885 C CA . PRO B 1 33 ? 51.999 53.607 52.109 1.00 47.06 33 PRO B CA 1
ATOM 2886 C C . PRO B 1 33 ? 52.783 53.428 53.408 1.00 47.99 33 PRO B C 1
ATOM 2887 O O . PRO B 1 33 ? 52.524 54.173 54.345 1.00 48.24 33 PRO B O 1
ATOM 2891 N N . LYS B 1 34 ? 53.699 52.456 53.459 1.00 49.53 34 LYS B N 1
ATOM 2892 C CA . LYS B 1 34 ? 54.527 52.179 54.662 1.00 50.94 34 LYS B CA 1
ATOM 2893 C C . LYS B 1 34 ? 55.310 53.400 55.204 1.00 51.46 34 LYS B C 1
ATOM 2894 O O . LYS B 1 34 ? 55.338 53.655 56.411 1.00 51.00 34 LYS B O 1
ATOM 2900 N N . GLU B 1 35 ? 55.969 54.126 54.298 1.00 52.48 35 GLU B N 1
ATOM 2901 C CA . GLU B 1 35 ? 56.450 55.487 54.571 1.00 53.12 35 GLU B CA 1
ATOM 2902 C C . GLU B 1 35 ? 55.150 56.276 54.777 1.00 53.40 35 GLU B C 1
ATOM 2903 O O . GLU B 1 35 ? 54.215 56.073 54.020 1.00 53.88 35 GLU B O 1
ATOM 2909 N N . VAL B 1 36 ? 55.075 57.129 55.803 1.00 53.53 36 VAL B N 1
ATOM 2910 C CA . VAL B 1 36 ? 53.801 57.740 56.296 1.00 53.37 36 VAL B CA 1
ATOM 2911 C C . VAL B 1 36 ? 53.174 56.954 57.456 1.00 52.94 36 VAL B C 1
ATOM 2912 O O . VAL B 1 36 ? 53.174 57.438 58.590 1.00 53.31 36 VAL B O 1
ATOM 2916 N N . PHE B 1 37 ? 52.622 55.768 57.172 1.00 52.44 37 PHE B N 1
ATOM 2917 C CA . PHE B 1 37 ? 51.923 54.951 58.190 1.00 51.72 37 PHE B CA 1
ATOM 2918 C C . PHE B 1 37 ? 52.848 53.887 58.828 1.00 51.32 37 PHE B C 1
ATOM 2919 O O . PHE B 1 37 ? 52.500 52.712 58.906 1.00 51.04 37 PHE B O 1
ATOM 2927 N N . GLY B 1 38 ? 54.027 54.302 59.286 1.00 51.04 38 GLY B N 1
ATOM 2928 C CA . GLY B 1 38 ? 54.990 53.370 59.861 1.00 50.98 38 GLY B CA 1
ATOM 2929 C C . GLY B 1 38 ? 54.656 52.934 61.288 1.00 50.91 38 GLY B C 1
ATOM 2930 O O . GLY B 1 38 ? 53.519 53.026 61.729 1.00 50.92 38 GLY B O 1
ATOM 2931 N N . ASP B 1 39 ? 55.672 52.458 62.002 1.00 51.42 39 ASP B N 1
ATOM 2932 C CA . ASP B 1 39 ? 55.581 52.109 63.438 1.00 51.66 39 ASP B CA 1
ATOM 2933 C C . ASP B 1 39 ? 55.198 53.314 64.329 1.00 51.50 39 ASP B C 1
ATOM 2934 O O . ASP B 1 39 ? 54.417 53.174 65.274 1.00 51.64 39 ASP B O 1
ATOM 2939 N N . ASP B 1 40 ? 55.783 54.479 64.022 1.00 51.30 40 ASP B N 1
ATOM 2940 C CA . ASP B 1 40 ? 55.475 55.766 64.681 1.00 50.95 40 ASP B CA 1
ATOM 2941 C C . ASP B 1 40 ? 54.001 56.261 64.609 1.00 50.14 40 ASP B C 1
ATOM 2942 O O . ASP B 1 40 ? 53.593 57.089 65.430 1.00 50.04 40 ASP B O 1
ATOM 2947 N N . PHE B 1 41 ? 53.216 55.813 63.632 1.00 49.38 41 PHE B N 1
ATOM 2948 C CA . PHE B 1 41 ? 51.878 56.404 63.448 1.00 48.80 41 PHE B CA 1
ATOM 2949 C C . PHE B 1 41 ? 51.008 56.119 64.673 1.00 47.82 41 PHE B C 1
ATOM 2950 O O . PHE B 1 41 ? 50.960 54.959 65.150 1.00 48.51 41 PHE B O 1
ATOM 2958 N N . VAL B 1 42 ? 50.376 57.179 65.210 1.00 46.64 42 VAL B N 1
ATOM 2959 C CA . VAL B 1 42 ? 49.377 57.029 66.275 1.00 45.95 42 VAL B CA 1
ATOM 2960 C C . VAL B 1 42 ? 48.001 57.156 65.628 1.00 45.33 42 VAL B C 1
ATOM 2961 O O . VAL B 1 42 ? 47.731 58.125 64.915 1.00 45.49 42 VAL B O 1
ATOM 2965 N N . PHE B 1 43 ? 47.160 56.148 65.852 1.00 44.53 43 PHE B N 1
ATOM 2966 C CA . PHE B 1 43 ? 45.821 56.068 65.266 1.00 43.91 43 PHE B CA 1
ATOM 2967 C C . PHE B 1 43 ? 44.785 56.615 66.253 1.00 44.65 43 PHE B C 1
ATOM 2968 O O . PHE B 1 43 ? 45.108 56.866 67.413 1.00 44.48 43 PHE B O 1
ATOM 2976 N N . LEU B 1 44 ? 43.543 56.811 65.800 1.00 45.18 44 LEU B N 1
ATOM 2977 C CA . LEU B 1 44 ? 42.505 57.296 66.703 1.00 45.60 44 LEU B CA 1
ATOM 2978 C C . LEU B 1 44 ? 42.392 56.341 67.890 1.00 46.26 44 LEU B C 1
ATOM 2979 O O . LEU B 1 44 ? 42.342 55.117 67.693 1.00 46.62 44 LEU B O 1
ATOM 2984 N N . PRO B 1 45 ? 42.372 56.890 69.109 1.00 46.62 45 PRO B N 1
ATOM 2985 C CA . PRO B 1 45 ? 42.101 56.087 70.302 1.00 46.92 45 PRO B CA 1
ATOM 2986 C C . PRO B 1 45 ? 40.673 55.580 70.323 1.00 47.78 45 PRO B C 1
ATOM 2987 O O . PRO B 1 45 ? 39.805 56.144 69.660 1.00 47.87 45 PRO B O 1
ATOM 2991 N N . LYS B 1 46 ? 40.455 54.525 71.096 1.00 48.86 46 LYS B N 1
ATOM 2992 C CA . LYS B 1 46 ? 39.162 53.876 71.236 1.00 49.82 46 LYS B CA 1
ATOM 2993 C C . LYS B 1 46 ? 38.002 54.874 71.392 1.00 49.54 46 LYS B C 1
ATOM 2994 O O . LYS B 1 46 ? 37.020 54.815 70.647 1.00 49.31 46 LYS B O 1
ATOM 3000 N N . ASN B 1 47 ? 38.121 55.790 72.352 1.00 49.23 47 ASN B N 1
ATOM 3001 C CA . ASN B 1 47 ? 37.021 56.709 72.674 1.00 48.94 47 ASN B CA 1
ATOM 3002 C C . ASN B 1 47 ? 36.795 57.819 71.647 1.00 48.08 47 ASN B C 1
ATOM 3003 O O . ASN B 1 47 ? 35.767 58.489 71.696 1.00 48.19 47 ASN B O 1
ATOM 3008 N N . GLU B 1 48 ? 37.734 58.011 70.723 1.00 46.82 48 GLU B N 1
ATOM 3009 C CA . GLU B 1 48 ? 37.587 59.016 69.673 1.00 45.90 48 GLU B CA 1
ATOM 3010 C C . GLU B 1 48 ? 36.924 58.474 68.392 1.00 44.50 48 GLU B C 1
ATOM 3011 O O . GLU B 1 48 ? 36.728 59.214 67.418 1.00 44.18 48 GLU B O 1
ATOM 3017 N N . LEU B 1 49 ? 36.596 57.182 68.404 1.00 42.95 49 LEU B N 1
ATOM 3018 C CA . LEU B 1 49 ? 35.716 56.571 67.412 1.00 41.81 49 LEU B CA 1
ATOM 3019 C C . LEU B 1 49 ? 34.282 56.712 67.898 1.00 40.77 49 LEU B C 1
ATOM 3020 O O . LEU B 1 49 ? 34.040 56.843 69.092 1.00 40.85 49 LEU B O 1
ATOM 3025 N N . LEU B 1 50 ? 33.332 56.721 66.972 1.00 39.56 50 LEU B N 1
ATOM 3026 C CA . LEU B 1 50 ? 31.936 56.692 67.342 1.00 38.53 50 LEU B CA 1
ATOM 3027 C C . LEU B 1 50 ? 31.643 55.325 67.907 1.00 37.75 50 LEU B C 1
ATOM 3028 O O . LEU B 1 50 ? 32.165 54.342 67.419 1.00 37.50 50 LEU B O 1
ATOM 3033 N N . THR B 1 51 ? 30.816 55.256 68.943 1.00 37.35 51 THR B N 1
ATOM 3034 C CA . THR B 1 51 ? 30.319 53.966 69.400 1.00 36.99 51 THR B CA 1
ATOM 3035 C C . THR B 1 51 ? 29.313 53.411 68.382 1.00 36.75 51 THR B C 1
ATOM 3036 O O . THR B 1 51 ? 28.782 54.135 67.540 1.00 35.06 51 THR B O 1
ATOM 3040 N N . PHE B 1 52 ? 29.071 52.113 68.475 1.00 36.94 52 PHE B N 1
ATOM 3041 C CA . PHE B 1 52 ? 28.109 51.447 67.613 1.00 37.60 52 PHE B CA 1
ATOM 3042 C C . PHE B 1 52 ? 26.705 52.015 67.805 1.00 38.07 52 PHE B C 1
ATOM 3043 O O . PHE B 1 52 ? 25.918 52.131 66.854 1.00 36.98 52 PHE B O 1
ATOM 3051 N N . ASP B 1 53 ? 26.419 52.401 69.041 1.00 38.61 53 ASP B N 1
ATOM 3052 C CA . ASP B 1 53 ? 25.122 52.972 69.375 1.00 39.56 53 ASP B CA 1
ATOM 3053 C C . ASP B 1 53 ? 24.923 54.333 68.724 1.00 38.85 53 ASP B C 1
ATOM 3054 O O . ASP B 1 53 ? 23.829 54.643 68.246 1.00 38.64 53 ASP B O 1
ATOM 3059 N N . GLU B 1 54 ? 25.981 55.136 68.701 1.00 38.55 54 GLU B N 1
ATOM 3060 C CA . GLU B 1 54 ? 25.959 56.420 68.005 1.00 38.19 54 GLU B CA 1
ATOM 3061 C C . GLU B 1 54 ? 25.854 56.208 66.491 1.00 37.46 54 GLU B C 1
ATOM 3062 O O . GLU B 1 54 ? 25.139 56.935 65.810 1.00 37.10 54 GLU B O 1
ATOM 3068 N N . MET B 1 55 ? 26.557 55.204 65.975 1.00 36.73 55 MET B N 1
ATOM 3069 C CA . MET B 1 55 ? 26.453 54.834 64.568 1.00 36.39 55 MET B CA 1
ATOM 3070 C C . MET B 1 55 ? 25.021 54.468 64.213 1.00 36.13 55 MET B C 1
ATOM 3071 O O . MET B 1 55 ? 24.486 54.943 63.203 1.00 35.14 55 MET B O 1
ATOM 3076 N N . ALA B 1 56 ? 24.393 53.643 65.058 1.00 35.80 56 ALA B N 1
ATOM 3077 C CA . ALA B 1 56 ? 23.030 53.165 64.801 1.00 36.06 56 ALA B CA 1
ATOM 3078 C C . ALA B 1 56 ? 22.070 54.317 64.834 1.00 35.87 56 ALA B C 1
ATOM 3079 O O . ALA B 1 56 ? 21.154 54.369 64.051 1.00 36.15 56 ALA B O 1
ATOM 3081 N N . ARG B 1 57 ? 22.284 55.215 65.780 1.00 35.94 57 ARG B N 1
ATOM 3082 C CA . ARG B 1 57 ? 21.476 56.401 65.937 1.00 36.54 57 ARG B CA 1
ATOM 3083 C C . ARG B 1 57 ? 21.573 57.287 64.696 1.00 36.49 57 ARG B C 1
ATOM 3084 O O . ARG B 1 57 ? 20.567 57.752 64.173 1.00 36.10 57 ARG B O 1
ATOM 3092 N N . ILE B 1 58 ? 22.788 57.468 64.196 1.00 36.25 58 ILE B N 1
ATOM 3093 C CA . ILE B 1 58 ? 23.007 58.280 63.025 1.00 35.71 58 ILE B CA 1
ATOM 3094 C C . ILE B 1 58 ? 22.305 57.639 61.853 1.00 36.07 58 ILE B C 1
ATOM 3095 O O . ILE B 1 58 ? 21.774 58.346 61.013 1.00 35.66 58 ILE B O 1
ATOM 3100 N N . ALA B 1 59 ? 22.304 56.306 61.798 1.00 36.35 59 ALA B N 1
ATOM 3101 C CA . ALA B 1 59 ? 21.785 55.600 60.633 1.00 36.72 59 ALA B CA 1
ATOM 3102 C C . ALA B 1 59 ? 20.288 55.656 60.637 1.00 37.10 59 ALA B C 1
ATOM 3103 O O . ALA B 1 59 ? 19.661 55.831 59.593 1.00 37.73 59 ALA B O 1
ATOM 3105 N N . LYS B 1 60 ? 19.708 55.557 61.815 1.00 37.86 60 LYS B N 1
ATOM 3106 C CA . LYS B 1 60 ? 18.276 55.638 61.927 1.00 38.37 60 LYS B CA 1
ATOM 3107 C C . LYS B 1 60 ? 17.811 56.980 61.351 1.00 37.73 60 LYS B C 1
ATOM 3108 O O . LYS B 1 60 ? 16.902 57.021 60.560 1.00 37.29 60 LYS B O 1
ATOM 3114 N N . VAL B 1 61 ? 18.463 58.058 61.758 1.00 37.64 61 VAL B N 1
ATOM 3115 C CA . VAL B 1 61 ? 18.070 59.396 61.384 1.00 37.66 61 VAL B CA 1
ATOM 3116 C C . VAL B 1 61 ? 18.224 59.569 59.883 1.00 37.59 61 VAL B C 1
ATOM 3117 O O . VAL B 1 61 ? 17.391 60.215 59.237 1.00 37.66 61 VAL B O 1
ATOM 3121 N N . TYR B 1 62 ? 19.266 58.968 59.321 1.00 37.17 62 TYR B N 1
ATOM 3122 C CA . TYR B 1 62 ? 19.503 59.054 57.880 1.00 37.31 62 TYR B CA 1
ATOM 3123 C C . TYR B 1 62 ? 18.433 58.250 57.105 1.00 37.12 62 TYR B C 1
ATOM 3124 O O . TYR B 1 62 ? 17.946 58.695 56.070 1.00 36.14 62 TYR B O 1
ATOM 3133 N N . ALA B 1 63 ? 18.078 57.072 57.611 1.00 36.94 63 ALA B N 1
ATOM 3134 C CA . ALA B 1 63 ? 16.979 56.289 57.041 1.00 37.37 63 ALA B CA 1
ATOM 3135 C C . ALA B 1 63 ? 15.710 57.121 56.867 1.00 37.28 63 ALA B C 1
ATOM 3136 O O . ALA B 1 63 ? 15.079 57.042 55.831 1.00 37.87 63 ALA B O 1
ATOM 3138 N N . GLU B 1 64 ? 15.378 57.949 57.849 1.00 37.33 64 GLU B N 1
ATOM 3139 C CA . GLU B 1 64 ? 14.229 58.853 57.759 1.00 38.26 64 GLU B CA 1
ATOM 3140 C C . GLU B 1 64 ? 14.377 59.940 56.704 1.00 38.43 64 GLU B C 1
ATOM 3141 O O . GLU B 1 64 ? 13.390 60.545 56.307 1.00 38.31 64 GLU B O 1
ATOM 3147 N N . LEU B 1 65 ? 15.614 60.225 56.309 1.00 38.33 65 LEU B N 1
ATOM 3148 C CA . LEU B 1 65 ? 15.902 61.152 55.228 1.00 38.74 65 LEU B CA 1
ATOM 3149 C C . LEU B 1 65 ? 16.048 60.483 53.856 1.00 38.66 65 LEU B C 1
ATOM 3150 O O . LEU B 1 65 ? 16.238 61.177 52.869 1.00 38.40 65 LEU B O 1
ATOM 3155 N N . GLY B 1 66 ? 15.989 59.156 53.784 1.00 38.36 66 GLY B N 1
ATOM 3156 C CA . GLY B 1 66 ? 16.006 58.481 52.496 1.00 37.71 66 GLY B CA 1
ATOM 3157 C C . GLY B 1 66 ? 17.061 57.418 52.344 1.00 37.78 66 GLY B C 1
ATOM 3158 O O . GLY B 1 66 ? 16.991 56.636 51.402 1.00 37.59 66 GLY B O 1
ATOM 3159 N N . VAL B 1 67 ? 18.054 57.374 53.238 1.00 37.63 67 VAL B N 1
ATOM 3160 C CA . VAL B 1 67 ? 19.131 56.415 53.068 1.00 37.52 67 VAL B CA 1
ATOM 3161 C C . VAL B 1 67 ? 18.565 55.005 53.123 1.00 37.88 67 VAL B C 1
ATOM 3162 O O . VAL B 1 67 ? 17.812 54.675 54.030 1.00 38.13 67 VAL B O 1
ATOM 3166 N N . LYS B 1 68 ? 18.925 54.179 52.148 1.00 38.87 68 LYS B N 1
ATOM 3167 C CA . LYS B 1 68 ? 18.476 52.784 52.093 1.00 40.20 68 LYS B CA 1
ATOM 3168 C C . LYS B 1 68 ? 19.588 51.771 52.219 1.00 40.22 68 LYS B C 1
ATOM 3169 O O . LYS B 1 68 ? 19.322 50.615 52.510 1.00 41.16 68 LYS B O 1
ATOM 3175 N N . LYS B 1 69 ? 20.823 52.190 51.974 1.00 40.27 69 LYS B N 1
ATOM 3176 C CA . LYS B 1 69 ? 21.965 51.297 51.891 1.00 41.08 69 LYS B CA 1
ATOM 3177 C C . LYS B 1 69 ? 23.069 51.876 52.743 1.00 39.94 69 LYS B C 1
ATOM 3178 O O . LYS B 1 69 ? 23.239 53.087 52.807 1.00 40.72 69 LYS B O 1
ATOM 3184 N N . ILE B 1 70 ? 23.822 50.992 53.373 1.00 38.52 70 ILE B N 1
ATOM 3185 C CA . ILE B 1 70 ? 24.944 51.351 54.219 1.00 37.84 70 ILE B CA 1
ATOM 3186 C C . ILE B 1 70 ? 26.078 50.464 53.782 1.00 37.26 70 ILE B C 1
ATOM 3187 O O . ILE B 1 70 ? 25.901 49.269 53.597 1.00 36.33 70 ILE B O 1
ATOM 3192 N N . ARG B 1 71 ? 27.231 51.085 53.600 1.00 37.17 71 ARG B N 1
ATOM 3193 C CA . ARG B 1 71 ? 28.434 50.403 53.223 1.00 38.48 71 ARG B CA 1
ATOM 3194 C C . ARG B 1 71 ? 29.379 50.565 54.423 1.00 36.57 71 ARG B C 1
ATOM 3195 O O . ARG B 1 71 ? 29.614 51.666 54.897 1.00 35.72 71 ARG B O 1
ATOM 3203 N N . ILE B 1 72 ? 29.848 49.455 54.981 1.00 36.56 72 ILE B N 1
ATOM 3204 C CA . ILE B 1 72 ? 30.756 49.527 56.119 1.00 35.97 72 ILE B CA 1
ATOM 3205 C C . ILE B 1 72 ? 32.152 49.496 55.537 1.00 35.36 72 ILE B C 1
ATOM 3206 O O . ILE B 1 72 ? 32.478 48.582 54.789 1.00 33.84 72 ILE B O 1
ATOM 3211 N N . THR B 1 73 ? 32.962 50.488 55.913 1.00 36.38 73 THR B N 1
ATOM 3212 C CA . THR B 1 73 ? 34.378 50.604 55.486 1.00 37.61 73 THR B CA 1
ATOM 3213 C C . THR B 1 73 ? 35.307 51.050 56.630 1.00 36.41 73 THR B C 1
ATOM 3214 O O . THR B 1 73 ? 34.924 51.063 57.786 1.00 35.56 73 THR B O 1
ATOM 3218 N N . GLY B 1 74 ? 36.529 51.429 56.258 1.00 36.72 74 GLY B N 1
ATOM 3219 C CA . GLY B 1 74 ? 37.538 51.967 57.165 1.00 36.84 74 GLY B CA 1
ATOM 3220 C C . GLY B 1 74 ? 38.584 52.739 56.348 1.00 36.69 74 GLY B C 1
ATOM 3221 O O . GLY B 1 74 ? 38.186 53.506 55.469 1.00 36.96 74 GLY B O 1
ATOM 3222 N N . GLY B 1 75 ? 39.888 52.501 56.540 1.00 35.66 75 GLY B N 1
ATOM 3223 C CA . GLY B 1 75 ? 40.441 51.406 57.311 1.00 35.19 75 GLY B CA 1
ATOM 3224 C C . GLY B 1 75 ? 40.126 50.054 56.699 1.00 34.60 75 GLY B C 1
ATOM 3225 O O . GLY B 1 75 ? 39.529 49.995 55.634 1.00 34.61 75 GLY B O 1
ATOM 3226 N N . GLU B 1 76 ? 40.529 48.979 57.373 1.00 33.52 76 GLU B N 1
ATOM 3227 C CA . GLU B 1 76 ? 39.983 47.645 57.121 1.00 33.54 76 GLU B CA 1
ATOM 3228 C C . GLU B 1 76 ? 38.921 47.384 58.211 1.00 33.18 76 GLU B C 1
ATOM 3229 O O . GLU B 1 76 ? 39.297 47.234 59.370 1.00 32.43 76 GLU B O 1
ATOM 3235 N N . PRO B 1 77 ? 37.634 47.309 57.863 1.00 33.67 77 PRO B N 1
ATOM 3236 C CA . PRO B 1 77 ? 36.579 47.253 58.890 1.00 34.04 77 PRO B CA 1
ATOM 3237 C C . PRO B 1 77 ? 36.744 46.098 59.882 1.00 34.16 77 PRO B C 1
ATOM 3238 O O . PRO B 1 77 ? 36.375 46.269 61.040 1.00 35.55 77 PRO B O 1
ATOM 3242 N N . LEU B 1 78 ? 37.250 44.958 59.440 1.00 34.09 78 LEU B N 1
ATOM 3243 C CA . LEU B 1 78 ? 37.332 43.781 60.287 1.00 34.99 78 LEU B CA 1
ATOM 3244 C C . LEU B 1 78 ? 38.341 43.929 61.442 1.00 35.57 78 LEU B C 1
ATOM 3245 O O . LEU B 1 78 ? 38.418 43.086 62.323 1.00 35.19 78 LEU B O 1
ATOM 3250 N N . MET B 1 79 ? 39.105 45.009 61.462 1.00 36.69 79 MET B N 1
ATOM 3251 C CA . MET B 1 79 ? 39.936 45.323 62.641 1.00 37.29 79 MET B CA 1
ATOM 3252 C C . MET B 1 79 ? 39.090 45.988 63.713 1.00 36.46 79 MET B C 1
ATOM 3253 O O . MET B 1 79 ? 39.582 46.226 64.787 1.00 36.86 79 MET B O 1
ATOM 3258 N N . ARG B 1 80 ? 37.860 46.370 63.407 1.00 35.62 80 ARG B N 1
ATOM 3259 C CA . ARG B 1 80 ? 36.994 46.982 64.400 1.00 36.47 80 ARG B CA 1
ATOM 3260 C C . ARG B 1 80 ? 36.382 45.814 65.208 1.00 37.47 80 ARG B C 1
ATOM 3261 O O . ARG B 1 80 ? 35.716 44.916 64.663 1.00 37.23 80 ARG B O 1
ATOM 3269 N N . ARG B 1 81 ? 36.664 45.799 66.504 1.00 38.43 81 ARG B N 1
ATOM 3270 C CA . ARG B 1 81 ? 36.605 44.555 67.240 1.00 39.54 81 ARG B CA 1
ATOM 3271 C C . ARG B 1 81 ? 35.235 43.847 67.357 1.00 38.64 81 ARG B C 1
ATOM 3272 O O . ARG B 1 81 ? 35.193 42.598 67.268 1.00 40.86 81 ARG B O 1
ATOM 3280 N N . ASP B 1 82 ? 34.137 44.535 67.609 1.00 35.31 82 ASP B N 1
ATOM 3281 C CA . ASP B 1 82 ? 32.900 43.715 67.752 1.00 34.77 82 ASP B CA 1
ATOM 3282 C C . ASP B 1 82 ? 31.939 44.112 66.661 1.00 34.04 82 ASP B C 1
ATOM 3283 O O . ASP B 1 82 ? 30.850 44.539 66.940 1.00 33.03 82 ASP B O 1
ATOM 3288 N N . LEU B 1 83 ? 32.393 43.974 65.421 1.00 33.64 83 LEU B N 1
ATOM 3289 C CA . LEU B 1 83 ? 31.717 44.493 64.279 1.00 33.75 83 LEU B CA 1
ATOM 3290 C C . LEU B 1 83 ? 30.360 43.835 64.102 1.00 33.52 83 LEU B C 1
ATOM 3291 O O . LEU B 1 83 ? 29.468 44.464 63.610 1.00 32.71 83 LEU B O 1
ATOM 3296 N N . ASP B 1 84 ? 30.212 42.571 64.508 1.00 33.69 84 ASP B N 1
ATOM 3297 C CA . ASP B 1 84 ? 28.920 41.896 64.456 1.00 33.33 84 ASP B CA 1
ATOM 3298 C C . ASP B 1 84 ? 27.846 42.632 65.231 1.00 32.65 84 ASP B C 1
ATOM 3299 O O . ASP B 1 84 ? 26.724 42.662 64.804 1.00 31.91 84 ASP B O 1
ATOM 3304 N N . VAL B 1 85 ? 28.204 43.228 66.362 1.00 32.19 85 VAL B N 1
ATOM 3305 C CA . VAL B 1 85 ? 27.271 44.014 67.150 1.00 31.93 85 VAL B CA 1
ATOM 3306 C C . VAL B 1 85 ? 26.701 45.206 66.382 1.00 31.51 85 VAL B C 1
ATOM 3307 O O . VAL B 1 85 ? 25.510 45.470 66.496 1.00 30.87 85 VAL B O 1
ATOM 3311 N N . LEU B 1 86 ? 27.545 45.922 65.611 1.00 32.02 86 LEU B N 1
ATOM 3312 C CA . LEU B 1 86 ? 27.092 47.059 64.794 1.00 30.97 86 LEU B CA 1
ATOM 3313 C C . LEU B 1 86 ? 26.139 46.543 63.750 1.00 30.52 86 LEU B C 1
ATOM 3314 O O . LEU B 1 86 ? 25.113 47.139 63.480 1.00 30.09 86 LEU B O 1
ATOM 3319 N N . ILE B 1 87 ? 26.496 45.432 63.127 1.00 30.42 87 ILE B N 1
ATOM 3320 C CA . ILE B 1 87 ? 25.715 44.910 62.024 1.00 30.30 87 ILE B CA 1
ATOM 3321 C C . ILE B 1 87 ? 24.328 44.488 62.491 1.00 30.77 87 ILE B C 1
ATOM 3322 O O . ILE B 1 87 ? 23.335 44.743 61.805 1.00 29.51 87 ILE B O 1
ATOM 3327 N N . ALA B 1 88 ? 24.244 43.896 63.681 1.00 29.94 88 ALA B N 1
ATOM 3328 C CA . ALA B 1 88 ? 22.950 43.526 64.249 1.00 30.12 88 ALA B CA 1
ATOM 3329 C C . ALA B 1 88 ? 22.101 44.761 64.527 1.00 30.47 88 ALA B C 1
ATOM 3330 O O . ALA B 1 88 ? 20.920 44.775 64.195 1.00 31.65 88 ALA B O 1
ATOM 3332 N N . LYS B 1 89 ? 22.700 45.825 65.050 1.00 30.84 89 LYS B N 1
ATOM 3333 C CA . LYS B 1 89 ? 21.952 47.051 65.308 1.00 32.10 89 LYS B CA 1
ATOM 3334 C C . LYS B 1 89 ? 21.507 47.751 63.979 1.00 32.38 89 LYS B C 1
ATOM 3335 O O . LYS B 1 89 ? 20.366 48.172 63.837 1.00 32.72 89 LYS B O 1
ATOM 3341 N N . LEU B 1 90 ? 22.392 47.815 63.002 1.00 33.60 90 LEU B N 1
ATOM 3342 C CA . LEU B 1 90 ? 22.043 48.363 61.676 1.00 34.62 90 LEU B CA 1
ATOM 3343 C C . LEU B 1 90 ? 20.930 47.589 60.945 1.00 35.31 90 LEU B C 1
ATOM 3344 O O . LEU B 1 90 ? 20.077 48.184 60.303 1.00 34.88 90 LEU B O 1
ATOM 3349 N N . ASN B 1 91 ? 20.921 46.275 61.113 1.00 36.67 91 ASN B N 1
ATOM 3350 C CA . ASN B 1 91 ? 19.962 45.396 60.459 1.00 38.10 91 ASN B CA 1
ATOM 3351 C C . ASN B 1 91 ? 18.568 45.465 61.094 1.00 38.15 91 ASN B C 1
ATOM 3352 O O . ASN B 1 91 ? 17.628 44.902 60.559 1.00 39.58 91 ASN B O 1
ATOM 3357 N N . GLN B 1 92 ? 18.420 46.149 62.227 1.00 38.84 92 GLN B N 1
ATOM 3358 C CA . GLN B 1 92 ? 17.099 46.380 62.838 1.00 39.20 92 GLN B CA 1
ATOM 3359 C C . GLN B 1 92 ? 16.537 47.784 62.523 1.00 39.44 92 GLN B C 1
ATOM 3360 O O . GLN B 1 92 ? 15.496 48.150 63.013 1.00 39.33 92 GLN B O 1
ATOM 3366 N N . ILE B 1 93 ? 17.238 48.573 61.714 1.00 39.59 93 ILE B N 1
ATOM 3367 C CA . ILE B 1 93 ? 16.706 49.875 61.312 1.00 39.62 93 ILE B CA 1
ATOM 3368 C C . ILE B 1 93 ? 15.803 49.688 60.115 1.00 39.94 93 ILE B C 1
ATOM 3369 O O . ILE B 1 93 ? 16.213 49.154 59.110 1.00 38.40 93 ILE B O 1
ATOM 3374 N N . ASP B 1 94 ? 14.549 50.093 60.279 1.00 42.20 94 ASP B N 1
ATOM 3375 C CA . ASP B 1 94 ? 13.479 49.846 59.293 1.00 44.12 94 ASP B CA 1
ATOM 3376 C C . ASP B 1 94 ? 13.774 50.236 57.845 1.00 44.13 94 ASP B C 1
ATOM 3377 O O . ASP B 1 94 ? 13.795 49.358 56.964 1.00 46.03 94 ASP B O 1
ATOM 3382 N N . GLY B 1 95 ? 14.043 51.509 57.571 1.00 43.03 95 GLY B N 1
ATOM 3383 C CA . GLY B 1 95 ? 14.304 51.910 56.189 1.00 42.19 95 GLY B CA 1
ATOM 3384 C C . GLY B 1 95 ? 15.604 51.409 55.545 1.00 42.35 95 GLY B C 1
ATOM 3385 O O . GLY B 1 95 ? 15.836 51.616 54.344 1.00 41.93 95 GLY B O 1
ATOM 3386 N N . ILE B 1 96 ? 16.465 50.753 56.320 1.00 41.47 96 ILE B N 1
ATOM 3387 C CA . ILE B 1 96 ? 17.727 50.253 55.768 1.00 41.17 96 ILE B CA 1
ATOM 3388 C C . ILE B 1 96 ? 17.522 48.893 55.133 1.00 41.49 96 ILE B C 1
ATOM 3389 O O . ILE B 1 96 ? 17.155 47.962 55.801 1.00 41.93 96 ILE B O 1
ATOM 3394 N N . GLU B 1 97 ? 17.763 48.783 53.845 1.00 42.81 97 GLU B N 1
ATOM 3395 C CA . GLU B 1 97 ? 17.474 47.563 53.100 1.00 44.20 97 GLU B CA 1
ATOM 3396 C C . GLU B 1 97 ? 18.683 46.705 52.807 1.00 44.55 97 GLU B C 1
ATOM 3397 O O . GLU B 1 97 ? 18.557 45.487 52.736 1.00 44.77 97 GLU B O 1
ATOM 3403 N N . ASP B 1 98 ? 19.835 47.336 52.583 1.00 44.71 98 ASP B N 1
ATOM 3404 C CA . ASP B 1 98 ? 21.066 46.617 52.274 1.00 45.09 98 ASP B CA 1
ATOM 3405 C C . ASP B 1 98 ? 22.252 47.147 53.093 1.00 43.45 98 ASP B C 1
ATOM 3406 O O . ASP B 1 98 ? 22.407 48.339 53.346 1.00 42.17 98 ASP B O 1
ATOM 3411 N N . ILE B 1 99 ? 23.046 46.219 53.574 1.00 42.26 99 ILE B N 1
ATOM 3412 C CA . ILE B 1 99 ? 24.264 46.557 54.277 1.00 41.18 99 ILE B CA 1
ATOM 3413 C C . ILE B 1 99 ? 25.309 45.783 53.563 1.00 40.35 99 ILE B C 1
ATOM 3414 O O . ILE B 1 99 ? 25.133 44.588 53.340 1.00 40.96 99 ILE B O 1
ATOM 3419 N N . GLY B 1 100 ? 26.372 46.468 53.161 1.00 38.99 100 GLY B N 1
ATOM 3420 C CA . GLY B 1 100 ? 27.525 45.821 52.577 1.00 38.01 100 GLY B CA 1
ATOM 3421 C C . GLY B 1 100 ? 28.761 46.149 53.388 1.00 37.36 100 GLY B C 1
ATOM 3422 O O . GLY B 1 100 ? 28.791 47.072 54.191 1.00 37.35 100 GLY B O 1
ATOM 3423 N N . LEU B 1 101 ? 29.788 45.344 53.189 1.00 36.89 101 LEU B N 1
ATOM 3424 C CA . LEU B 1 101 ? 31.077 45.575 53.811 1.00 36.23 101 LEU B CA 1
ATOM 3425 C C . LEU B 1 101 ? 32.200 45.552 52.777 1.00 34.47 101 LEU B C 1
ATOM 3426 O O . LEU B 1 101 ? 32.215 44.714 51.889 1.00 33.00 101 LEU B O 1
ATOM 3431 N N . THR B 1 102 ? 33.150 46.454 52.899 1.00 34.43 102 THR B N 1
ATOM 3432 C CA . THR B 1 102 ? 34.274 46.490 51.944 1.00 35.21 102 THR B CA 1
ATOM 3433 C C . THR B 1 102 ? 35.591 46.201 52.663 1.00 34.83 102 THR B C 1
ATOM 3434 O O . THR B 1 102 ? 35.938 46.891 53.600 1.00 36.16 102 THR B O 1
ATOM 3438 N N . THR B 1 103 ? 36.279 45.146 52.253 1.00 33.44 103 THR B N 1
ATOM 3439 C CA . THR B 1 103 ? 37.318 44.539 53.087 1.00 32.86 103 THR B CA 1
ATOM 3440 C C . THR B 1 103 ? 38.445 43.969 52.219 1.00 33.05 103 THR B C 1
ATOM 3441 O O . THR B 1 103 ? 38.173 43.473 51.139 1.00 33.65 103 THR B O 1
ATOM 3445 N N . ASN B 1 104 ? 39.682 43.964 52.714 1.00 32.63 104 ASN B N 1
ATOM 3446 C CA . ASN B 1 104 ? 40.715 43.160 52.081 1.00 33.40 104 ASN B CA 1
ATOM 3447 C C . ASN B 1 104 ? 40.522 41.640 52.247 1.00 33.02 104 ASN B C 1
ATOM 3448 O O . ASN B 1 104 ? 41.232 40.843 51.627 1.00 31.75 104 ASN B O 1
ATOM 3453 N N . GLY B 1 105 ? 39.544 41.240 53.079 1.00 32.80 105 GLY B N 1
ATOM 3454 C CA . GLY B 1 105 ? 39.179 39.834 53.244 1.00 32.94 105 GLY B CA 1
ATOM 3455 C C . GLY B 1 105 ? 40.059 38.990 54.154 1.00 33.23 105 GLY B C 1
ATOM 3456 O O . GLY B 1 105 ? 39.742 37.818 54.363 1.00 33.25 105 GLY B O 1
ATOM 3457 N N . LEU B 1 106 ? 41.180 39.549 54.664 1.00 33.52 106 LEU B N 1
ATOM 3458 C CA . LEU B 1 106 ? 42.170 38.745 55.383 1.00 33.47 106 LEU B CA 1
ATOM 3459 C C . LEU B 1 106 ? 41.530 38.109 56.626 1.00 33.81 106 LEU B C 1
ATOM 3460 O O . LEU B 1 106 ? 41.860 36.975 56.998 1.00 33.95 106 LEU B O 1
ATOM 3465 N N . LEU B 1 107 ? 40.642 38.851 57.270 1.00 33.27 107 LEU B N 1
ATOM 3466 C CA . LEU B 1 107 ? 40.102 38.415 58.546 1.00 34.18 107 LEU B CA 1
ATOM 3467 C C . LEU B 1 107 ? 38.784 37.685 58.403 1.00 33.53 107 LEU B C 1
ATOM 3468 O O . LEU B 1 107 ? 38.124 37.434 59.381 1.00 33.71 107 LEU B O 1
ATOM 3473 N N . LEU B 1 108 ? 38.457 37.249 57.196 1.00 34.14 108 LEU B N 1
ATOM 3474 C CA . LEU B 1 108 ? 37.148 36.677 56.944 1.00 34.88 108 LEU B CA 1
ATOM 3475 C C . LEU B 1 108 ? 36.993 35.303 57.651 1.00 34.85 108 LEU B C 1
ATOM 3476 O O . LEU B 1 108 ? 35.906 34.950 58.088 1.00 33.53 108 LEU B O 1
ATOM 3481 N N . LYS B 1 109 ? 38.071 34.536 57.749 1.00 35.42 109 LYS B N 1
ATOM 3482 C CA . LYS B 1 109 ? 38.024 33.224 58.455 1.00 36.89 109 LYS B CA 1
ATOM 3483 C C . LYS B 1 109 ? 37.868 33.364 59.959 1.00 36.86 109 LYS B C 1
ATOM 3484 O O . LYS B 1 109 ? 37.253 32.516 60.614 1.00 37.22 109 LYS B O 1
ATOM 3490 N N . LYS B 1 110 ? 38.400 34.458 60.484 1.00 36.81 110 LYS B N 1
ATOM 3491 C CA . LYS B 1 110 ? 38.184 34.799 61.893 1.00 38.01 110 LYS B CA 1
ATOM 3492 C C . LYS B 1 110 ? 36.781 35.421 62.279 1.00 36.52 110 LYS B C 1
ATOM 3493 O O . LYS B 1 110 ? 36.277 35.147 63.327 1.00 35.85 110 LYS B O 1
ATOM 3499 N N . HIS B 1 111 ? 36.207 36.268 61.450 1.00 35.63 111 HIS B N 1
ATOM 3500 C CA . HIS B 1 111 ? 35.060 37.068 61.851 1.00 35.70 111 HIS B CA 1
ATOM 3501 C C . HIS B 1 111 ? 33.859 36.890 60.936 1.00 34.87 111 HIS B C 1
ATOM 3502 O O . HIS B 1 111 ? 32.822 37.480 61.181 1.00 35.07 111 HIS B O 1
ATOM 3509 N N . GLY B 1 112 ? 33.976 36.054 59.911 1.00 34.60 112 GLY B N 1
ATOM 3510 C CA . GLY B 1 112 ? 32.969 35.994 58.852 1.00 34.35 112 GLY B CA 1
ATOM 3511 C C . GLY B 1 112 ? 31.634 35.421 59.319 1.00 33.67 112 GLY B C 1
ATOM 3512 O O . GLY B 1 112 ? 30.585 35.942 58.959 1.00 33.38 112 GLY B O 1
ATOM 3513 N N . GLN B 1 113 ? 31.686 34.363 60.119 1.00 32.53 113 GLN B N 1
ATOM 3514 C CA . GLN B 1 113 ? 30.487 33.648 60.542 1.00 33.66 113 GLN B CA 1
ATOM 3515 C C . GLN B 1 113 ? 29.619 34.511 61.465 1.00 33.78 113 GLN B C 1
ATOM 3516 O O . GLN B 1 113 ? 28.435 34.669 61.252 1.00 34.16 113 GLN B O 1
ATOM 3522 N N . LYS B 1 114 ? 30.270 35.095 62.441 1.00 33.79 114 LYS B N 1
ATOM 3523 C CA . LYS B 1 114 ? 29.745 36.114 63.328 1.00 34.62 114 LYS B CA 1
ATOM 3524 C C . LYS B 1 114 ? 28.996 37.260 62.605 1.00 34.21 114 LYS B C 1
ATOM 3525 O O . LYS B 1 114 ? 27.946 37.740 63.049 1.00 33.12 114 LYS B O 1
ATOM 3531 N N . LEU B 1 115 ? 29.578 37.730 61.510 1.00 33.22 115 LEU B N 1
ATOM 3532 C CA . LEU B 1 115 ? 29.005 38.837 60.768 1.00 32.89 115 LEU B CA 1
ATOM 3533 C C . LEU B 1 115 ? 27.768 38.364 60.009 1.00 32.59 115 LEU B C 1
ATOM 3534 O O . LEU B 1 115 ? 26.763 39.067 59.950 1.00 30.87 115 LEU B O 1
ATOM 3539 N N . TYR B 1 116 ? 27.857 37.155 59.456 1.00 32.91 116 TYR B N 1
ATOM 3540 C CA . TYR B 1 116 ? 26.743 36.557 58.726 1.00 32.57 116 TYR B CA 1
ATOM 3541 C C . TYR B 1 116 ? 25.598 36.370 59.665 1.00 32.57 116 TYR B C 1
ATOM 3542 O O . TYR B 1 116 ? 24.444 36.731 59.340 1.00 32.12 116 TYR B O 1
ATOM 3551 N N . ASP B 1 117 ? 25.894 35.825 60.838 1.00 32.23 117 ASP B N 1
ATOM 3552 C CA . ASP B 1 117 ? 24.848 35.559 61.831 1.00 33.08 117 ASP B CA 1
ATOM 3553 C C . ASP B 1 117 ? 24.213 36.846 62.337 1.00 33.23 117 ASP B C 1
ATOM 3554 O O . ASP B 1 117 ? 23.105 36.825 62.779 1.00 35.02 117 ASP B O 1
ATOM 3559 N N . ALA B 1 118 ? 24.908 37.966 62.278 1.00 33.55 118 ALA B N 1
ATOM 3560 C CA . ALA B 1 118 ? 24.355 39.250 62.683 1.00 33.23 118 ALA B CA 1
ATOM 3561 C C . ALA B 1 118 ? 23.499 39.896 61.592 1.00 33.71 118 ALA B C 1
ATOM 3562 O O . ALA B 1 118 ? 22.901 40.956 61.823 1.00 34.35 118 ALA B O 1
ATOM 3564 N N . GLY B 1 119 ? 23.495 39.312 60.393 1.00 33.98 119 GLY B N 1
ATOM 3565 C CA . GLY B 1 119 ? 22.678 39.786 59.273 1.00 33.21 119 GLY B CA 1
ATOM 3566 C C . GLY B 1 119 ? 23.454 40.211 58.022 1.00 33.39 119 GLY B C 1
ATOM 3567 O O . GLY B 1 119 ? 22.858 40.623 57.021 1.00 31.97 119 GLY B O 1
ATOM 3568 N N . LEU B 1 120 ? 24.788 40.146 58.051 1.00 33.83 120 LEU B N 1
ATOM 3569 C CA . LEU B 1 120 ? 25.572 40.512 56.843 1.00 34.13 120 LEU B CA 1
ATOM 3570 C C . LEU B 1 120 ? 25.361 39.451 55.741 1.00 34.40 120 LEU B C 1
ATOM 3571 O O . LEU B 1 120 ? 25.424 38.241 55.990 1.00 33.89 120 LEU B O 1
ATOM 3576 N N . ARG B 1 121 ? 25.069 39.910 54.544 1.00 34.99 121 ARG B N 1
ATOM 3577 C CA . ARG B 1 121 ? 24.823 39.038 53.403 1.00 36.99 121 ARG B CA 1
ATOM 3578 C C . ARG B 1 121 ? 25.761 39.295 52.189 1.00 38.39 121 ARG B C 1
ATOM 3579 O O . ARG B 1 121 ? 25.943 38.395 51.390 1.00 38.55 121 ARG B O 1
ATOM 3587 N N . ARG B 1 122 ? 26.302 40.511 52.059 1.00 39.60 122 ARG B N 1
ATOM 3588 C CA . ARG B 1 122 ? 27.106 40.921 50.894 1.00 41.49 122 ARG B CA 1
ATOM 3589 C C . ARG B 1 122 ? 28.426 41.516 51.308 1.00 40.50 122 ARG B C 1
ATOM 3590 O O . ARG B 1 122 ? 28.505 42.285 52.269 1.00 40.34 122 ARG B O 1
ATOM 3598 N N . ILE B 1 123 ? 29.466 41.177 50.564 1.00 40.07 123 ILE B N 1
ATOM 3599 C CA . ILE B 1 123 ? 30.777 41.778 50.785 1.00 39.54 123 ILE B CA 1
ATOM 3600 C C . ILE B 1 123 ? 31.460 42.065 49.473 1.00 38.95 123 ILE B C 1
ATOM 3601 O O . ILE B 1 123 ? 31.319 41.344 48.489 1.00 37.79 123 ILE B O 1
ATOM 3606 N N . ASN B 1 124 ? 32.220 43.143 49.499 1.00 39.41 124 ASN B N 1
ATOM 3607 C CA . ASN B 1 124 ? 33.102 43.520 48.420 1.00 39.78 124 ASN B CA 1
ATOM 3608 C C . ASN B 1 124 ? 34.514 43.318 48.890 1.00 38.08 124 ASN B C 1
ATOM 3609 O O . ASN B 1 124 ? 34.950 44.035 49.757 1.00 38.23 124 ASN B O 1
ATOM 3614 N N . VAL B 1 125 ? 35.226 42.364 48.303 1.00 37.59 125 VAL B N 1
ATOM 3615 C CA . VAL B 1 125 ? 36.644 42.141 48.616 1.00 37.23 125 VAL B CA 1
ATOM 3616 C C . VAL B 1 125 ? 37.562 42.808 47.596 1.00 37.52 125 VAL B C 1
ATOM 3617 O O . VAL B 1 125 ? 37.528 42.508 46.401 1.00 37.54 125 VAL B O 1
ATOM 3621 N N . SER B 1 126 ? 38.380 43.734 48.069 1.00 37.56 126 SER B N 1
ATOM 3622 C CA . SER B 1 126 ? 39.367 44.356 47.220 1.00 37.60 126 SER B CA 1
ATOM 3623 C C . SER B 1 126 ? 40.522 43.398 47.171 1.00 37.58 126 SER B C 1
ATOM 3624 O O . SER B 1 126 ? 40.894 42.886 48.192 1.00 39.18 126 SER B O 1
ATOM 3627 N N . LEU B 1 127 ? 41.061 43.169 45.980 1.00 37.55 127 LEU B N 1
ATOM 3628 C CA . LEU B 1 127 ? 42.212 42.321 45.726 1.00 37.58 127 LEU B CA 1
ATOM 3629 C C . LEU B 1 127 ? 42.826 42.807 44.389 1.00 37.83 127 LEU B C 1
ATOM 3630 O O . LEU B 1 127 ? 42.238 42.637 43.318 1.00 38.18 127 LEU B O 1
ATOM 3635 N N . ASP B 1 128 ? 43.990 43.428 44.476 1.00 38.00 128 ASP B N 1
ATOM 3636 C CA . ASP B 1 128 ? 44.592 44.167 43.376 1.00 38.33 128 ASP B CA 1
ATOM 3637 C C . ASP B 1 128 ? 45.514 43.302 42.478 1.00 38.74 128 ASP B C 1
ATOM 3638 O O . ASP B 1 128 ? 45.990 43.760 41.426 1.00 38.18 128 ASP B O 1
ATOM 3643 N N . ALA B 1 129 ? 45.749 42.062 42.898 1.00 39.22 129 ALA B N 1
ATOM 3644 C CA . ALA B 1 129 ? 46.293 41.043 42.010 1.00 39.91 129 ALA B CA 1
ATOM 3645 C C . ALA B 1 129 ? 45.941 39.619 42.474 1.00 40.50 129 ALA B C 1
ATOM 3646 O O . ALA B 1 129 ? 45.533 39.409 43.610 1.00 40.65 129 ALA B O 1
ATOM 3648 N N . ILE B 1 130 ? 46.118 38.651 41.578 1.00 41.91 130 ILE B N 1
ATOM 3649 C CA . ILE B 1 130 ? 45.942 37.234 41.889 1.00 42.96 130 ILE B CA 1
ATOM 3650 C C . ILE B 1 130 ? 47.267 36.487 42.013 1.00 43.94 130 ILE B C 1
ATOM 3651 O O . ILE B 1 130 ? 47.314 35.434 42.677 1.00 44.44 130 ILE B O 1
ATOM 3656 N N . ASP B 1 131 ? 48.317 37.004 41.345 1.00 44.98 131 ASP B N 1
ATOM 3657 C CA . ASP B 1 131 ? 49.676 36.599 41.627 1.00 45.87 131 ASP B CA 1
ATOM 3658 C C . ASP B 1 131 ? 49.947 36.892 43.100 1.00 46.03 131 ASP B C 1
ATOM 3659 O O . ASP B 1 131 ? 49.397 38.020 43.663 1.00 49.43 131 ASP B O 1
ATOM 3664 N N . ASP B 1 132 ? 50.721 35.853 43.762 1.00 47.45 132 ASP B N 1
ATOM 3665 C CA . ASP B 1 132 ? 50.979 36.037 45.191 1.00 47.10 132 ASP B CA 1
ATOM 3666 C C . ASP B 1 132 ? 52.154 36.993 45.373 1.00 48.20 132 ASP B C 1
ATOM 3667 O O . ASP B 1 132 ? 52.193 37.734 46.356 1.00 50.00 132 ASP B O 1
ATOM 3672 N N . THR B 1 133 ? 53.098 36.979 44.445 1.00 47.30 133 THR B N 1
ATOM 3673 C CA . THR B 1 133 ? 54.253 37.835 44.595 1.00 48.22 133 THR B CA 1
ATOM 3674 C C . THR B 1 133 ? 53.654 39.292 44.655 1.00 48.61 133 THR B C 1
ATOM 3675 O O . THR B 1 133 ? 53.760 40.110 45.701 1.00 51.27 133 THR B O 1
ATOM 3679 N N . LEU B 1 134 ? 52.996 39.584 43.525 1.00 47.15 134 LEU B N 1
ATOM 3680 C CA . LEU B 1 134 ? 52.739 41.047 43.033 1.00 45.81 134 LEU B CA 1
ATOM 3681 C C . LEU B 1 134 ? 51.669 41.651 43.991 1.00 45.77 134 LEU B C 1
ATOM 3682 O O . LEU B 1 134 ? 51.506 42.909 44.277 1.00 45.76 134 LEU B O 1
ATOM 3687 N N . PHE B 1 135 ? 50.875 40.710 44.460 1.00 43.74 135 PHE B N 1
ATOM 3688 C CA . PHE B 1 135 ? 50.012 41.076 45.528 1.00 43.73 135 PHE B CA 1
ATOM 3689 C C . PHE B 1 135 ? 50.791 41.542 46.762 1.00 43.44 135 PHE B C 1
ATOM 3690 O O . PHE B 1 135 ? 50.423 42.589 47.321 1.00 42.71 135 PHE B O 1
ATOM 3698 N N . GLN B 1 136 ? 51.837 40.797 47.160 1.00 42.55 136 GLN B N 1
ATOM 3699 C CA . GLN B 1 136 ? 52.624 41.180 48.328 1.00 43.43 136 GLN B CA 1
ATOM 3700 C C . GLN B 1 136 ? 53.334 42.534 48.116 1.00 44.06 136 GLN B C 1
ATOM 3701 O O . GLN B 1 136 ? 53.386 43.346 49.096 1.00 46.10 136 GLN B O 1
ATOM 3707 N N . SER B 1 137 ? 53.942 42.757 46.890 1.00 43.41 137 SER B N 1
ATOM 3708 C CA . SER B 1 137 ? 54.709 44.016 46.629 1.00 43.32 137 SER B CA 1
ATOM 3709 C C . SER B 1 137 ? 53.720 45.222 46.686 1.00 42.66 137 SER B C 1
ATOM 3710 O O . SER B 1 137 ? 54.079 46.319 47.133 1.00 42.38 137 SER B O 1
ATOM 3713 N N . ILE B 1 138 ? 52.464 44.975 46.318 1.00 42.77 138 ILE B N 1
ATOM 3714 C CA . ILE B 1 138 ? 51.422 45.963 46.543 1.00 42.59 138 ILE B CA 1
ATOM 3715 C C . ILE B 1 138 ? 51.116 46.145 48.042 1.00 42.09 138 ILE B C 1
ATOM 3716 O O . ILE B 1 138 ? 51.004 47.306 48.525 1.00 43.43 138 ILE B O 1
ATOM 3721 N N . ASN B 1 139 ? 50.916 45.038 48.771 1.00 41.95 139 ASN B N 1
ATOM 3722 C CA . ASN B 1 139 ? 50.339 45.131 50.150 1.00 41.91 139 ASN B CA 1
ATOM 3723 C C . ASN B 1 139 ? 51.441 45.332 51.283 1.00 41.75 139 ASN B C 1
ATOM 3724 O O . ASN B 1 139 ? 51.165 45.763 52.411 1.00 43.14 139 ASN B O 1
ATOM 3729 N N . ASN B 1 140 ? 52.699 45.066 50.943 1.00 42.14 140 ASN B N 1
ATOM 3730 C CA . ASN B 1 140 ? 53.849 45.304 51.891 1.00 41.81 140 ASN B CA 1
ATOM 3731 C C . ASN B 1 140 ? 53.656 44.617 53.263 1.00 41.60 140 ASN B C 1
ATOM 3732 O O . ASN B 1 140 ? 54.169 45.138 54.335 1.00 41.91 140 ASN B O 1
ATOM 3737 N N . ARG B 1 141 ? 52.860 43.552 53.352 1.00 41.99 141 ARG B N 1
ATOM 3738 C CA . ARG B 1 141 ? 52.735 42.880 54.680 1.00 42.05 141 ARG B CA 1
ATOM 3739 C C . ARG B 1 141 ? 52.951 41.322 54.537 1.00 42.39 141 ARG B C 1
ATOM 3740 O O . ARG B 1 141 ? 52.489 40.527 55.400 1.00 42.30 141 ARG B O 1
ATOM 3748 N N . ASN B 1 142 ? 53.645 40.909 53.442 1.00 42.14 142 ASN B N 1
ATOM 3749 C CA . ASN B 1 142 ? 53.945 39.502 53.171 1.00 42.09 142 ASN B CA 1
ATOM 3750 C C . ASN B 1 142 ? 52.718 38.589 53.085 1.00 42.83 142 ASN B C 1
ATOM 3751 O O . ASN B 1 142 ? 52.820 37.391 53.402 1.00 42.58 142 ASN B O 1
ATOM 3756 N N . ILE B 1 143 ? 51.577 39.136 52.654 1.00 42.41 143 ILE B N 1
ATOM 3757 C CA . ILE B 1 143 ? 50.418 38.320 52.437 1.00 43.57 143 ILE B CA 1
ATOM 3758 C C . ILE B 1 143 ? 50.620 37.854 50.942 1.00 44.56 143 ILE B C 1
ATOM 3759 O O . ILE B 1 143 ? 51.131 38.599 50.045 1.00 45.77 143 ILE B O 1
ATOM 3764 N N . LYS B 1 144 ? 50.234 36.589 50.741 1.00 44.35 144 LYS B N 1
ATOM 3765 C CA . LYS B 1 144 ? 50.025 35.986 49.388 1.00 42.51 144 LYS B CA 1
ATOM 3766 C C . LYS B 1 144 ? 48.504 36.233 48.962 1.00 41.76 144 LYS B C 1
ATOM 3767 O O . LYS B 1 144 ? 47.618 36.259 49.844 1.00 41.71 144 LYS B O 1
ATOM 3773 N N . ALA B 1 145 ? 48.236 36.445 47.637 1.00 40.89 145 ALA B N 1
ATOM 3774 C CA . ALA B 1 145 ? 46.862 36.508 47.093 1.00 39.46 145 ALA B CA 1
ATOM 3775 C C . ALA B 1 145 ? 46.115 35.198 47.365 1.00 38.78 145 ALA B C 1
ATOM 3776 O O . ALA B 1 145 ? 44.915 35.217 47.670 1.00 38.61 145 ALA B O 1
ATOM 3778 N N . THR B 1 146 ? 46.826 34.077 47.295 1.00 37.65 146 THR B N 1
ATOM 3779 C CA . THR B 1 146 ? 46.275 32.748 47.527 1.00 37.14 146 THR B CA 1
ATOM 3780 C C . THR B 1 146 ? 45.534 32.711 48.875 1.00 36.76 146 THR B C 1
ATOM 3781 O O . THR B 1 146 ? 44.480 32.090 49.000 1.00 36.43 146 THR B O 1
ATOM 3785 N N . THR B 1 147 ? 46.091 33.394 49.868 1.00 35.89 147 THR B N 1
ATOM 3786 C CA . THR B 1 147 ? 45.485 33.479 51.178 1.00 35.87 147 THR B CA 1
ATOM 3787 C C . THR B 1 147 ? 44.095 34.138 51.074 1.00 35.75 147 THR B C 1
ATOM 3788 O O . THR B 1 147 ? 43.111 33.622 51.614 1.00 35.48 147 THR B O 1
ATOM 3792 N N . ILE B 1 148 ? 44.026 35.286 50.410 1.00 35.03 148 ILE B N 1
ATOM 3793 C CA . ILE B 1 148 ? 42.744 35.988 50.268 1.00 35.46 148 ILE B CA 1
ATOM 3794 C C . ILE B 1 148 ? 41.756 35.228 49.408 1.00 35.71 148 ILE B C 1
ATOM 3795 O O . ILE B 1 148 ? 40.585 35.247 49.715 1.00 37.15 148 ILE B O 1
ATOM 3800 N N . LEU B 1 149 ? 42.213 34.533 48.381 1.00 36.43 149 LEU B N 1
ATOM 3801 C CA . LEU B 1 149 ? 41.388 33.598 47.611 1.00 36.60 149 LEU B CA 1
ATOM 3802 C C . LEU B 1 149 ? 40.743 32.533 48.490 1.00 37.05 149 LEU B C 1
ATOM 3803 O O . LEU B 1 149 ? 39.583 32.178 48.275 1.00 36.98 149 LEU B O 1
ATOM 3808 N N . GLU B 1 150 ? 41.486 32.020 49.472 1.00 37.48 150 GLU B N 1
ATOM 3809 C CA . GLU B 1 150 ? 40.954 31.019 50.397 1.00 37.66 150 GLU B CA 1
ATOM 3810 C C . GLU B 1 150 ? 39.935 31.661 51.342 1.00 37.57 150 GLU B C 1
ATOM 3811 O O . GLU B 1 150 ? 38.939 31.031 51.691 1.00 37.25 150 GLU B O 1
ATOM 3817 N N . GLN B 1 151 ? 40.177 32.918 51.723 1.00 37.22 151 GLN B N 1
ATOM 3818 C CA . GLN B 1 151 ? 39.231 33.669 52.550 1.00 37.18 151 GLN B CA 1
ATOM 3819 C C . GLN B 1 151 ? 37.945 33.910 51.754 1.00 37.02 151 GLN B C 1
ATOM 3820 O O . GLN B 1 151 ? 36.880 33.673 52.259 1.00 36.20 151 GLN B O 1
ATOM 3826 N N . ILE B 1 152 ? 38.064 34.382 50.505 1.00 36.94 152 ILE B N 1
ATOM 3827 C CA . ILE B 1 152 ? 36.911 34.473 49.611 1.00 37.20 152 ILE B CA 1
ATOM 3828 C C . ILE B 1 152 ? 36.101 33.155 49.563 1.00 37.85 152 ILE B C 1
ATOM 3829 O O . ILE B 1 152 ? 34.872 33.187 49.647 1.00 38.13 152 ILE B O 1
ATOM 3834 N N . ASP B 1 153 ? 36.773 32.010 49.460 1.00 38.56 153 ASP B N 1
ATOM 3835 C CA . ASP B 1 153 ? 36.074 30.728 49.340 1.00 39.09 153 ASP B CA 1
ATOM 3836 C C . ASP B 1 153 ? 35.359 30.384 50.636 1.00 39.20 153 ASP B C 1
ATOM 3837 O O . ASP B 1 153 ? 34.246 29.881 50.595 1.00 40.07 153 ASP B O 1
ATOM 3842 N N . TYR B 1 154 ? 35.994 30.644 51.778 1.00 38.52 154 TYR B N 1
ATOM 3843 C CA . TYR B 1 154 ? 35.325 30.489 53.050 1.00 37.93 154 TYR B CA 1
ATOM 3844 C C . TYR B 1 154 ? 34.073 31.361 53.104 1.00 37.96 154 TYR B C 1
ATOM 3845 O O . TYR B 1 154 ? 32.989 30.859 53.423 1.00 37.73 154 TYR B O 1
ATOM 3854 N N . ALA B 1 155 ? 34.211 32.652 52.803 1.00 37.50 155 ALA B N 1
ATOM 3855 C CA . ALA B 1 155 ? 33.072 33.568 52.896 1.00 38.03 155 ALA B CA 1
ATOM 3856 C C . ALA B 1 155 ? 31.876 33.058 52.070 1.00 38.28 155 ALA B C 1
ATOM 3857 O O . ALA B 1 155 ? 30.750 33.015 52.532 1.00 37.86 155 ALA B O 1
ATOM 3859 N N . THR B 1 156 ? 32.165 32.608 50.858 1.00 39.06 156 THR B N 1
ATOM 3860 C CA . THR B 1 156 ? 31.175 32.008 49.967 1.00 39.04 156 THR B CA 1
ATOM 3861 C C . THR B 1 156 ? 30.549 30.743 50.552 1.00 38.69 156 THR B C 1
ATOM 3862 O O . THR B 1 156 ? 29.371 30.487 50.339 1.00 39.07 156 THR B O 1
ATOM 3866 N N . SER B 1 157 ? 31.324 29.958 51.301 1.00 38.29 157 SER B N 1
ATOM 3867 C CA . SER B 1 157 ? 30.834 28.689 51.826 1.00 38.26 157 SER B CA 1
ATOM 3868 C C . SER B 1 157 ? 29.852 28.873 52.985 1.00 38.36 157 SER B C 1
ATOM 3869 O O . SER B 1 157 ? 29.036 27.998 53.245 1.00 37.96 157 SER B O 1
ATOM 3872 N N . ILE B 1 158 ? 29.950 29.996 53.696 1.00 38.16 158 ILE B N 1
ATOM 3873 C CA . ILE B 1 158 ? 29.045 30.260 54.814 1.00 38.31 158 ILE B CA 1
ATOM 3874 C C . ILE B 1 158 ? 27.832 31.055 54.378 1.00 38.30 158 ILE B C 1
ATOM 3875 O O . ILE B 1 158 ? 27.006 31.397 55.210 1.00 40.20 158 ILE B O 1
ATOM 3880 N N . GLY B 1 159 ? 27.732 31.353 53.080 1.00 37.99 159 GLY B N 1
ATOM 3881 C CA . GLY B 1 159 ? 26.532 31.930 52.491 1.00 37.59 159 GLY B CA 1
ATOM 3882 C C . GLY B 1 159 ? 26.658 33.385 52.089 1.00 37.32 159 GLY B C 1
ATOM 3883 O O . GLY B 1 159 ? 25.706 33.951 51.576 1.00 36.37 159 GLY B O 1
ATOM 3884 N N . LEU B 1 160 ? 27.817 34.002 52.330 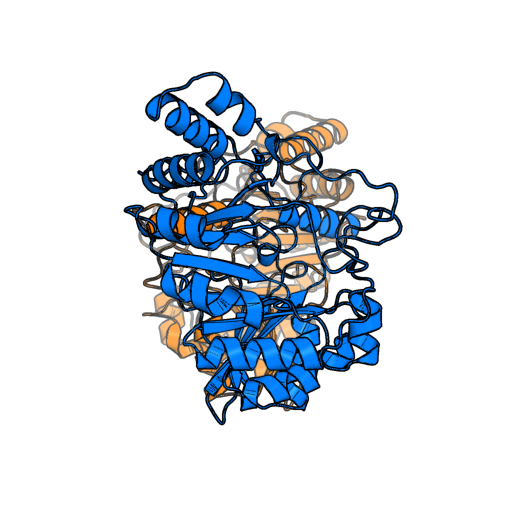1.00 37.80 160 LEU B N 1
ATOM 3885 C CA . LEU B 1 160 ? 28.023 35.379 51.893 1.00 38.33 160 LEU B CA 1
ATOM 3886 C C . LEU B 1 160 ? 28.037 35.454 50.360 1.00 39.21 160 LEU B C 1
ATOM 3887 O O . LEU B 1 160 ? 28.452 34.485 49.692 1.00 39.17 160 LEU B O 1
ATOM 3892 N N . ASN B 1 161 ? 27.535 36.571 49.819 1.00 39.42 161 ASN B N 1
ATOM 3893 C CA . ASN B 1 161 ? 27.671 36.883 48.395 1.00 39.88 161 ASN B CA 1
ATOM 3894 C C . ASN B 1 161 ? 28.932 37.730 48.247 1.00 39.67 161 ASN B C 1
ATOM 3895 O O . ASN B 1 161 ? 29.043 38.789 48.866 1.00 40.08 161 ASN B O 1
ATOM 3900 N N . VAL B 1 162 ? 29.899 37.253 47.466 1.00 38.50 162 VAL B N 1
ATOM 3901 C CA . VAL B 1 162 ? 31.145 37.967 47.340 1.00 38.13 162 VAL B CA 1
ATOM 3902 C C . VAL B 1 162 ? 31.300 38.591 45.951 1.00 37.92 162 VAL B C 1
ATOM 3903 O O . VAL B 1 162 ? 31.123 37.919 44.944 1.00 37.48 162 VAL B O 1
ATOM 3907 N N . LYS B 1 163 ? 31.626 39.874 45.920 1.00 37.73 163 LYS B N 1
ATOM 3908 C CA . LYS B 1 163 ? 32.117 40.526 44.711 1.00 38.78 163 LYS B CA 1
ATOM 3909 C C . LYS B 1 163 ? 33.547 41.014 44.952 1.00 38.35 163 LYS B C 1
ATOM 3910 O O . LYS B 1 163 ? 33.933 41.261 46.086 1.00 38.77 163 LYS B O 1
ATOM 3916 N N . VAL B 1 164 ? 34.320 41.159 43.883 1.00 38.32 164 VAL B N 1
ATOM 3917 C CA . VAL B 1 164 ? 35.757 41.516 43.954 1.00 38.01 164 VAL B CA 1
ATOM 3918 C C . VAL B 1 164 ? 36.036 42.830 43.214 1.00 37.97 164 VAL B C 1
ATOM 3919 O O . VAL B 1 164 ? 35.540 43.040 42.127 1.00 37.35 164 VAL B O 1
ATOM 3923 N N . ASN B 1 165 ? 36.789 43.722 43.854 1.00 38.82 165 ASN B N 1
ATOM 3924 C CA . ASN B 1 165 ? 37.148 45.039 43.335 1.00 39.04 165 ASN B CA 1
ATOM 3925 C C . ASN B 1 165 ? 38.653 45.084 43.088 1.00 38.17 165 ASN B C 1
ATOM 3926 O O . ASN B 1 165 ? 39.444 44.945 44.029 1.00 37.17 165 ASN B O 1
ATOM 3931 N N . VAL B 1 166 ? 39.031 45.340 41.832 1.00 37.23 166 VAL B N 1
ATOM 3932 C CA . VAL B 1 166 ? 40.434 45.490 41.404 1.00 36.45 166 VAL B CA 1
ATOM 3933 C C . VAL B 1 166 ? 40.650 46.894 40.833 1.00 36.80 166 VAL B C 1
ATOM 3934 O O . VAL B 1 166 ? 40.100 47.237 39.736 1.00 36.01 166 VAL B O 1
ATOM 3938 N N . VAL B 1 167 ? 41.412 47.730 41.561 1.00 37.24 167 VAL B N 1
ATOM 3939 C CA . VAL B 1 167 ? 41.922 48.965 40.937 1.00 38.35 167 VAL B CA 1
ATOM 3940 C C . VAL B 1 167 ? 43.155 48.649 40.077 1.00 38.79 167 VAL B C 1
ATOM 3941 O O . VAL B 1 167 ? 44.110 48.065 40.576 1.00 39.78 167 VAL B O 1
ATOM 3945 N N . ILE B 1 168 ? 43.114 49.035 38.797 1.00 39.98 168 ILE B N 1
ATOM 3946 C CA . ILE B 1 168 ? 44.197 48.784 37.818 1.00 39.86 168 ILE B CA 1
ATOM 3947 C C . ILE B 1 168 ? 45.100 50.009 37.614 1.00 40.95 168 ILE B C 1
ATOM 3948 O O . ILE B 1 168 ? 44.565 51.129 37.432 1.00 39.63 168 ILE B O 1
ATOM 3953 N N . GLN B 1 169 ? 46.484 49.759 37.720 1.00 42.56 169 GLN B N 1
ATOM 3954 C CA . GLN B 1 169 ? 47.483 50.748 37.329 1.00 44.38 169 GLN B CA 1
ATOM 3955 C C . GLN B 1 169 ? 48.509 50.175 36.189 1.00 45.63 169 GLN B C 1
ATOM 3956 O O . GLN B 1 169 ? 49.176 49.058 36.288 1.00 47.60 169 GLN B O 1
ATOM 3962 N N . LYS B 1 170 ? 48.669 50.962 35.132 1.00 45.44 170 LYS B N 1
ATOM 3963 C CA . LYS B 1 170 ? 49.194 50.502 33.803 1.00 46.05 170 LYS B CA 1
ATOM 3964 C C . LYS B 1 170 ? 50.802 49.960 33.606 1.00 46.64 170 LYS B C 1
ATOM 3965 O O . LYS B 1 170 ? 51.312 49.083 32.589 1.00 46.71 170 LYS B O 1
ATOM 3971 N N . GLY B 1 171 ? 51.631 50.506 34.494 1.00 46.25 171 GLY B N 1
ATOM 3972 C CA . GLY B 1 171 ? 52.970 49.804 34.899 1.00 46.01 171 GLY B CA 1
ATOM 3973 C C . GLY B 1 171 ? 52.924 48.613 35.935 1.00 46.12 171 GLY B C 1
ATOM 3974 O O . GLY B 1 171 ? 53.949 47.927 36.090 1.00 46.44 171 GLY B O 1
ATOM 3975 N N . ILE B 1 172 ? 51.779 48.351 36.589 1.00 45.81 172 ILE B N 1
ATOM 3976 C CA . ILE B 1 172 ? 51.705 47.537 37.830 1.00 46.12 172 ILE B CA 1
ATOM 3977 C C . ILE B 1 172 ? 50.767 46.315 37.730 1.00 45.49 172 ILE B C 1
ATOM 3978 O O . ILE B 1 172 ? 51.215 45.172 37.847 1.00 45.06 172 ILE B O 1
ATOM 3983 N N . ASN B 1 173 ? 49.494 46.610 37.468 1.00 45.10 173 ASN B N 1
ATOM 3984 C CA . ASN B 1 173 ? 48.318 45.702 37.554 1.00 45.84 173 ASN B CA 1
ATOM 3985 C C . ASN B 1 173 ? 47.778 45.230 36.179 1.00 46.15 173 ASN B C 1
ATOM 3986 O O . ASN B 1 173 ? 46.919 44.293 36.124 1.00 46.13 173 ASN B O 1
ATOM 3991 N N . ASP B 1 174 ? 48.189 46.023 35.114 1.00 46.31 174 ASP B N 1
ATOM 3992 C CA . ASP B 1 174 ? 48.013 45.776 33.652 1.00 45.93 174 ASP B CA 1
ATOM 3993 C C . ASP B 1 174 ? 47.581 44.358 33.212 1.00 45.77 174 ASP B C 1
ATOM 3994 O O . ASP B 1 174 ? 46.433 44.113 32.623 1.00 47.84 174 ASP B O 1
ATOM 3999 N N . ASP B 1 175 ? 48.499 43.415 33.643 1.00 44.62 175 ASP B N 1
ATOM 4000 C CA . ASP B 1 175 ? 48.530 42.038 33.168 1.00 44.05 175 ASP B CA 1
ATOM 4001 C C . ASP B 1 175 ? 47.705 41.055 34.004 1.00 42.89 175 ASP B C 1
ATOM 4002 O O . ASP B 1 175 ? 47.534 39.898 33.616 1.00 42.26 175 ASP B O 1
ATOM 4007 N N . GLN B 1 176 ? 47.183 41.523 35.138 1.00 42.34 176 GLN B N 1
ATOM 4008 C CA . GLN B 1 176 ? 46.345 40.694 35.996 1.00 41.75 176 GLN B CA 1
ATOM 4009 C C . GLN B 1 176 ? 44.899 40.628 35.488 1.00 42.13 176 GLN B C 1
ATOM 4010 O O . GLN B 1 176 ? 44.080 39.821 35.985 1.00 42.35 176 GLN B O 1
ATOM 4016 N N . ILE B 1 177 ? 44.542 41.489 34.536 1.00 41.85 177 ILE B N 1
ATOM 4017 C CA . ILE B 1 177 ? 43.120 41.592 34.194 1.00 42.12 177 ILE B CA 1
ATOM 4018 C C . ILE B 1 177 ? 42.566 40.249 33.702 1.00 41.95 177 ILE B C 1
ATOM 4019 O O . ILE B 1 177 ? 41.505 39.810 34.149 1.00 41.80 177 ILE B O 1
ATOM 4024 N N . ILE B 1 178 ? 43.318 39.587 32.828 1.00 41.75 178 ILE B N 1
ATOM 4025 C CA . ILE B 1 178 ? 42.869 38.352 32.180 1.00 41.70 178 ILE B CA 1
ATOM 4026 C C . ILE B 1 178 ? 42.876 37.137 33.115 1.00 41.33 178 ILE B C 1
ATOM 4027 O O . ILE B 1 178 ? 41.906 36.381 33.132 1.00 41.26 178 ILE B O 1
ATOM 4032 N N . PRO B 1 179 ? 43.955 36.923 33.867 1.00 41.21 179 PRO B N 1
ATOM 4033 C CA . PRO B 1 179 ? 43.984 35.819 34.840 1.00 41.15 179 PRO B CA 1
ATOM 4034 C C . PRO B 1 179 ? 42.852 35.903 35.895 1.00 41.28 179 PRO B C 1
ATOM 4035 O O . PRO B 1 179 ? 42.234 34.892 36.253 1.00 40.97 179 PRO B O 1
ATOM 4039 N N . MET B 1 180 ? 42.585 37.108 36.378 1.00 41.24 180 MET B N 1
ATOM 4040 C CA . MET B 1 180 ? 41.585 37.294 37.422 1.00 41.64 180 MET B CA 1
ATOM 4041 C C . MET B 1 180 ? 40.172 37.065 36.894 1.00 41.90 180 MET B C 1
ATOM 4042 O O . MET B 1 180 ? 39.326 36.547 37.608 1.00 41.76 180 MET B O 1
ATOM 4047 N N . LEU B 1 181 ? 39.918 37.424 35.643 1.00 42.34 181 LEU B N 1
ATOM 4048 C CA . LEU B 1 181 ? 38.612 37.154 35.059 1.00 42.55 181 LEU B CA 1
ATOM 4049 C C . LEU B 1 181 ? 38.436 35.668 34.897 1.00 42.60 181 LEU B C 1
ATOM 4050 O O . LEU B 1 181 ? 37.372 35.150 35.145 1.00 42.42 181 LEU B O 1
ATOM 4055 N N . GLU B 1 182 ? 39.492 34.981 34.481 1.00 43.20 182 GLU B N 1
ATOM 4056 C CA . GLU B 1 182 ? 39.420 33.540 34.288 1.00 43.68 182 GLU B CA 1
ATOM 4057 C C . GLU B 1 182 ? 39.120 32.827 35.606 1.00 43.22 182 GLU B C 1
ATOM 4058 O O . GLU B 1 182 ? 38.244 31.965 35.660 1.00 43.34 182 GLU B O 1
ATOM 4064 N N . TYR B 1 183 ? 39.828 33.202 36.666 1.00 42.95 183 TYR B N 1
ATOM 4065 C CA . TYR B 1 183 ? 39.680 32.530 37.957 1.00 42.81 183 TYR B CA 1
ATOM 4066 C C . TYR B 1 183 ? 38.276 32.738 38.543 1.00 42.77 183 TYR B C 1
ATOM 4067 O O . TYR B 1 183 ? 37.634 31.797 39.029 1.00 42.70 183 TYR B O 1
ATOM 4076 N N . PHE B 1 184 ? 37.795 33.972 38.489 1.00 42.84 184 PHE B N 1
ATOM 4077 C CA . PHE B 1 184 ? 36.503 34.302 39.099 1.00 42.99 184 PHE B CA 1
ATOM 4078 C C . PHE B 1 184 ? 35.310 33.921 38.205 1.00 43.36 184 PHE B C 1
ATOM 4079 O O . PHE B 1 184 ? 34.263 33.578 38.718 1.00 43.38 184 PHE B O 1
ATOM 4087 N N . LYS B 1 185 ? 35.502 33.909 36.884 1.00 44.12 185 LYS B N 1
ATOM 4088 C CA . LYS B 1 185 ? 34.563 33.267 35.951 1.00 44.62 185 LYS B CA 1
ATOM 4089 C C . LYS B 1 185 ? 34.248 31.828 36.355 1.00 45.42 185 LYS B C 1
ATOM 4090 O O . LYS B 1 185 ? 33.084 31.416 36.369 1.00 45.79 185 LYS B O 1
ATOM 4096 N N . ASP B 1 186 ? 35.297 31.074 36.670 1.00 46.10 186 ASP B N 1
ATOM 4097 C CA . ASP B 1 186 ? 35.177 29.668 37.036 1.00 46.70 186 ASP B CA 1
ATOM 4098 C C . ASP B 1 186 ? 34.401 29.505 38.341 1.00 46.63 186 ASP B C 1
ATOM 4099 O O . ASP B 1 186 ? 33.667 28.538 38.511 1.00 46.74 186 ASP B O 1
ATOM 4104 N N . LYS B 1 187 ? 34.556 30.464 39.250 1.00 46.62 187 LYS B N 1
ATOM 4105 C CA . LYS B 1 187 ? 33.925 30.398 40.568 1.00 46.57 187 LYS B CA 1
ATOM 4106 C C . LYS B 1 187 ? 32.576 31.114 40.620 1.00 46.31 187 LYS B C 1
ATOM 4107 O O . LYS B 1 187 ? 31.980 31.250 41.681 1.00 46.13 187 LYS B O 1
ATOM 4113 N N . HIS B 1 188 ? 32.095 31.592 39.483 1.00 46.06 188 HIS B N 1
ATOM 4114 C CA . HIS B 1 188 ? 30.798 32.279 39.431 1.00 46.06 188 HIS B CA 1
ATOM 4115 C C . HIS B 1 188 ? 30.747 33.513 40.346 1.00 44.96 188 HIS B C 1
ATOM 4116 O O . HIS B 1 188 ? 29.732 33.786 40.958 1.00 45.42 188 HIS B O 1
ATOM 4123 N N . ILE B 1 189 ? 31.847 34.259 40.406 1.00 43.72 189 ILE B N 1
ATOM 4124 C CA . ILE B 1 189 ? 31.962 35.430 41.266 1.00 42.54 189 ILE B CA 1
ATOM 4125 C C . ILE B 1 189 ? 32.182 36.663 40.411 1.00 42.25 189 ILE B C 1
ATOM 4126 O O . ILE B 1 189 ? 33.061 36.701 39.545 1.00 41.13 189 ILE B O 1
ATOM 4131 N N . GLU B 1 190 ? 31.392 37.679 40.703 1.00 41.68 190 GLU B N 1
ATOM 4132 C CA . GLU B 1 190 ? 31.422 38.918 39.983 1.00 42.00 190 GLU B CA 1
ATOM 4133 C C . GLU B 1 190 ? 32.657 39.717 40.372 1.00 41.91 190 GLU B C 1
ATOM 4134 O O . GLU B 1 190 ? 32.841 40.050 41.540 1.00 41.97 190 GLU B O 1
ATOM 4140 N N . ILE B 1 191 ? 33.504 40.006 39.390 1.00 41.53 191 ILE B N 1
ATOM 4141 C CA . ILE B 1 191 ? 34.661 40.865 39.594 1.00 41.61 191 ILE B CA 1
ATOM 4142 C C . ILE B 1 191 ? 34.481 42.193 38.863 1.00 41.17 191 ILE B C 1
ATOM 4143 O O . ILE B 1 191 ? 33.836 42.252 37.840 1.00 40.63 191 ILE B O 1
ATOM 4148 N N . ARG B 1 192 ? 35.056 43.253 39.412 1.00 41.48 192 ARG B N 1
ATOM 4149 C CA . ARG B 1 192 ? 34.940 44.589 38.859 1.00 41.87 192 ARG B CA 1
ATOM 4150 C C . ARG B 1 192 ? 36.303 45.247 38.798 1.00 40.91 192 ARG B C 1
ATOM 4151 O O . ARG B 1 192 ? 36.987 45.335 39.812 1.00 39.49 192 ARG B O 1
ATOM 4159 N N . PHE B 1 193 ? 36.688 45.681 37.585 1.00 39.97 193 PHE B N 1
ATOM 4160 C CA . PHE B 1 193 ? 37.925 46.434 37.348 1.00 39.46 193 PHE B CA 1
ATOM 4161 C C . PHE B 1 193 ? 37.630 47.940 37.452 1.00 39.29 193 PHE B C 1
ATOM 4162 O O . PHE B 1 193 ? 36.665 48.441 36.853 1.00 40.04 193 PHE B O 1
ATOM 4170 N N . ILE B 1 194 ? 38.469 48.664 38.183 1.00 38.87 194 ILE B N 1
ATOM 4171 C CA . ILE B 1 194 ? 38.238 50.079 38.464 1.00 38.90 194 ILE B CA 1
ATOM 4172 C C . ILE B 1 194 ? 39.408 50.922 37.911 1.00 38.96 194 ILE B C 1
ATOM 4173 O O . ILE B 1 194 ? 40.591 50.593 38.109 1.00 38.79 194 ILE B O 1
ATOM 4178 N N . GLU B 1 195 ? 39.077 52.022 37.239 1.00 39.25 195 GLU B N 1
ATOM 4179 C CA . GLU B 1 195 ? 40.107 52.920 36.713 1.00 39.82 195 GLU B CA 1
ATOM 4180 C C . GLU B 1 195 ? 40.763 53.607 37.904 1.00 40.51 195 GLU B C 1
ATOM 4181 O O . GLU B 1 195 ? 40.095 53.947 38.886 1.00 40.33 195 GLU B O 1
ATOM 4187 N N . PHE B 1 196 ? 42.077 53.761 37.821 1.00 41.17 196 PHE B N 1
ATOM 4188 C CA . PHE B 1 196 ? 42.866 54.405 38.860 1.00 42.02 196 PHE B CA 1
ATOM 4189 C C . PHE B 1 196 ? 42.733 55.925 38.778 1.00 42.70 196 PHE B C 1
ATOM 4190 O O . PHE B 1 196 ? 42.893 56.506 37.690 1.00 41.63 196 PHE B O 1
ATOM 4198 N N . MET B 1 197 ? 42.421 56.563 39.918 1.00 43.63 197 MET B N 1
ATOM 4199 C CA . MET B 1 197 ? 42.287 58.024 39.951 1.00 44.84 197 MET B CA 1
ATOM 4200 C C . MET B 1 197 ? 43.557 58.667 40.501 1.00 45.30 197 MET B C 1
ATOM 4201 O O . MET B 1 197 ? 44.111 58.243 41.511 1.00 45.06 197 MET B O 1
ATOM 4206 N N . ASP B 1 198 ? 43.985 59.711 39.809 1.00 46.23 198 ASP B N 1
ATOM 4207 C CA . ASP B 1 198 ? 45.144 60.475 40.183 1.00 46.93 198 ASP B CA 1
ATOM 4208 C C . ASP B 1 198 ? 45.030 61.815 39.483 1.00 47.10 198 ASP B C 1
ATOM 4209 O O . ASP B 1 198 ? 44.967 61.866 38.274 1.00 47.74 198 ASP B O 1
ATOM 4214 N N . VAL B 1 199 ? 44.973 62.893 40.253 1.00 47.62 199 VAL B N 1
ATOM 4215 C CA . VAL B 1 199 ? 44.955 64.252 39.714 1.00 47.98 199 VAL B CA 1
ATOM 4216 C C . VAL B 1 199 ? 46.392 64.747 39.608 1.00 48.76 199 VAL B C 1
ATOM 4217 O O . VAL B 1 199 ? 47.155 64.590 40.544 1.00 48.73 199 VAL B O 1
ATOM 4221 N N . GLY B 1 200 ? 46.752 65.328 38.466 1.00 49.94 200 GLY B N 1
ATOM 4222 C CA . GLY B 1 200 ? 48.102 65.816 38.216 1.00 50.80 200 GLY B CA 1
ATOM 4223 C C . GLY B 1 200 ? 48.306 67.263 38.637 1.00 51.77 200 GLY B C 1
ATOM 4224 O O . GLY B 1 200 ? 47.436 67.854 39.286 1.00 51.82 200 GLY B O 1
ATOM 4225 N N . ASN B 1 201 ? 49.468 67.822 38.284 1.00 52.74 201 ASN B N 1
ATOM 4226 C CA . ASN B 1 201 ? 49.798 69.221 38.572 1.00 53.71 201 ASN B CA 1
ATOM 4227 C C . ASN B 1 201 ? 48.805 70.219 37.937 1.00 54.12 201 ASN B C 1
ATOM 4228 O O . ASN B 1 201 ? 48.407 71.208 38.567 1.00 54.43 201 ASN B O 1
ATOM 4233 N N . ASP B 1 202 ? 48.397 69.941 36.696 1.00 54.28 202 ASP B N 1
ATOM 4234 C CA . ASP B 1 202 ? 47.468 70.808 35.942 1.00 54.03 202 ASP B CA 1
ATOM 4235 C C . ASP B 1 202 ? 46.019 70.762 36.462 1.00 53.65 202 ASP B C 1
ATOM 4236 O O . ASP B 1 202 ? 45.115 71.366 35.866 1.00 53.68 202 ASP B O 1
ATOM 4241 N N . ASN B 1 203 ? 45.813 70.019 37.548 1.00 53.15 203 ASN B N 1
ATOM 4242 C CA . ASN B 1 203 ? 44.522 69.898 38.252 1.00 52.91 203 ASN B CA 1
ATOM 4243 C C . ASN B 1 203 ? 43.415 69.177 37.462 1.00 51.88 203 ASN B C 1
ATOM 4244 O O . ASN B 1 203 ? 42.240 69.257 37.818 1.00 51.72 203 ASN B O 1
ATOM 4249 N N . GLY B 1 204 ? 43.807 68.467 36.402 1.00 50.52 204 GLY B N 1
ATOM 4250 C CA . GLY B 1 204 ? 42.934 67.546 35.692 1.00 49.56 204 GLY B CA 1
ATOM 4251 C C . GLY B 1 204 ? 43.354 66.116 35.985 1.00 48.20 204 GLY B C 1
ATOM 4252 O O . GLY B 1 204 ? 44.259 65.907 36.775 1.00 48.28 204 GLY B O 1
ATOM 4253 N N . TRP B 1 205 ? 42.709 65.134 35.356 1.00 46.69 205 TRP B N 1
ATOM 4254 C CA . TRP B 1 205 ? 43.081 63.732 35.558 1.00 45.37 205 TRP B CA 1
ATOM 4255 C C . TRP B 1 205 ? 44.475 63.483 34.979 1.00 44.84 205 TRP B C 1
ATOM 4256 O O . TRP B 1 205 ? 44.854 64.118 34.035 1.00 43.97 205 TRP B O 1
ATOM 4267 N N . ASP B 1 206 ? 45.215 62.549 35.579 1.00 44.96 206 ASP B N 1
ATOM 4268 C CA . ASP B 1 206 ? 46.535 62.119 35.088 1.00 44.92 206 ASP B CA 1
ATOM 4269 C C . ASP B 1 206 ? 46.402 60.725 34.438 1.00 44.92 206 ASP B C 1
ATOM 4270 O O . ASP B 1 206 ? 46.195 59.738 35.153 1.00 43.76 206 ASP B O 1
ATOM 4275 N N . PHE B 1 207 ? 46.524 60.637 33.096 1.00 45.14 207 PHE B N 1
ATOM 4276 C CA . PHE B 1 207 ? 46.261 59.357 32.388 1.00 46.12 207 PHE B CA 1
ATOM 4277 C C . PHE B 1 207 ? 47.494 58.453 32.175 1.00 46.32 207 PHE B C 1
ATOM 4278 O O . PHE B 1 207 ? 47.426 57.398 31.481 1.00 47.32 207 PHE B O 1
ATOM 4286 N N . SER B 1 208 ? 48.596 58.827 32.846 1.00 46.32 208 SER B N 1
ATOM 4287 C CA . SER B 1 208 ? 49.849 58.044 32.755 1.00 46.43 208 SER B CA 1
ATOM 4288 C C . SER B 1 208 ? 49.693 56.634 33.348 1.00 46.24 208 SER B C 1
ATOM 4289 O O . SER B 1 208 ? 50.035 55.666 32.689 1.00 46.69 208 SER B O 1
ATOM 4292 N N . LYS B 1 209 ? 49.141 56.501 34.552 1.00 46.35 209 LYS B N 1
ATOM 4293 C CA . LYS B 1 209 ? 48.961 55.166 35.143 1.00 46.31 209 LYS B CA 1
ATOM 4294 C C . LYS B 1 209 ? 47.540 54.653 34.947 1.00 45.14 209 LYS B C 1
ATOM 4295 O O . LYS B 1 209 ? 47.099 53.749 35.657 1.00 45.25 209 LYS B O 1
ATOM 4301 N N . VAL B 1 210 ? 46.818 55.230 33.988 1.00 43.74 210 VAL B N 1
ATOM 4302 C CA . VAL B 1 210 ? 45.459 54.791 33.702 1.00 42.83 210 VAL B CA 1
ATOM 4303 C C . VAL B 1 210 ? 45.334 53.831 32.512 1.00 41.52 210 VAL B C 1
ATOM 4304 O O . VAL B 1 210 ? 45.939 54.049 31.470 1.00 40.82 210 VAL B O 1
ATOM 4308 N N . VAL B 1 211 ? 44.542 52.775 32.699 1.00 40.21 211 VAL B N 1
ATOM 4309 C CA . VAL B 1 211 ? 43.984 51.960 31.629 1.00 39.23 211 VAL B CA 1
ATOM 4310 C C . VAL B 1 211 ? 42.478 52.185 31.683 1.00 39.22 211 VAL B C 1
ATOM 4311 O O . VAL B 1 211 ? 41.804 51.709 32.587 1.00 38.13 211 VAL B O 1
ATOM 4315 N N . THR B 1 212 ? 41.935 52.909 30.709 1.00 39.53 212 THR B N 1
ATOM 4316 C CA . THR B 1 212 ? 40.488 53.183 30.700 1.00 39.56 212 THR B CA 1
ATOM 4317 C C . THR B 1 212 ? 39.666 51.914 30.490 1.00 40.58 212 THR B C 1
ATOM 4318 O O . THR B 1 212 ? 40.155 50.893 30.008 1.00 40.55 212 THR B O 1
ATOM 4322 N N . LYS B 1 213 ? 38.390 52.017 30.841 1.00 42.10 213 LYS B N 1
ATOM 4323 C CA . LYS B 1 213 ? 37.372 51.030 30.503 1.00 43.25 213 LYS B CA 1
ATOM 4324 C C . LYS B 1 213 ? 37.516 50.571 29.040 1.00 43.77 213 LYS B C 1
ATOM 4325 O O . LYS B 1 213 ? 37.525 49.380 28.759 1.00 43.74 213 LYS B O 1
ATOM 4331 N N . ASP B 1 214 ? 37.681 51.512 28.118 1.00 44.76 214 ASP B N 1
ATOM 4332 C CA . ASP B 1 214 ? 37.644 51.176 26.691 1.00 45.76 214 ASP B CA 1
ATOM 4333 C C . ASP B 1 214 ? 38.905 50.344 26.241 1.00 45.85 214 ASP B C 1
ATOM 4334 O O . ASP B 1 214 ? 38.801 49.447 25.366 1.00 45.22 214 ASP B O 1
ATOM 4339 N N . GLU B 1 215 ? 40.064 50.601 26.862 1.00 46.03 215 GLU B N 1
ATOM 4340 C CA . GLU B 1 215 ? 41.269 49.790 26.574 1.00 46.44 215 GLU B CA 1
ATOM 4341 C C . GLU B 1 215 ? 41.268 48.462 27.296 1.00 46.40 215 GLU B C 1
ATOM 4342 O O . GLU B 1 215 ? 41.665 47.469 26.703 1.00 45.87 215 GLU B O 1
ATOM 4348 N N . MET B 1 216 ? 40.821 48.443 28.562 1.00 46.78 216 MET B N 1
ATOM 4349 C CA . MET B 1 216 ? 40.557 47.203 29.284 1.00 46.86 216 MET B CA 1
ATOM 4350 C C . MET B 1 216 ? 39.676 46.298 28.411 1.00 46.91 216 MET B C 1
ATOM 4351 O O . MET B 1 216 ? 39.935 45.104 28.270 1.00 46.12 216 MET B O 1
ATOM 4356 N N . LEU B 1 217 ? 38.638 46.897 27.824 1.00 47.33 217 LEU B N 1
ATOM 4357 C CA . LEU B 1 217 ? 37.651 46.173 27.022 1.00 48.08 217 LEU B CA 1
ATOM 4358 C C . LEU B 1 217 ? 38.245 45.639 25.719 1.00 47.78 217 LEU B C 1
ATOM 4359 O O . LEU B 1 217 ? 37.806 44.605 25.233 1.00 47.51 217 LEU B O 1
ATOM 4364 N N . THR B 1 218 ? 39.235 46.332 25.158 1.00 47.84 218 THR B N 1
ATOM 4365 C CA . THR B 1 218 ? 39.931 45.828 23.962 1.00 48.20 218 THR B CA 1
ATOM 4366 C C . THR B 1 218 ? 40.756 44.596 24.331 1.00 48.81 218 THR B C 1
ATOM 4367 O O . THR B 1 218 ? 40.834 43.645 23.554 1.00 48.99 218 THR B O 1
ATOM 4371 N N . MET B 1 219 ? 41.377 44.636 25.511 1.00 49.16 219 MET B N 1
ATOM 4372 C CA . MET B 1 219 ? 42.181 43.533 26.030 1.00 49.74 219 MET B CA 1
ATOM 4373 C C . MET B 1 219 ? 41.341 42.278 26.247 1.00 49.49 219 MET B C 1
ATOM 4374 O O . MET B 1 219 ? 41.780 41.168 25.945 1.00 49.19 219 MET B O 1
ATOM 4379 N N . ILE B 1 220 ? 40.146 42.476 26.814 1.00 49.37 220 ILE B N 1
ATOM 4380 C CA . ILE B 1 220 ? 39.304 41.382 27.297 1.00 48.97 220 ILE B CA 1
ATOM 4381 C C . ILE B 1 220 ? 38.638 40.630 26.151 1.00 49.10 220 ILE B C 1
ATOM 4382 O O . ILE B 1 220 ? 38.516 39.406 26.208 1.00 48.48 220 ILE B O 1
ATOM 4387 N N . GLU B 1 221 ? 38.199 41.367 25.128 1.00 49.48 221 GLU B N 1
ATOM 4388 C CA . GLU B 1 221 ? 37.547 40.764 23.965 1.00 49.96 221 GLU B CA 1
ATOM 4389 C C . GLU B 1 221 ? 38.516 39.861 23.215 1.00 49.97 221 GLU B C 1
ATOM 4390 O O . GLU B 1 221 ? 38.116 38.805 22.731 1.00 50.08 221 GLU B O 1
ATOM 4396 N N . GLN B 1 222 ? 39.788 40.256 23.158 1.00 50.13 222 GLN B N 1
ATOM 4397 C CA . GLN B 1 222 ? 40.833 39.433 22.531 1.00 50.58 222 GLN B CA 1
ATOM 4398 C C . GLN B 1 222 ? 41.000 38.050 23.179 1.00 50.72 222 GLN B C 1
ATOM 4399 O O . GLN B 1 222 ? 41.471 37.120 22.524 1.00 50.68 222 GLN B O 1
ATOM 4405 N N . HIS B 1 223 ? 40.635 37.928 24.457 1.00 50.79 223 HIS B N 1
ATOM 4406 C CA . HIS B 1 223 ? 40.767 36.672 25.206 1.00 51.02 223 HIS B CA 1
ATOM 4407 C C . HIS B 1 223 ? 39.425 35.988 25.521 1.00 50.78 223 HIS B C 1
ATOM 4408 O O . HIS B 1 223 ? 39.408 34.812 25.876 1.00 50.55 223 HIS B O 1
ATOM 4415 N N . PHE B 1 224 ? 38.314 36.715 25.387 1.00 50.67 224 PHE B N 1
ATOM 4416 C CA . PHE B 1 224 ? 36.998 36.227 25.815 1.00 50.69 224 PHE B CA 1
ATOM 4417 C C . PHE B 1 224 ? 35.861 36.658 24.902 1.00 50.81 224 PHE B C 1
ATOM 4418 O O . PHE B 1 224 ? 35.852 37.780 24.390 1.00 50.66 224 PHE B O 1
ATOM 4426 N N . GLU B 1 225 ? 34.886 35.766 24.732 1.00 51.11 225 GLU B N 1
ATOM 4427 C CA . GLU B 1 225 ? 33.649 36.091 24.021 1.00 51.34 225 GLU B CA 1
ATOM 4428 C C . GLU B 1 225 ? 32.638 36.636 25.045 1.00 51.25 225 GLU B C 1
ATOM 4429 O O . GLU B 1 225 ? 32.456 36.059 26.116 1.00 50.83 225 GLU B O 1
ATOM 4435 N N . ILE B 1 226 ? 31.987 37.744 24.694 1.00 51.36 226 ILE B N 1
ATOM 4436 C CA . ILE B 1 226 ? 31.337 38.618 25.674 1.00 51.49 226 ILE B CA 1
ATOM 4437 C C . ILE B 1 226 ? 30.137 39.390 25.099 1.00 51.66 226 ILE B C 1
ATOM 4438 O O . ILE B 1 226 ? 30.164 39.799 23.932 1.00 51.46 226 ILE B O 1
ATOM 4443 N N . ASP B 1 227 ? 29.099 39.584 25.924 1.00 51.68 227 ASP B N 1
ATOM 4444 C CA . ASP B 1 227 ? 27.954 40.440 25.580 1.00 51.87 227 ASP B CA 1
ATOM 4445 C C . ASP B 1 227 ? 27.761 41.543 26.627 1.00 51.96 227 ASP B C 1
ATOM 4446 O O . ASP B 1 227 ? 27.978 41.303 27.807 1.00 51.83 227 ASP B O 1
ATOM 4451 N N . PRO B 1 228 ? 27.328 42.735 26.218 1.00 52.12 228 PRO B N 1
ATOM 4452 C CA . PRO B 1 228 ? 26.998 43.780 27.193 1.00 52.44 228 PRO B CA 1
ATOM 4453 C C . PRO B 1 228 ? 25.690 43.448 27.888 1.00 52.88 228 PRO B C 1
ATOM 4454 O O . PRO B 1 228 ? 24.804 42.872 27.268 1.00 52.97 228 PRO B O 1
ATOM 4458 N N . VAL B 1 229 ? 25.598 43.768 29.172 1.00 53.55 229 VAL B N 1
ATOM 4459 C CA . VAL B 1 229 ? 24.369 43.609 29.932 1.00 53.95 229 VAL B CA 1
ATOM 4460 C C . VAL B 1 229 ? 23.766 44.989 30.047 1.00 54.60 229 VAL B C 1
ATOM 4461 O O . VAL B 1 229 ? 24.476 45.954 30.333 1.00 54.51 229 VAL B O 1
ATOM 4465 N N . GLU B 1 230 ? 22.460 45.084 29.817 1.00 55.59 230 GLU B N 1
ATOM 4466 C CA . GLU B 1 230 ? 21.771 46.363 29.918 1.00 56.18 230 GLU B CA 1
ATOM 4467 C C . GLU B 1 230 ? 21.711 46.746 31.385 1.00 56.43 230 GLU B C 1
ATOM 4468 O O . GLU B 1 230 ? 21.592 45.876 32.240 1.00 56.70 230 GLU B O 1
ATOM 4474 N N . PRO B 1 231 ? 21.832 48.038 31.677 1.00 57.08 231 PRO B N 1
ATOM 4475 C CA . PRO B 1 231 ? 21.787 48.518 33.061 1.00 57.41 231 PRO B CA 1
ATOM 4476 C C . PRO B 1 231 ? 20.568 47.982 33.814 1.00 57.99 231 PRO B C 1
ATOM 4477 O O . PRO B 1 231 ? 19.450 48.049 33.304 1.00 58.18 231 PRO B O 1
ATOM 4481 N N . LYS B 1 232 ? 20.798 47.423 34.996 1.00 58.64 232 LYS B N 1
ATOM 4482 C CA . LYS B 1 232 ? 19.726 46.869 35.819 1.00 59.27 232 LYS B CA 1
ATOM 4483 C C . LYS B 1 232 ? 18.705 47.956 36.094 1.00 59.14 232 LYS B C 1
ATOM 4484 O O . LYS B 1 232 ? 17.513 47.772 35.853 1.00 59.73 232 LYS B O 1
ATOM 4490 N N . TYR B 1 233 ? 19.205 49.095 36.568 1.00 58.80 233 TYR B N 1
ATOM 4491 C CA . TYR B 1 233 ? 18.404 50.297 36.814 1.00 58.20 233 TYR B CA 1
ATOM 4492 C C . TYR B 1 233 ? 19.090 51.516 36.192 1.00 57.35 233 TYR B C 1
ATOM 4493 O O . TYR B 1 233 ? 20.249 51.459 35.813 1.00 56.91 233 TYR B O 1
ATOM 4502 N N . PHE B 1 234 ? 18.362 52.616 36.092 1.00 56.71 234 PHE B N 1
ATOM 4503 C CA . PHE B 1 234 ? 18.892 53.823 35.472 1.00 56.30 234 PHE B CA 1
ATOM 4504 C C . PHE B 1 234 ? 19.943 54.421 36.406 1.00 56.11 234 PHE B C 1
ATOM 4505 O O . PHE B 1 234 ? 19.763 54.444 37.616 1.00 55.33 234 PHE B O 1
ATOM 4513 N N . GLY B 1 235 ? 21.040 54.893 35.816 1.00 56.37 235 GLY B N 1
ATOM 4514 C CA . GLY B 1 235 ? 22.149 55.452 36.559 1.00 56.62 235 GLY B CA 1
ATOM 4515 C C . GLY B 1 235 ? 22.988 54.420 37.295 1.00 56.80 235 GLY B C 1
ATOM 4516 O O . GLY B 1 235 ? 23.712 54.769 38.239 1.00 56.75 235 GLY B O 1
ATOM 4517 N N . GLU B 1 236 ? 22.904 53.151 36.885 1.00 57.17 236 GLU B N 1
ATOM 4518 C CA . GLU B 1 236 ? 23.812 52.138 37.430 1.00 57.46 236 GLU B CA 1
ATOM 4519 C C . GLU B 1 236 ? 25.242 52.481 36.976 1.00 57.31 236 GLU B C 1
ATOM 4520 O O . GLU B 1 236 ? 25.511 52.726 35.787 1.00 56.19 236 GLU B O 1
ATOM 4526 N N . VAL B 1 237 ? 26.137 52.514 37.953 1.00 57.45 237 VAL B N 1
ATOM 4527 C CA . VAL B 1 237 ? 27.465 53.089 37.767 1.00 57.85 237 VAL B CA 1
ATOM 4528 C C . VAL B 1 237 ? 28.364 52.189 36.895 1.00 56.91 237 VAL B C 1
ATOM 4529 O O . VAL B 1 237 ? 28.916 52.634 35.880 1.00 57.05 237 VAL B O 1
ATOM 4533 N N . ALA B 1 238 ? 28.450 50.923 37.290 1.00 55.66 238 ALA B N 1
ATOM 4534 C CA . ALA B 1 238 ? 29.343 49.951 36.698 1.00 54.52 238 ALA B CA 1
ATOM 4535 C C . ALA B 1 238 ? 28.758 49.482 35.395 1.00 53.82 238 ALA B C 1
ATOM 4536 O O . ALA B 1 238 ? 27.560 49.285 35.286 1.00 53.02 238 ALA B O 1
ATOM 4538 N N . LYS B 1 239 ? 29.623 49.284 34.412 1.00 53.26 239 LYS B N 1
ATOM 4539 C CA . LYS B 1 239 ? 29.207 48.774 33.118 1.00 52.91 239 LYS B CA 1
ATOM 4540 C C . LYS B 1 239 ? 29.503 47.279 33.109 1.00 51.87 239 LYS B C 1
ATOM 4541 O O . LYS B 1 239 ? 30.647 46.857 33.252 1.00 51.58 239 LYS B O 1
ATOM 4547 N N . TYR B 1 240 ? 28.446 46.484 32.990 1.00 50.89 240 TYR B N 1
ATOM 4548 C CA . TYR B 1 240 ? 28.558 45.040 33.095 1.00 50.11 240 TYR B CA 1
ATOM 4549 C C . TYR B 1 240 ? 28.639 44.346 31.759 1.00 50.05 240 TYR B C 1
ATOM 4550 O O . TYR B 1 240 ? 28.146 44.846 30.748 1.00 50.09 240 TYR B O 1
ATOM 4559 N N . TYR B 1 241 ? 29.282 43.187 31.775 1.00 50.02 241 TYR B N 1
ATOM 4560 C CA . TYR B 1 241 ? 29.402 42.325 30.614 1.00 50.11 241 TYR B CA 1
ATOM 4561 C C . TYR B 1 241 ? 29.253 40.889 31.084 1.00 50.62 241 TYR B C 1
ATOM 4562 O O . TYR B 1 241 ? 29.363 40.605 32.269 1.00 50.96 241 TYR B O 1
ATOM 4571 N N . ARG B 1 242 ? 28.992 39.989 30.152 1.00 51.46 242 ARG B N 1
ATOM 4572 C CA . ARG B 1 242 ? 28.635 38.613 30.460 1.00 52.36 242 ARG B CA 1
ATOM 4573 C C . ARG B 1 242 ? 29.458 37.675 29.595 1.00 52.54 242 ARG B C 1
ATOM 4574 O O . ARG B 1 242 ? 29.578 37.894 28.392 1.00 52.78 242 ARG B O 1
ATOM 4582 N N . HIS B 1 243 ? 30.025 36.632 30.193 1.00 52.83 243 HIS B N 1
ATOM 4583 C CA . HIS B 1 243 ? 30.691 35.590 29.418 1.00 53.13 243 HIS B CA 1
ATOM 4584 C C . HIS B 1 243 ? 29.596 34.797 28.717 1.00 53.58 243 HIS B C 1
ATOM 4585 O O . HIS B 1 243 ? 28.639 34.380 29.362 1.00 53.58 243 HIS B O 1
ATOM 4592 N N . LYS B 1 244 ? 29.714 34.612 27.404 1.00 54.22 244 LYS B N 1
ATOM 4593 C CA . LYS B 1 244 ? 28.614 34.027 26.629 1.00 54.73 244 LYS B CA 1
ATOM 4594 C C . LYS B 1 244 ? 28.360 32.538 26.923 1.00 54.83 244 LYS B C 1
ATOM 4595 O O . LYS B 1 244 ? 27.219 32.081 26.852 1.00 54.98 244 LYS B O 1
ATOM 4601 N N . ASP B 1 245 ? 29.405 31.791 27.269 1.00 54.91 245 ASP B N 1
ATOM 4602 C CA . ASP B 1 245 ? 29.257 30.345 27.479 1.00 54.86 245 ASP B CA 1
ATOM 4603 C C . ASP B 1 245 ? 28.535 29.955 28.780 1.00 54.41 245 ASP B C 1
ATOM 4604 O O . ASP B 1 245 ? 27.867 28.924 28.817 1.00 54.68 245 ASP B O 1
ATOM 4609 N N . ASN B 1 246 ? 28.668 30.765 29.832 1.00 53.76 246 ASN B N 1
ATOM 4610 C CA . ASN B 1 246 ? 28.100 30.427 31.151 1.00 53.09 246 ASN B CA 1
ATOM 4611 C C . ASN B 1 246 ? 27.483 31.604 31.931 1.00 52.33 246 ASN B C 1
ATOM 4612 O O . ASN B 1 246 ? 27.106 31.466 33.091 1.00 52.03 246 ASN B O 1
ATOM 4617 N N . GLY B 1 247 ? 27.399 32.762 31.286 1.00 51.51 247 GLY B N 1
ATOM 4618 C CA . GLY B 1 247 ? 26.628 33.880 31.795 1.00 50.92 247 GLY B CA 1
ATOM 4619 C C . GLY B 1 247 ? 27.083 34.519 33.094 1.00 50.08 247 GLY B C 1
ATOM 4620 O O . GLY B 1 247 ? 26.281 35.197 33.739 1.00 50.57 247 GLY B O 1
ATOM 4621 N N . VAL B 1 248 ? 28.346 34.317 33.473 1.00 48.75 248 VAL B N 1
ATOM 4622 C CA . VAL B 1 248 ? 28.930 34.985 34.639 1.00 47.63 248 VAL B CA 1
ATOM 4623 C C . VAL B 1 248 ? 29.271 36.437 34.288 1.00 46.90 248 VAL B C 1
ATOM 4624 O O . VAL B 1 248 ? 29.773 36.723 33.206 1.00 46.34 248 VAL B O 1
ATOM 4628 N N . GLN B 1 249 ? 28.999 37.351 35.210 1.00 45.88 249 GLN B N 1
ATOM 4629 C CA . GLN B 1 249 ? 29.133 38.771 34.927 1.00 45.61 249 GLN B CA 1
ATOM 4630 C C . GLN B 1 249 ? 30.440 39.335 35.471 1.00 44.36 249 GLN B C 1
ATOM 4631 O O . GLN B 1 249 ? 30.969 38.853 36.463 1.00 44.28 249 GLN B O 1
ATOM 4637 N N . PHE B 1 250 ? 30.970 40.337 34.779 1.00 43.19 250 PHE B N 1
ATOM 4638 C CA . PHE B 1 250 ? 31.965 41.228 35.350 1.00 42.23 250 PHE B CA 1
ATOM 4639 C C . PHE B 1 250 ? 31.620 42.666 35.038 1.00 41.31 250 PHE B C 1
ATOM 4640 O O . PHE B 1 250 ? 30.795 42.949 34.182 1.00 40.87 250 PHE B O 1
ATOM 4648 N N . GLY B 1 251 ? 32.283 43.578 35.722 1.00 40.64 251 GLY B N 1
ATOM 4649 C CA . GLY B 1 251 ? 31.998 44.985 35.578 1.00 40.66 251 GLY B CA 1
ATOM 4650 C C . GLY B 1 251 ? 33.247 45.827 35.423 1.00 40.54 251 GLY B C 1
ATOM 4651 O O . GLY B 1 251 ? 34.330 45.434 35.854 1.00 40.12 251 GLY B O 1
ATOM 4652 N N . LEU B 1 252 ? 33.079 46.991 34.802 1.00 40.48 252 LEU B N 1
ATOM 4653 C CA . LEU B 1 252 ? 34.142 47.966 34.647 1.00 40.77 252 LEU B CA 1
ATOM 4654 C C . LEU B 1 252 ? 33.643 49.333 35.132 1.00 41.29 252 LEU B C 1
ATOM 4655 O O . LEU B 1 252 ? 32.574 49.768 34.752 1.00 41.86 252 LEU B O 1
ATOM 4660 N N . ILE B 1 253 ? 34.441 50.013 35.950 1.00 41.93 253 ILE B N 1
ATOM 4661 C CA . ILE B 1 253 ? 34.043 51.258 36.582 1.00 41.97 253 ILE B CA 1
ATOM 4662 C C . ILE B 1 253 ? 34.862 52.391 36.037 1.00 41.58 253 ILE B C 1
ATOM 4663 O O . ILE B 1 253 ? 36.066 52.445 36.220 1.00 42.00 253 ILE B O 1
ATOM 4668 N N . THR B 1 254 ? 34.170 53.327 35.407 1.00 41.71 254 THR B N 1
ATOM 4669 C CA . THR B 1 254 ? 34.769 54.381 34.611 1.00 41.47 254 THR B CA 1
ATOM 4670 C C . THR B 1 254 ? 35.052 55.632 35.444 1.00 41.57 254 THR B C 1
ATOM 4671 O O . THR B 1 254 ? 34.623 56.742 35.071 1.00 41.53 254 THR B O 1
ATOM 4675 N N . SER B 1 255 ? 35.791 55.456 36.538 1.00 41.01 255 SER B N 1
ATOM 4676 C CA . SER B 1 255 ? 36.094 56.520 37.506 1.00 41.33 255 SER B CA 1
ATOM 4677 C C . SER B 1 255 ? 36.495 57.873 36.886 1.00 40.87 255 SER B C 1
ATOM 4678 O O . SER B 1 255 ? 36.103 58.942 37.354 1.00 41.22 255 SER B O 1
ATOM 4681 N N . VAL B 1 256 ? 37.274 57.810 35.824 1.00 40.19 256 VAL B N 1
ATOM 4682 C CA . VAL B 1 256 ? 38.026 58.947 35.340 1.00 40.03 256 VAL B CA 1
ATOM 4683 C C . VAL B 1 256 ? 37.625 59.307 33.897 1.00 40.09 256 VAL B C 1
ATOM 4684 O O . VAL B 1 256 ? 37.509 60.485 33.566 1.00 40.40 256 VAL B O 1
ATOM 4688 N N . SER B 1 257 ? 37.361 58.306 33.060 1.00 40.11 257 SER B N 1
ATOM 4689 C CA . SER B 1 257 ? 37.024 58.543 31.652 1.00 40.73 257 SER B CA 1
ATOM 4690 C C . SER B 1 257 ? 35.542 58.904 31.487 1.00 41.61 257 SER B C 1
ATOM 4691 O O . SER B 1 257 ? 35.141 59.499 30.491 1.00 40.22 257 SER B O 1
ATOM 4694 N N . GLN B 1 258 ? 34.731 58.525 32.467 1.00 42.79 258 GLN B N 1
ATOM 4695 C CA . GLN B 1 258 ? 33.333 58.911 32.476 1.00 44.34 258 GLN B CA 1
ATOM 4696 C C . GLN B 1 258 ? 32.776 59.113 33.878 1.00 44.30 258 GLN B C 1
ATOM 4697 O O . GLN B 1 258 ? 32.051 58.262 34.376 1.00 43.86 258 GLN B O 1
ATOM 4703 N N . SER B 1 259 ? 33.126 60.253 34.479 1.00 44.70 259 SER B N 1
ATOM 4704 C CA . SER B 1 259 ? 32.694 60.666 35.829 1.00 45.44 259 SER B CA 1
ATOM 4705 C C . SER B 1 259 ? 31.180 60.665 36.000 1.00 44.97 259 SER B C 1
ATOM 4706 O O . SER B 1 259 ? 30.477 61.010 35.076 1.00 44.37 259 SER B O 1
ATOM 4709 N N . PHE B 1 260 ? 30.703 60.347 37.201 1.00 45.18 260 PHE B N 1
ATOM 4710 C CA . PHE B 1 260 ? 29.271 60.142 37.454 1.00 45.71 260 PHE B CA 1
ATOM 4711 C C . PHE B 1 260 ? 28.667 60.959 38.604 1.00 43.69 260 PHE B C 1
ATOM 4712 O O . PHE B 1 260 ? 27.660 60.544 39.170 1.00 44.32 260 PHE B O 1
ATOM 4720 N N . CYS B 1 261 ? 29.230 62.115 38.940 1.00 41.57 261 CYS B N 1
ATOM 4721 C CA . CYS B 1 261 ? 28.764 62.855 40.124 1.00 40.07 261 CYS B CA 1
ATOM 4722 C C . CYS B 1 261 ? 27.274 63.190 40.124 1.00 39.75 261 CYS B C 1
ATOM 4723 O O . CYS B 1 261 ? 26.672 63.406 41.193 1.00 39.51 261 CYS B O 1
ATOM 4726 N N . SER B 1 262 ? 26.677 63.238 38.942 1.00 39.54 262 SER B N 1
ATOM 4727 C CA . SER B 1 262 ? 25.270 63.622 38.818 1.00 39.85 262 SER B CA 1
ATOM 4728 C C . SER B 1 262 ? 24.294 62.615 39.431 1.00 39.48 262 SER B C 1
ATOM 4729 O O . SER B 1 262 ? 23.187 63.001 39.809 1.00 39.78 262 SER B O 1
ATOM 4732 N N . THR B 1 263 ? 24.700 61.348 39.528 1.00 39.26 263 THR B N 1
ATOM 4733 C CA . THR B 1 263 ? 23.900 60.326 40.211 1.00 39.50 263 THR B CA 1
ATOM 4734 C C . THR B 1 263 ? 24.402 59.992 41.630 1.00 39.36 263 THR B C 1
ATOM 4735 O O . THR B 1 263 ? 23.907 59.077 42.256 1.00 40.20 263 THR B O 1
ATOM 4739 N N . CYS B 1 264 ? 25.379 60.737 42.138 1.00 39.33 264 CYS B N 1
ATOM 4740 C CA . CYS B 1 264 ? 25.972 60.464 43.442 1.00 38.06 264 CYS B CA 1
ATOM 4741 C C . CYS B 1 264 ? 25.074 60.858 44.620 1.00 39.01 264 CYS B C 1
ATOM 4742 O O . CYS B 1 264 ? 24.855 62.055 44.913 1.00 38.04 264 CYS B O 1
ATOM 4745 N N . THR B 1 265 ? 24.606 59.833 45.333 1.00 38.97 265 THR B N 1
ATOM 4746 C CA . THR B 1 265 ? 23.731 60.023 46.455 1.00 38.95 265 THR B CA 1
ATOM 4747 C C . THR B 1 265 ? 24.417 59.614 47.760 1.00 39.66 265 THR B C 1
ATOM 4748 O O . THR B 1 265 ? 23.756 59.241 48.704 1.00 38.33 265 THR B O 1
ATOM 4752 N N . ARG B 1 266 ? 25.739 59.720 47.820 1.00 40.35 266 ARG B N 1
ATOM 4753 C CA . ARG B 1 266 ? 26.502 59.112 48.892 1.00 41.77 266 ARG B CA 1
ATOM 4754 C C . ARG B 1 266 ? 26.867 60.115 49.982 1.00 40.58 266 ARG B C 1
ATOM 4755 O O . ARG B 1 266 ? 27.406 61.166 49.710 1.00 40.39 266 ARG B O 1
ATOM 4763 N N . ALA B 1 267 ? 26.510 59.798 51.218 1.00 39.90 267 ALA B N 1
ATOM 4764 C CA . ALA B 1 267 ? 26.920 60.584 52.380 1.00 39.25 267 ALA B CA 1
ATOM 4765 C C . ALA B 1 267 ? 27.930 59.752 53.139 1.00 38.82 267 ALA B C 1
ATOM 4766 O O . ALA B 1 267 ? 27.885 58.535 53.091 1.00 37.85 267 ALA B O 1
ATOM 4768 N N . ARG B 1 268 ? 28.831 60.406 53.849 1.00 39.21 268 ARG B N 1
ATOM 4769 C CA . ARG B 1 268 ? 30.021 59.721 54.364 1.00 40.32 268 ARG B CA 1
ATOM 4770 C C . ARG B 1 268 ? 30.341 60.153 55.794 1.00 39.59 268 ARG B C 1
ATOM 4771 O O . ARG B 1 268 ? 30.384 61.340 56.095 1.00 39.65 268 ARG B O 1
ATOM 4779 N N . LEU B 1 269 ? 30.544 59.180 56.676 1.00 39.45 269 LEU B N 1
ATOM 4780 C CA . LEU B 1 269 ? 31.025 59.442 58.025 1.00 39.43 269 LEU B CA 1
ATOM 4781 C C . LEU B 1 269 ? 32.400 58.863 58.222 1.00 38.56 269 LEU B C 1
ATOM 4782 O O . LEU B 1 269 ? 32.581 57.653 58.177 1.00 38.26 269 LEU B O 1
ATOM 4787 N N . SER B 1 270 ? 33.362 59.718 58.519 1.00 38.33 270 SER B N 1
ATOM 4788 C CA . SER B 1 270 ? 34.731 59.279 58.769 1.00 37.78 270 SER B CA 1
ATOM 4789 C C . SER B 1 270 ? 34.852 58.511 60.098 1.00 37.37 270 SER B C 1
ATOM 4790 O O . SER B 1 270 ? 33.973 58.592 60.963 1.00 36.77 270 SER B O 1
ATOM 4793 N N . SER B 1 271 ? 35.956 57.787 60.253 1.00 37.32 271 SER B N 1
ATOM 4794 C CA . SER B 1 271 ? 36.241 57.068 61.516 1.00 37.87 271 SER B CA 1
ATOM 4795 C C . SER B 1 271 ? 36.332 57.980 62.749 1.00 38.22 271 SER B C 1
ATOM 4796 O O . SER B 1 271 ? 35.903 57.579 63.816 1.00 38.20 271 SER B O 1
ATOM 4799 N N . ASP B 1 272 ? 36.865 59.197 62.598 1.00 39.16 272 ASP B N 1
ATOM 4800 C CA . ASP B 1 272 ? 36.778 60.221 63.660 1.00 40.09 272 ASP B CA 1
ATOM 4801 C C . ASP B 1 272 ? 35.392 60.923 63.834 1.00 39.95 272 ASP B C 1
ATOM 4802 O O . ASP B 1 272 ? 35.242 61.808 64.682 1.00 40.49 272 ASP B O 1
ATOM 4807 N N . GLY B 1 273 ? 34.397 60.535 63.031 1.00 39.56 273 GLY B N 1
ATOM 4808 C CA . GLY B 1 273 ? 33.020 60.973 63.206 1.00 38.84 273 GLY B CA 1
ATOM 4809 C C . GLY B 1 273 ? 32.695 62.337 62.625 1.00 38.16 273 GLY B C 1
ATOM 4810 O O . GLY B 1 273 ? 32.063 63.165 63.283 1.00 37.70 273 GLY B O 1
ATOM 4811 N N . LYS B 1 274 ? 33.102 62.559 61.380 1.00 37.65 274 LYS B N 1
ATOM 4812 C CA . LYS B 1 274 ? 32.885 63.834 60.712 1.00 37.50 274 LYS B CA 1
ATOM 4813 C C . LYS B 1 274 ? 32.136 63.588 59.419 1.00 36.82 274 LYS B C 1
ATOM 4814 O O . LYS B 1 274 ? 32.388 62.606 58.743 1.00 37.04 274 LYS B O 1
ATOM 4820 N N . PHE B 1 275 ? 31.203 64.468 59.081 1.00 36.14 275 PHE B N 1
ATOM 4821 C CA . PHE B 1 275 ? 30.386 64.299 57.881 1.00 35.41 275 PHE B CA 1
ATOM 4822 C C . PHE B 1 275 ? 31.141 64.808 56.688 1.00 35.41 275 PHE B C 1
ATOM 4823 O O . PHE B 1 275 ? 31.713 65.882 56.755 1.00 35.01 275 PHE B O 1
ATOM 4831 N N . TYR B 1 276 ? 31.108 64.044 55.595 1.00 35.88 276 TYR B N 1
ATOM 4832 C CA . TYR B 1 276 ? 31.610 64.485 54.304 1.00 36.25 276 TYR B CA 1
ATOM 4833 C C . TYR B 1 276 ? 30.627 64.151 53.186 1.00 37.47 276 TYR B C 1
ATOM 4834 O O . TYR B 1 276 ? 29.959 63.107 53.207 1.00 37.54 276 TYR B O 1
ATOM 4843 N N . GLY B 1 277 ? 30.550 65.038 52.200 1.00 37.87 277 GLY B N 1
ATOM 4844 C CA . GLY B 1 277 ? 29.645 64.841 51.085 1.00 39.16 277 GLY B CA 1
ATOM 4845 C C . GLY B 1 277 ? 30.288 64.226 49.853 1.00 40.00 277 GLY B C 1
ATOM 4846 O O . GLY B 1 277 ? 29.625 64.115 48.822 1.00 40.62 277 GLY B O 1
ATOM 4847 N N . CYS B 1 278 ? 31.551 63.824 49.955 1.00 41.10 278 CYS B N 1
ATOM 4848 C CA . CYS B 1 278 ? 32.332 63.335 48.809 1.00 42.30 278 CYS B CA 1
ATOM 4849 C C . CYS B 1 278 ? 33.631 62.695 49.333 1.00 44.46 278 CYS B C 1
ATOM 4850 O O . CYS B 1 278 ? 34.201 63.151 50.332 1.00 43.79 278 CYS B O 1
ATOM 4853 N N . LEU B 1 279 ? 34.112 61.675 48.629 1.00 46.85 279 LEU B N 1
ATOM 4854 C CA . LEU B 1 279 ? 35.333 60.966 48.994 1.00 49.21 279 LEU B CA 1
ATOM 4855 C C . LEU B 1 279 ? 36.613 61.844 48.927 1.00 50.84 279 LEU B C 1
ATOM 4856 O O . LEU B 1 279 ? 37.628 61.514 49.543 1.00 51.03 279 LEU B O 1
ATOM 4861 N N . PHE B 1 280 ? 36.561 62.959 48.199 1.00 52.27 280 PHE B N 1
ATOM 4862 C CA . PHE B 1 280 ? 37.617 63.970 48.207 1.00 53.73 280 PHE B CA 1
ATOM 4863 C C . PHE B 1 280 ? 37.094 65.123 49.037 1.00 54.47 280 PHE B C 1
ATOM 4864 O O . PHE B 1 280 ? 35.899 65.289 49.150 1.00 55.07 280 PHE B O 1
ATOM 4872 N N . ALA B 1 281 ? 37.969 65.930 49.618 1.00 55.74 281 ALA B N 1
ATOM 4873 C CA . ALA B 1 281 ? 37.523 67.031 50.482 1.00 56.45 281 ALA B CA 1
ATOM 4874 C C . ALA B 1 281 ? 38.703 67.568 51.267 1.00 56.68 281 ALA B C 1
ATOM 4875 O O . ALA B 1 281 ? 39.321 66.823 52.012 1.00 57.03 281 ALA B O 1
ATOM 4877 N N . THR B 1 282 ? 39.007 68.854 51.110 1.00 57.05 282 THR B N 1
ATOM 4878 C CA . THR B 1 282 ? 40.219 69.436 51.705 1.00 57.17 282 THR B CA 1
ATOM 4879 C C . THR B 1 282 ? 40.046 69.696 53.219 1.00 56.36 282 THR B C 1
ATOM 4880 O O . THR B 1 282 ? 40.895 69.299 54.050 1.00 56.66 282 THR B O 1
ATOM 4884 N N . VAL B 1 283 ? 38.937 70.354 53.566 1.00 54.98 283 VAL B N 1
ATOM 4885 C CA . VAL B 1 283 ? 38.689 70.834 54.938 1.00 53.46 283 VAL B CA 1
ATOM 4886 C C . VAL B 1 283 ? 38.027 69.772 55.804 1.00 51.78 283 VAL B C 1
ATOM 4887 O O . VAL B 1 283 ? 37.292 68.930 55.294 1.00 51.38 283 VAL B O 1
ATOM 4891 N N . ASP B 1 284 ? 38.292 69.822 57.112 1.00 50.07 284 ASP B N 1
ATOM 4892 C CA . ASP B 1 284 ? 37.552 69.006 58.082 1.00 48.73 284 ASP B CA 1
ATOM 4893 C C . ASP B 1 284 ? 36.046 69.266 57.941 1.00 46.85 284 ASP B C 1
ATOM 4894 O O . ASP B 1 284 ? 35.618 70.416 57.815 1.00 46.97 284 ASP B O 1
ATOM 4899 N N . GLY B 1 285 ? 35.261 68.193 57.937 1.00 44.36 285 GLY B N 1
ATOM 4900 C CA . GLY B 1 285 ? 33.825 68.281 57.768 1.00 42.34 285 GLY B CA 1
ATOM 4901 C C . GLY B 1 285 ? 33.143 68.444 59.108 1.00 40.84 285 GLY B C 1
ATOM 4902 O O . GLY B 1 285 ? 33.796 68.450 60.156 1.00 40.80 285 GLY B O 1
ATOM 4903 N N . PHE B 1 286 ? 31.822 68.549 59.084 1.00 39.28 286 PHE B N 1
ATOM 4904 C CA . PHE B 1 286 ? 31.066 68.785 60.301 1.00 38.03 286 PHE B CA 1
ATOM 4905 C C . PHE B 1 286 ? 31.350 67.715 61.369 1.00 37.48 286 PHE B C 1
ATOM 4906 O O . PHE B 1 286 ? 31.405 66.528 61.073 1.00 37.46 286 PHE B O 1
ATOM 4914 N N . ASN B 1 287 ? 31.539 68.144 62.611 1.00 36.44 287 ASN B N 1
ATOM 4915 C CA . ASN B 1 287 ? 31.913 67.220 63.670 1.00 35.90 287 ASN B CA 1
ATOM 4916 C C . ASN B 1 287 ? 30.648 66.619 64.264 1.00 35.94 287 ASN B C 1
ATOM 4917 O O . ASN B 1 287 ? 30.099 67.138 65.229 1.00 36.20 287 ASN B O 1
ATOM 4922 N N . VAL B 1 288 ? 30.177 65.528 63.661 1.00 36.00 288 VAL B N 1
ATOM 4923 C CA . VAL B 1 288 ? 28.950 64.857 64.106 1.00 35.81 288 VAL B CA 1
ATOM 4924 C C . VAL B 1 288 ? 29.170 64.318 65.504 1.00 36.01 288 VAL B C 1
ATOM 4925 O O . VAL B 1 288 ? 28.300 64.433 66.360 1.00 36.21 288 VAL B O 1
ATOM 4929 N N . LYS B 1 289 ? 30.343 63.738 65.728 1.00 36.44 289 LYS B N 1
ATOM 4930 C CA . LYS B 1 289 ? 30.699 63.177 67.027 1.00 36.58 289 LYS B CA 1
ATOM 4931 C C . LYS B 1 289 ? 30.533 64.189 68.157 1.00 36.80 289 LYS B C 1
ATOM 4932 O O . LYS B 1 289 ? 29.911 63.892 69.181 1.00 36.91 289 LYS B O 1
ATOM 4938 N N . ALA B 1 290 ? 31.118 65.371 67.984 1.00 37.10 290 ALA B N 1
ATOM 4939 C CA . ALA B 1 290 ? 31.031 66.423 68.998 1.00 37.10 290 ALA B CA 1
ATOM 4940 C C . ALA B 1 290 ? 29.565 66.781 69.247 1.00 37.49 290 ALA B C 1
ATOM 4941 O O . ALA B 1 290 ? 29.105 66.837 70.391 1.00 37.55 290 ALA B O 1
ATOM 4943 N N . PHE B 1 291 ? 28.846 66.980 68.145 1.00 38.26 291 PHE B N 1
ATOM 4944 C CA . PHE B 1 291 ? 27.450 67.403 68.141 1.00 38.84 291 PHE B CA 1
ATOM 4945 C C . PHE B 1 291 ? 26.563 66.430 68.917 1.00 39.60 291 PHE B C 1
ATOM 4946 O O . PHE B 1 291 ? 25.711 66.829 69.719 1.00 39.55 291 PHE B O 1
ATOM 4954 N N . ILE B 1 292 ? 26.803 65.144 68.696 1.00 40.68 292 ILE B N 1
ATOM 4955 C CA . ILE B 1 292 ? 26.010 64.073 69.300 1.00 41.60 292 ILE B CA 1
ATOM 4956 C C . ILE B 1 292 ? 26.262 63.961 70.804 1.00 41.56 292 ILE B C 1
ATOM 4957 O O . ILE B 1 292 ? 25.352 63.654 71.579 1.00 42.13 292 ILE B O 1
ATOM 4962 N N . ARG B 1 293 ? 27.501 64.194 71.218 1.00 41.56 293 ARG B N 1
ATOM 4963 C CA . ARG B 1 293 ? 27.896 63.962 72.608 1.00 41.46 293 ARG B CA 1
ATOM 4964 C C . ARG B 1 293 ? 27.463 65.098 73.541 1.00 41.75 293 ARG B C 1
ATOM 4965 O O . ARG B 1 293 ? 27.372 64.915 74.756 1.00 41.87 293 ARG B O 1
ATOM 4973 N N . SER B 1 294 ? 27.221 66.267 72.956 1.00 42.12 294 SER B N 1
ATOM 4974 C CA . SER B 1 294 ? 26.600 67.380 73.642 1.00 42.18 294 SER B CA 1
ATOM 4975 C C . SER B 1 294 ? 25.108 67.240 73.385 1.00 42.81 294 SER B C 1
ATOM 4976 O O . SER B 1 294 ? 24.593 67.737 72.373 1.00 42.93 294 SER B O 1
ATOM 4979 N N . GLY B 1 295 ? 24.438 66.538 74.295 1.00 43.25 295 GLY B N 1
ATOM 4980 C CA . GLY B 1 295 ? 23.026 66.186 74.206 1.00 43.43 295 GLY B CA 1
ATOM 4981 C C . GLY B 1 295 ? 22.171 66.884 73.167 1.00 43.63 295 GLY B C 1
ATOM 4982 O O . GLY B 1 295 ? 21.945 68.092 73.241 1.00 43.91 295 GLY B O 1
ATOM 4983 N N . VAL B 1 296 ? 21.699 66.114 72.192 1.00 43.73 296 VAL B N 1
ATOM 4984 C CA . VAL B 1 296 ? 20.788 66.621 71.159 1.00 43.51 296 VAL B CA 1
ATOM 4985 C C . VAL B 1 296 ? 19.628 65.649 70.970 1.00 43.49 296 VAL B C 1
ATOM 4986 O O . VAL B 1 296 ? 19.790 64.441 71.158 1.00 43.18 296 VAL B O 1
ATOM 4990 N N . THR B 1 297 ? 18.461 66.173 70.604 1.00 43.51 297 THR B N 1
ATOM 4991 C CA . THR B 1 297 ? 17.335 65.313 70.241 1.00 43.65 297 THR B CA 1
ATOM 4992 C C . THR B 1 297 ? 17.646 64.618 68.931 1.00 43.83 297 THR B C 1
ATOM 4993 O O . THR B 1 297 ? 18.508 65.066 68.175 1.00 43.41 297 THR B O 1
ATOM 4997 N N . ASP B 1 298 ? 16.952 63.511 68.689 1.00 44.29 298 ASP B N 1
ATOM 4998 C CA . ASP B 1 298 ? 16.942 62.861 67.386 1.00 45.07 298 ASP B CA 1
ATOM 4999 C C . ASP B 1 298 ? 16.497 63.838 66.318 1.00 45.03 298 ASP B C 1
ATOM 5000 O O . ASP B 1 298 ? 17.028 63.845 65.222 1.00 44.56 298 ASP B O 1
ATOM 5005 N N . GLU B 1 299 ? 15.497 64.640 66.659 1.00 45.24 299 GLU B N 1
ATOM 5006 C CA . GLU B 1 299 ? 14.971 65.673 65.781 1.00 45.59 299 GLU B CA 1
ATOM 5007 C C . GLU B 1 299 ? 15.991 66.749 65.417 1.00 44.82 299 GLU B C 1
ATOM 5008 O O . GLU B 1 299 ? 15.929 67.292 64.323 1.00 44.50 299 GLU B O 1
ATOM 5014 N N . GLU B 1 300 ? 16.884 67.089 66.346 1.00 44.21 300 GLU B N 1
ATOM 5015 C CA . GLU B 1 300 ? 17.907 68.119 66.105 1.00 43.64 300 GLU B CA 1
ATOM 5016 C C . GLU B 1 300 ? 19.067 67.533 65.294 1.00 43.25 300 GLU B C 1
ATOM 5017 O O . GLU B 1 300 ? 19.743 68.248 64.545 1.00 43.34 300 GLU B O 1
ATOM 5023 N N . LEU B 1 301 ? 19.273 66.227 65.446 1.00 42.61 301 LEU B N 1
ATOM 5024 C CA . LEU B 1 301 ? 20.196 65.463 64.615 1.00 42.41 301 LEU B CA 1
ATOM 5025 C C . LEU B 1 301 ? 19.711 65.405 63.156 1.00 42.14 301 LEU B C 1
ATOM 5026 O O . LEU B 1 301 ? 20.474 65.678 62.235 1.00 41.31 301 LEU B O 1
ATOM 5031 N N . LYS B 1 302 ? 18.440 65.030 62.981 1.00 41.86 302 LYS B N 1
ATOM 5032 C CA . LYS B 1 302 ? 17.797 64.901 61.671 1.00 41.91 302 LYS B CA 1
ATOM 5033 C C . LYS B 1 302 ? 17.905 66.203 60.899 1.00 41.20 302 LYS B C 1
ATOM 5034 O O . LYS B 1 302 ? 18.328 66.213 59.754 1.00 40.59 302 LYS B O 1
ATOM 5040 N N . GLU B 1 303 ? 17.559 67.295 61.564 1.00 40.99 303 GLU B N 1
ATOM 5041 C CA . GLU B 1 303 ? 17.560 68.617 60.957 1.00 41.03 303 GLU B CA 1
ATOM 5042 C C . GLU B 1 303 ? 18.971 69.097 60.641 1.00 40.00 303 GLU B C 1
ATOM 5043 O O . GLU B 1 303 ? 19.164 69.843 59.681 1.00 40.70 303 GLU B O 1
ATOM 5049 N N . GLN B 1 304 ? 19.954 68.669 61.424 1.00 39.19 304 GLN B N 1
ATOM 5050 C CA . GLN B 1 304 ? 21.346 69.018 61.157 1.00 38.73 304 GLN B CA 1
ATOM 5051 C C . GLN B 1 304 ? 21.886 68.249 59.958 1.00 38.41 304 GLN B C 1
ATOM 5052 O O . GLN B 1 304 ? 22.660 68.791 59.188 1.00 37.97 304 GLN B O 1
ATOM 5058 N N . PHE B 1 305 ? 21.480 66.993 59.794 1.00 38.41 305 PHE B N 1
ATOM 5059 C CA . PHE B 1 305 ? 21.914 66.205 58.641 1.00 38.72 305 PHE B CA 1
ATOM 5060 C C . PHE B 1 305 ? 21.202 66.670 57.366 1.00 38.63 305 PHE B C 1
ATOM 5061 O O . PHE B 1 305 ? 21.777 66.649 56.279 1.00 38.24 305 PHE B O 1
ATOM 5069 N N . LYS B 1 306 ? 19.942 67.069 57.513 1.00 38.85 306 LYS B N 1
ATOM 5070 C CA . LYS B 1 306 ? 19.141 67.602 56.413 1.00 39.35 306 LYS B CA 1
ATOM 5071 C C . LYS B 1 306 ? 19.783 68.882 55.888 1.00 38.97 306 LYS B C 1
ATOM 5072 O O . LYS B 1 306 ? 19.941 69.055 54.688 1.00 39.65 306 LYS B O 1
ATOM 5078 N N . ALA B 1 307 ? 20.184 69.764 56.798 1.00 38.68 307 ALA B N 1
ATOM 5079 C CA . ALA B 1 307 ? 20.809 71.034 56.433 1.00 38.25 307 ALA B CA 1
ATOM 5080 C C . ALA B 1 307 ? 22.185 70.824 55.794 1.00 38.13 307 ALA B C 1
ATOM 5081 O O . ALA B 1 307 ? 22.576 71.573 54.896 1.00 38.09 307 ALA B O 1
ATOM 5083 N N . LEU B 1 308 ? 22.914 69.810 56.253 1.00 37.81 308 LEU B N 1
ATOM 5084 C CA . LEU B 1 308 ? 24.224 69.494 55.684 1.00 37.88 308 LEU B CA 1
ATOM 5085 C C . LEU B 1 308 ? 24.072 68.961 54.278 1.00 37.46 308 LEU B C 1
ATOM 5086 O O . LEU B 1 308 ? 24.930 69.184 53.433 1.00 3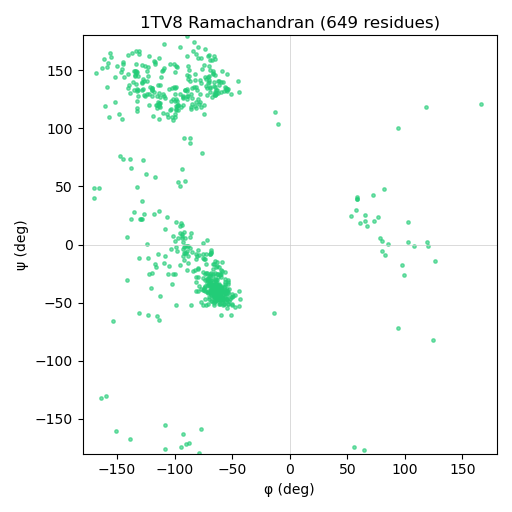7.53 308 LEU B O 1
ATOM 5091 N N . TRP B 1 309 ? 22.995 68.226 54.030 1.00 37.23 309 TRP B N 1
ATOM 5092 C CA . TRP B 1 309 ? 22.790 67.650 52.706 1.00 37.11 309 TRP B CA 1
ATOM 5093 C C . TRP B 1 309 ? 22.265 68.684 51.718 1.00 37.45 309 TRP B C 1
ATOM 5094 O O . TRP B 1 309 ? 22.633 68.645 50.553 1.00 37.13 309 TRP B O 1
ATOM 5105 N N . GLN B 1 310 ? 21.421 69.600 52.186 1.00 38.29 310 GLN B N 1
ATOM 5106 C CA . GLN B 1 310 ? 20.760 70.548 51.305 1.00 39.41 310 GLN B CA 1
ATOM 5107 C C . GLN B 1 310 ? 21.754 71.568 50.792 1.00 39.68 310 GLN B C 1
ATOM 5108 O O . GLN B 1 310 ? 21.559 72.133 49.724 1.00 39.89 310 GLN B O 1
ATOM 5114 N N . ILE B 1 311 ? 22.835 71.762 51.552 1.00 40.26 311 ILE B N 1
ATOM 5115 C CA . ILE B 1 311 ? 23.945 72.665 51.194 1.00 40.07 311 ILE B CA 1
ATOM 5116 C C . ILE B 1 311 ? 25.054 71.983 50.356 1.00 39.26 311 ILE B C 1
ATOM 5117 O O . ILE B 1 311 ? 25.922 72.653 49.828 1.00 39.11 311 ILE B O 1
ATOM 5122 N N . ARG B 1 312 ? 25.013 70.659 50.223 1.00 38.74 312 ARG B N 1
ATOM 5123 C CA . ARG B 1 312 ? 26.024 69.901 49.456 1.00 38.31 312 ARG B CA 1
ATOM 5124 C C . ARG B 1 312 ? 26.039 70.205 47.946 1.00 38.42 312 ARG B C 1
ATOM 5125 O O . ARG B 1 312 ? 25.024 70.109 47.272 1.00 37.98 312 ARG B O 1
ATOM 5133 N N . ASP B 1 313 ? 27.212 70.521 47.411 1.00 38.80 313 ASP B N 1
ATOM 5134 C CA . ASP B 1 313 ? 27.365 70.761 45.980 1.00 38.64 313 ASP B CA 1
ATOM 5135 C C . ASP B 1 313 ? 28.611 70.072 45.423 1.00 38.41 313 ASP B C 1
ATOM 5136 O O . ASP B 1 313 ? 29.187 70.509 44.420 1.00 37.75 313 ASP B O 1
ATOM 5141 N N . ASP B 1 314 ? 28.992 68.966 46.068 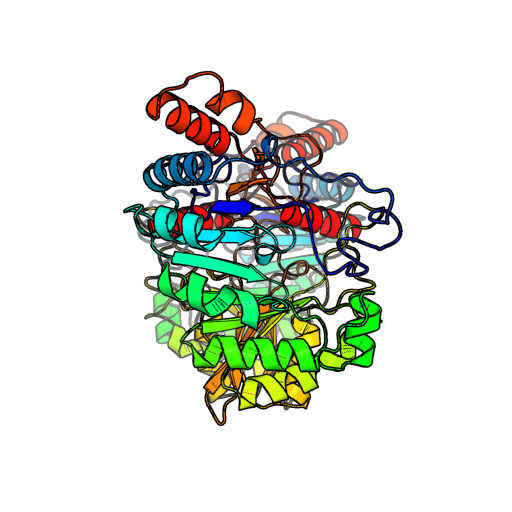1.00 38.12 314 ASP B N 1
ATOM 5142 C CA . ASP B 1 314 ? 30.225 68.257 45.742 1.00 37.73 314 ASP B CA 1
ATOM 5143 C C . ASP B 1 314 ? 30.081 67.518 44.414 1.00 36.96 314 ASP B C 1
ATOM 5144 O O . ASP B 1 314 ? 29.008 66.990 44.085 1.00 36.35 314 ASP B O 1
ATOM 5149 N N . ARG B 1 315 ? 31.175 67.526 43.666 1.00 35.79 315 ARG B N 1
ATOM 5150 C CA . ARG B 1 315 ? 31.238 67.007 42.319 1.00 35.77 315 ARG B CA 1
ATOM 5151 C C . ARG B 1 315 ? 32.707 66.974 41.880 1.00 34.77 315 ARG B C 1
ATOM 5152 O O . ARG B 1 315 ? 33.029 67.317 40.763 1.00 35.14 315 ARG B O 1
ATOM 5160 N N . TYR B 1 316 ? 33.594 66.583 42.786 1.00 34.56 316 TYR B N 1
ATOM 5161 C CA . TYR B 1 316 ? 35.034 66.591 42.543 1.00 34.30 316 TYR B CA 1
ATOM 5162 C C . TYR B 1 316 ? 35.498 65.964 41.219 1.00 33.10 316 TYR B C 1
ATOM 5163 O O . TYR B 1 316 ? 36.268 66.575 40.478 1.00 31.43 316 TYR B O 1
ATOM 5172 N N . SER B 1 317 ? 35.082 64.728 40.976 1.00 32.95 317 SER B N 1
ATOM 5173 C CA . SER B 1 317 ? 35.455 63.990 39.765 1.00 34.24 317 SER B CA 1
ATOM 5174 C C . SER B 1 317 ? 34.942 64.706 38.494 1.00 34.32 317 SER B C 1
ATOM 5175 O O . SER B 1 317 ? 35.649 64.777 37.482 1.00 34.02 317 SER B O 1
ATOM 5178 N N . ASP B 1 318 ? 33.730 65.262 38.552 1.00 34.13 318 ASP B N 1
ATOM 5179 C CA . ASP B 1 318 ? 33.210 66.017 37.410 1.00 35.11 318 ASP B CA 1
ATOM 5180 C C . ASP B 1 318 ? 34.062 67.286 37.205 1.00 35.06 318 ASP B C 1
ATOM 5181 O O . ASP B 1 318 ? 34.263 67.720 36.080 1.00 34.97 318 ASP B O 1
ATOM 5186 N N . GLU B 1 319 ? 34.522 67.893 38.301 1.00 35.24 319 GLU B N 1
ATOM 5187 C CA . GLU B 1 319 ? 35.406 69.058 38.213 1.00 35.91 319 GLU B CA 1
ATOM 5188 C C . GLU B 1 319 ? 36.732 68.714 37.517 1.00 35.12 319 GLU B C 1
ATOM 5189 O O . GLU B 1 319 ? 37.272 69.528 36.772 1.00 34.21 319 GLU B O 1
ATOM 5195 N N . ARG B 1 320 ? 37.280 67.528 37.790 1.00 34.94 320 ARG B N 1
ATOM 5196 C CA . ARG B 1 320 ? 38.581 67.157 37.195 1.00 34.71 320 ARG B CA 1
ATOM 5197 C C . ARG B 1 320 ? 38.358 66.901 35.714 1.00 33.57 320 ARG B C 1
ATOM 5198 O O . ARG B 1 320 ? 39.174 67.265 34.847 1.00 32.41 320 ARG B O 1
ATOM 5206 N N . THR B 1 321 ? 37.228 66.261 35.453 1.00 32.53 321 THR B N 1
ATOM 5207 C CA . THR B 1 321 ? 36.737 66.015 34.111 1.00 31.35 321 THR B CA 1
ATOM 5208 C C . THR B 1 321 ? 36.654 67.313 33.288 1.00 29.92 321 THR B C 1
ATOM 5209 O O . THR B 1 321 ? 37.218 67.392 32.208 1.00 27.41 321 THR B O 1
ATOM 5213 N N . ALA B 1 322 ? 36.016 68.337 33.850 1.00 29.26 322 ALA B N 1
ATOM 5214 C CA . ALA B 1 322 ? 35.924 69.639 33.194 1.00 29.10 322 ALA B CA 1
ATOM 5215 C C . ALA B 1 322 ? 37.270 70.309 32.980 1.00 28.28 322 ALA B C 1
ATOM 5216 O O . ALA B 1 322 ? 37.484 70.927 31.943 1.00 28.35 322 ALA B O 1
ATOM 5218 N N . GLN B 1 323 ? 38.147 70.238 33.978 1.00 28.43 323 GLN B N 1
ATOM 5219 C CA . GLN B 1 323 ? 39.508 70.814 33.896 1.00 27.92 323 GLN B CA 1
ATOM 5220 C C . GLN B 1 323 ? 40.391 70.116 32.863 1.00 27.40 323 GLN B C 1
ATOM 5221 O O . GLN B 1 323 ? 41.311 70.755 32.273 1.00 27.22 323 GLN B O 1
ATOM 5227 N N . THR B 1 324 ? 40.148 68.806 32.689 1.00 27.48 324 THR B N 1
ATOM 5228 C CA . THR B 1 324 ? 40.822 68.021 31.668 1.00 28.49 324 THR B CA 1
ATOM 5229 C C . THR B 1 324 ? 40.405 68.520 30.274 1.00 28.75 324 THR B C 1
ATOM 5230 O O . THR B 1 324 ? 41.261 68.721 29.388 1.00 28.36 324 THR B O 1
ATOM 5234 N N . VAL B 1 325 ? 39.104 68.763 30.096 1.00 28.00 325 VAL B N 1
ATOM 5235 C CA . VAL B 1 325 ? 38.620 69.348 28.836 1.00 28.83 325 VAL B CA 1
ATOM 5236 C C . VAL B 1 325 ? 39.326 70.686 28.612 1.00 29.24 325 VAL B C 1
ATOM 5237 O O . VAL B 1 325 ? 39.848 70.907 27.536 1.00 27.72 325 VAL B O 1
ATOM 5241 N N . ALA B 1 326 ? 39.386 71.531 29.655 1.00 30.57 326 ALA B N 1
ATOM 5242 C CA . ALA B 1 326 ? 40.042 72.843 29.568 1.00 31.78 326 ALA B CA 1
ATOM 5243 C C . ALA B 1 326 ? 41.535 72.724 29.220 1.00 33.07 326 ALA B C 1
ATOM 5244 O O . ALA B 1 326 ? 42.036 73.534 28.437 1.00 30.85 326 ALA B O 1
ATOM 5246 N N . ASN B 1 327 ? 42.222 71.710 29.789 1.00 34.80 327 ASN B N 1
ATOM 5247 C CA . ASN B 1 327 ? 43.677 71.529 29.557 1.00 36.90 327 ASN B CA 1
ATOM 5248 C C . ASN B 1 327 ? 43.983 71.051 28.143 1.00 38.91 327 ASN B C 1
ATOM 5249 O O . ASN B 1 327 ?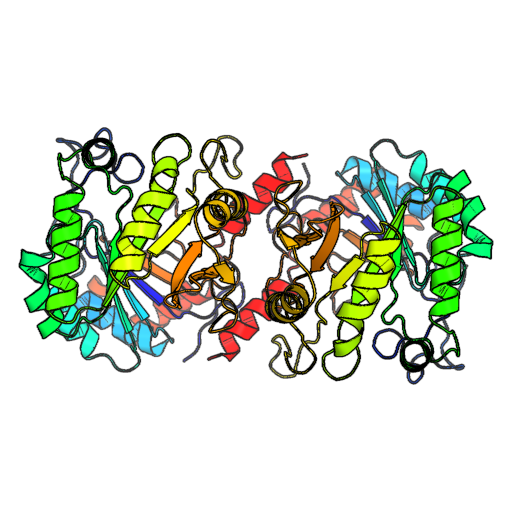 45.049 71.346 27.631 1.00 38.77 327 ASN B O 1
ATOM 5254 N N . ARG B 1 328 ? 43.061 70.320 27.507 1.00 42.02 328 ARG B N 1
ATOM 5255 C CA . ARG B 1 328 ? 43.222 69.947 26.092 1.00 44.37 328 ARG B CA 1
ATOM 5256 C C . ARG B 1 328 ? 43.240 71.182 25.232 1.00 45.60 328 ARG B C 1
ATOM 5257 O O . ARG B 1 328 ? 43.706 71.123 24.097 1.00 46.19 328 ARG B O 1
ATOM 5265 N N . GLN B 1 329 ? 42.808 72.317 25.798 1.00 47.20 329 GLN B N 1
ATOM 5266 C CA . GLN B 1 329 ? 43.336 73.643 25.435 1.00 47.83 329 GLN B CA 1
ATOM 5267 C C . GLN B 1 329 ? 42.466 74.333 24.433 1.00 47.75 329 GLN B C 1
ATOM 5268 O O . GLN B 1 329 ? 42.844 75.403 23.984 1.00 48.43 329 GLN B O 1
#

Foldseek 3Di:
DWFAAPLRETAAEEEEAAFQAALFQFCVPRPCVAVPDPDDTDDPVLFDDLVNVLLLLQLVLVHHHAEYEYHHRARVVRPPVLVSLLSNVVHPNHNYYEYEHCQLCCVVCVLSNVVSPAAEYEHEQAAQQFVLRCVRRVNSDGSVSNVVSVVVNVVSRHQYAYEHEFFPPRRLVRLVVVCVVVLVVLHEYEYEYDFDADPLGATDCNGDDAPVNSVVVVVVVFPKDWDPDPDPLDQWTWIAGPPRGRIYTYGGVQVDNRLSNDNYWYAHRSGFIDPDPDDDDTHDRLPVVVVVPDDSVVSSVVVSVVNHHDDDRVSVVSVVSVVVVVD/DFFAPLREAAEEEEEAAFQAALFCFCPPNPCVNNDPPDDTDDPVLFDDLVLVLLLLLLVLVRPYAEYEYHHHANPVRDQVLVSLLSNVPRPSHHYYEYEHCLLCCVPCVLSNVVSPHAEYEHEQAAQAQVLSCVRGVNSGGSVSSVVSVVVNVVSRHQYEYEHEAWCVRSVPRLAVVCVVCVVVLHEYEYEWDFDQDPLRATDCNRTDFPVNSVVVHVVPADKDWDPDPDPLDAWTKIAGVPPGRIYTYGGLQVDARVSNDNYWYAHRSGFTDRDPDDDDTHHRRVVVVVVDDDSVRSSVVVSVVRHHDDDRSSVVSVVSVVVVVD

Radius of gyration: 27.96 Å; Cα contacts (8 Å, |Δi|>4): 1287; chains: 2; bounding box: 58×72×79 Å

InterPro domains:
  IPR000385 MoaA/NifB/PqqE, iron-sulphur binding, conserved site [PS01305] (20-31)
  IPR006638 Elp3/MiaA/NifB-like, radical SAM core domain [SM00729] (14-222)
  IPR007197 Radical SAM [PF04055] (19-183)
  IPR007197 Radical SAM [PS51918] (8-227)
  IPR007197 Radical SAM [SFLDS00029] (1-340)
  IPR010505 Molybdenum cofactor biosynthesis protein A-like, twitch domain [PF06463] (189-317)
  IPR010505 Molybdenum cofactor biosynthesis protein A-like, twitch domain [cd21117] (256-325)
  IPR013483 Molybdenum cofactor biosynthesis protein A [MF_01225_B] (5-340)
  IPR013483 Molybdenum cofactor biosynthesis protein A [TIGR02666] (6-340)
  IPR013785 Aldolase-type TIM barrel [G3DSA:3.20.20.70] (1-340)
  IPR040064 Molybdenum cofactor biosynthesis protein A-like [SFLDG01383] (1-340)
  IPR050105 Molybdenum cofactor biosynthesis MoaA/MoaC [PTHR22960] (5-340)
  IPR058240 Radical SAM superfamily [SSF102114] (7-308)

Organism: Staphylococcus aureus (strain N315) (NCBI:txid158879)

Solvent-accessible surface area: 29387 Å² total; per-residue (Å²): 165,88,13,72,9,140,23,20,2,11,6,81,29,1,48,1,12,0,5,31,77,20,26,7,18,29,78,88,83,16,36,107,154,86,42,20,160,128,74,132,39,44,74,129,97,62,8,2,66,25,94,29,2,18,74,0,0,84,1,1,9,66,4,16,0,58,71,2,61,0,25,24,34,5,0,4,77,21,184,77,8,29,64,0,0,42,68,1,85,152,21,136,31,24,104,41,20,4,0,29,4,13,0,36,39,0,114,155,46,0,79,90,1,59,102,20,21,0,108,128,2,16,0,50,1,12,0,35,73,42,105,33,6,50,65,14,0,49,86,122,35,110,0,59,45,0,19,93,12,2,49,61,0,52,89,32,42,6,78,7,54,0,21,0,26,0,16,117,71,65,2,26,102,12,0,41,55,0,2,89,57,0,38,111,79,133,12,24,3,39,1,32,2,22,70,54,49,16,156,90,66,1,12,44,57,86,67,6,6,22,34,31,63,1,8,75,74,0,78,152,126,20,145,22,54,50,38,74,67,128,137,35,22,22,51,8,32,15,22,109,4,147,113,65,26,18,50,2,0,0,26,3,7,0,27,60,26,58,16,18,24,30,10,68,0,56,2,12,17,37,0,31,17,26,7,21,86,61,57,143,115,116,19,75,56,1,18,50,51,12,107,87,59,26,72,53,120,86,0,59,113,44,2,85,43,16,1,70,113,10,87,50,25,57,16,8,66,36,10,2,30,5,22,2,47,136,154,134,26,67,10,134,21,21,1,4,2,34,38,0,60,1,15,0,4,30,106,22,20,7,15,30,90,127,92,26,42,95,156,105,40,22,149,139,80,134,28,47,71,156,105,68,18,1,70,31,92,25,2,14,64,0,0,84,1,0,15,106,8,27,1,71,101,3,72,0,17,26,26,5,0,2,74,32,165,59,4,30,71,0,0,38,82,0,84,157,17,136,21,17,122,48,15,4,0,24,3,14,0,44,40,0,110,152,29,1,75,70,0,55,106,18,16,1,114,113,1,14,0,42,2,33,0,31,67,30,102,34,4,46,71,20,0,55,81,129,22,108,0,61,45,0,18,89,12,1,53,62,0,67,86,29,44,8,66,9,40,0,17,0,50,0,29,119,68,61,2,46,90,13,0,29,59,0,2,91,65,0,38,116,86,136,12,30,2,32,0,28,1,10,66,46,48,25,158,78,86,0,11,49,55,80,77,4,11,24,26,28,64,1,9,66,66,0,60,144,124,16,142,27,38,58,42,78,62,124,127,27,24,25,59,5,36,16,23,82,3,138,113,67,33,16,43,1,0,0,21,3,2,0,24,55,23,71,15,16,27,26,11,69,0,56,1,10,14,38,0,35,15,28,8,24,84,64,60,150,123,110,21,68,59,1,22,51,50,12,109,73,77,27,81,53,115,85,0,56,108,41,1,81,52,26,0,80,115,9,86,50,23,56,18,6,65,34,8,0,34,4,24,1,45,145,172

CATH classification: 3.20.20.70